Protein 2ODI (pdb70)

B-factor: mean 13.92, std 5.71, range [6.42, 74.07]

Structure (mmCIF, N/CA/C/O backbone):
data_2ODI
#
_entry.id   2ODI
#
_cell.length_a   81.553
_cell.length_b   87.870
_cell.length_c   79.391
_cell.angle_alpha   90.00
_cell.angle_beta   90.00
_cell.angle_gamma   90.00
#
_symmetry.space_group_name_H-M   'P 21 21 2'
#
loop_
_entity.id
_entity.type
_entity.pdbx_description
1 polymer "5'-D(*AP*AP*CP*CP*CP*GP*GP*AP*GP*AP*C)-3'"
2 polymer "5'-D(*CP*TP*CP*CP*GP*GP*GP*TP*TP*GP*T)-3'"
3 polymer R.BcnI
4 non-polymer 'CALCIUM ION'
5 non-polymer 'CHLORIDE ION'
6 water water
#
loop_
_atom_site.group_PDB
_atom_site.id
_atom_site.type_symbol
_atom_site.label_atom_id
_atom_site.label_alt_id
_atom_site.label_comp_id
_atom_site.label_asym_id
_atom_site.label_entity_id
_atom_site.label_seq_id
_atom_site.pdbx_PDB_ins_code
_atom_site.Cartn_x
_atom_site.Cartn_y
_atom_site.Cartn_z
_atom_site.occupancy
_atom_site.B_iso_or_equiv
_atom_site.auth_seq_id
_atom_site.auth_comp_id
_atom_site.auth_asym_id
_atom_site.auth_atom_id
_atom_site.pdbx_PDB_model_num
ATOM 899 N N . LYS E 3 2 ? 51.625 34.273 34.095 1.00 14.12 2 LYS A N 1
ATOM 900 C CA . LYS E 3 2 ? 51.204 35.452 34.856 1.00 12.54 2 LYS A CA 1
ATOM 901 C C . LYS E 3 2 ? 52.211 35.744 35.961 1.00 11.31 2 LYS A C 1
ATOM 902 O O . LYS E 3 2 ? 52.602 34.853 36.706 1.00 11.15 2 LYS A O 1
ATOM 908 N N . ILE E 3 3 ? 52.616 37.009 36.059 1.00 10.05 3 ILE A N 1
ATOM 909 C CA . ILE E 3 3 ? 53.432 37.475 37.167 1.00 9.30 3 ILE A CA 1
ATOM 910 C C . ILE E 3 3 ? 52.518 38.132 38.203 1.00 9.50 3 ILE A C 1
ATOM 911 O O . ILE E 3 3 ? 51.957 39.197 37.957 1.00 10.19 3 ILE A O 1
ATOM 916 N N . TRP E 3 4 ? 52.351 37.460 39.337 1.00 9.30 4 TRP A N 1
ATOM 917 C CA . TRP E 3 4 ? 51.439 37.895 40.392 1.00 9.29 4 TRP A CA 1
ATOM 918 C C . TRP E 3 4 ? 52.078 38.936 41.284 1.00 9.78 4 TRP A C 1
ATOM 919 O O . TRP E 3 4 ? 53.156 38.701 41.831 1.00 11.16 4 TRP A O 1
ATOM 930 N N . SER E 3 5 ? 51.436 40.094 41.424 1.00 9.51 5 SER A N 1
ATOM 931 C CA . SER E 3 5 ? 51.898 41.059 42.410 1.00 9.77 5 SER A CA 1
ATOM 932 C C . SER E 3 5 ? 51.591 40.545 43.815 1.00 9.95 5 SER A C 1
ATOM 933 O O . SER E 3 5 ? 50.697 39.710 44.008 1.00 8.90 5 SER A O 1
ATOM 936 N N . LYS E 3 6 ? 52.337 41.037 44.800 1.00 10.43 6 LYS A N 1
ATOM 937 C CA . LYS E 3 6 ? 52.066 40.678 46.184 1.00 11.34 6 LYS A CA 1
ATOM 938 C C . LYS E 3 6 ? 50.592 40.910 46.556 1.00 10.99 6 LYS A C 1
ATOM 939 O O . LYS E 3 6 ? 49.957 40.029 47.146 1.00 10.71 6 LYS A O 1
ATOM 945 N N . GLU E 3 7 ? 50.044 42.077 46.206 1.00 10.84 7 GLU A N 1
ATOM 946 C CA . GLU E 3 7 ? 48.650 42.388 46.528 1.00 11.21 7 GLU A CA 1
ATOM 947 C C . GLU E 3 7 ? 47.682 41.422 45.837 1.00 10.70 7 GLU A C 1
ATOM 948 O O . GLU E 3 7 ? 46.680 41.010 46.433 1.00 10.87 7 GLU A O 1
ATOM 954 N N . GLU E 3 8 ? 47.989 41.039 44.600 1.00 10.21 8 GLU A N 1
ATOM 955 C CA . GLU E 3 8 ? 47.162 40.063 43.885 1.00 10.40 8 GLU A CA 1
ATOM 956 C C . GLU E 3 8 ? 47.188 38.696 44.569 1.00 9.85 8 GLU A C 1
ATOM 957 O O . GLU E 3 8 ? 46.166 38.013 44.638 1.00 9.87 8 GLU A O 1
ATOM 963 N N . VAL E 3 9 ? 48.347 38.311 45.101 1.00 9.50 9 VAL A N 1
ATOM 964 C CA . VAL E 3 9 ? 48.463 37.042 45.821 1.00 9.91 9 VAL A CA 1
ATOM 965 C C . VAL E 3 9 ? 47.637 37.070 47.102 1.00 9.73 9 VAL A C 1
ATOM 966 O O . VAL E 3 9 ? 46.886 36.139 47.386 1.00 9.96 9 VAL A O 1
ATOM 970 N N . VAL E 3 10 ? 47.753 38.159 47.858 1.00 10.00 10 VAL A N 1
ATOM 971 C CA . VAL E 3 10 ? 47.009 38.307 49.112 1.00 10.39 10 VAL A CA 1
ATOM 972 C C . VAL E 3 10 ? 45.500 38.264 48.851 1.00 10.10 10 VAL A C 1
ATOM 973 O O . VAL E 3 10 ? 44.755 37.560 49.546 1.00 9.83 10 VAL A O 1
ATOM 977 N N A ASN E 3 11 ? 45.050 39.006 47.843 0.50 9.90 11 ASN A N 1
ATOM 978 N N B ASN E 3 11 ? 45.053 39.009 47.845 0.50 10.04 11 ASN A N 1
ATOM 979 C CA A ASN E 3 11 ? 43.633 38.999 47.478 0.50 10.09 11 ASN A CA 1
ATOM 980 C CA B ASN E 3 11 ? 43.639 39.001 47.480 0.50 10.36 11 ASN A CA 1
ATOM 981 C C A ASN E 3 11 ? 43.144 37.610 47.074 0.50 10.01 11 ASN A C 1
ATOM 982 C C B ASN E 3 11 ? 43.160 37.600 47.100 0.50 10.16 11 ASN A C 1
ATOM 983 O O A ASN E 3 11 ? 42.069 37.171 47.495 0.50 10.47 11 ASN A O 1
ATOM 984 O O B ASN E 3 11 ? 42.110 37.143 47.562 0.50 10.59 11 ASN A O 1
ATOM 993 N N . LYS E 3 12 ? 43.947 36.912 46.276 1.00 9.94 12 LYS A N 1
ATOM 994 C CA . LYS E 3 12 ? 43.578 35.573 45.819 1.00 9.62 12 LYS A CA 1
ATOM 995 C C . LYS E 3 12 ? 43.538 34.583 46.983 1.00 9.44 12 LYS A C 1
ATOM 996 O O . LYS E 3 12 ? 42.652 33.736 47.031 1.00 9.83 12 LYS A O 1
ATOM 1002 N N . LEU E 3 13 ? 44.484 34.689 47.913 1.00 9.28 13 LEU A N 1
ATOM 1003 C CA . LEU E 3 13 ? 44.485 33.800 49.073 1.00 9.51 13 LEU A CA 1
ATOM 1004 C C . LEU E 3 13 ? 43.204 33.956 49.885 1.00 10.22 13 LEU A C 1
ATOM 1005 O O . LEU E 3 13 ? 42.635 32.957 50.340 1.00 10.69 13 LEU A O 1
ATOM 1010 N N . HIS E 3 14 ? 42.741 35.193 50.065 1.00 10.99 14 HIS A N 1
ATOM 1011 C CA . HIS E 3 14 ? 41.478 35.399 50.768 1.00 11.44 14 HIS A CA 1
ATOM 1012 C C . HIS E 3 14 ? 40.288 34.795 50.016 1.00 11.33 14 HIS A C 1
ATOM 1013 O O . HIS E 3 14 ? 39.394 34.185 50.621 1.00 11.70 14 HIS A O 1
ATOM 1020 N N . GLU E 3 15 ? 40.280 34.941 48.696 1.00 10.94 15 GLU A N 1
ATOM 1021 C CA . GLU E 3 15 ? 39.248 34.324 47.870 1.00 11.32 15 GLU A CA 1
ATOM 1022 C C . GLU E 3 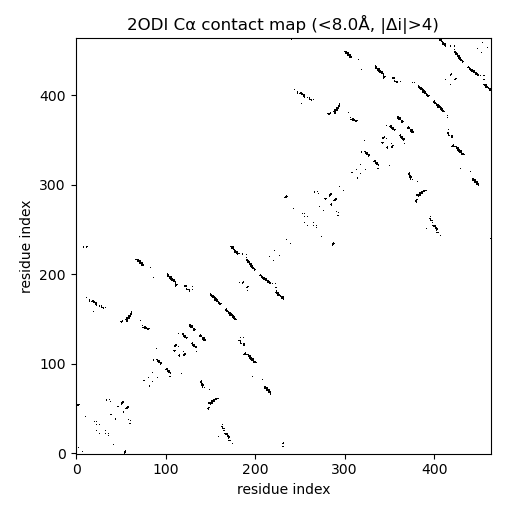15 ? 39.269 32.799 47.999 1.00 10.44 15 GLU A C 1
ATOM 1023 O O . GLU E 3 15 ? 38.215 32.161 48.105 1.00 10.85 15 GLU A O 1
ATOM 1029 N N . ILE E 3 16 ? 40.469 32.213 47.987 1.00 9.76 16 ILE A N 1
ATOM 1030 C CA . ILE E 3 16 ? 40.592 30.763 48.135 1.00 9.64 16 ILE A CA 1
ATOM 1031 C C . ILE E 3 16 ? 40.073 30.267 49.490 1.00 9.56 16 ILE A C 1
ATOM 1032 O O . ILE E 3 16 ? 39.320 29.282 49.550 1.00 9.67 16 ILE A O 1
ATOM 1037 N N . LYS E 3 17 ? 40.443 30.958 50.562 1.00 9.89 17 LYS A N 1
ATOM 1038 C CA . LYS E 3 17 ? 39.966 30.559 51.881 1.00 10.05 17 LYS A CA 1
ATOM 1039 C C . LYS E 3 17 ? 38.445 30.644 51.932 1.00 10.59 17 LYS A C 1
ATOM 1040 O O . LYS E 3 17 ? 37.775 29.770 52.513 1.00 10.29 17 LYS A O 1
ATOM 1046 N N . ASN E 3 18 ? 37.897 31.684 51.310 1.00 11.17 18 ASN A N 1
ATOM 1047 C CA . ASN E 3 18 ? 36.445 31.888 51.306 1.00 11.99 18 ASN A CA 1
ATOM 1048 C C . ASN E 3 18 ? 35.654 30.821 50.540 1.00 11.85 18 ASN A C 1
ATOM 1049 O O . ASN E 3 18 ? 34.443 30.692 50.739 1.00 13.08 18 ASN A O 1
ATOM 1054 N N . LYS E 3 19 ? 36.338 30.067 49.678 1.00 11.93 19 LYS A N 1
ATOM 1055 C CA . LYS E 3 19 ? 35.717 28.971 48.924 1.00 11.96 19 LYS A CA 1
ATOM 1056 C C . LYS E 3 19 ? 35.430 27.739 49.786 1.00 11.97 19 LYS A C 1
ATOM 1057 O O . LYS E 3 19 ? 34.678 26.847 49.372 1.00 12.44 19 LYS A O 1
ATOM 1063 N N . GLY E 3 20 ? 36.024 27.677 50.978 1.00 11.50 20 GLY A N 1
ATOM 1064 C CA . GLY E 3 20 ? 35.862 26.511 51.838 1.00 11.04 20 GLY A CA 1
ATOM 1065 C C . GLY E 3 20 ? 36.635 25.312 51.322 1.00 10.92 20 GLY A C 1
ATOM 1066 O O . GLY E 3 20 ? 37.691 25.466 50.704 1.00 10.97 20 GLY A O 1
ATOM 1067 N N . TYR E 3 21 ? 36.113 24.117 51.595 1.00 10.47 21 TYR A N 1
ATOM 1068 C CA . TYR E 3 21 ? 36.778 22.873 51.211 1.00 10.85 21 TYR A CA 1
ATOM 1069 C C . TYR E 3 21 ? 36.678 22.600 49.718 1.00 11.41 21 TYR A C 1
ATOM 1070 O O . TYR E 3 21 ? 35.584 22.514 49.150 1.00 12.53 21 TYR A O 1
ATOM 1079 N N . LEU E 3 22 ? 37.846 22.482 49.097 1.00 11.27 22 LEU A N 1
ATOM 1080 C CA . LEU E 3 22 ? 37.972 22.207 47.673 1.00 11.89 22 LEU A CA 1
ATOM 1081 C C . LEU E 3 22 ? 38.175 20.716 47.441 1.00 12.08 22 LEU A C 1
ATOM 1082 O O . LEU E 3 22 ? 38.928 20.060 48.167 1.00 11.71 22 LEU A O 1
ATOM 1087 N N A SER E 3 23 ? 37.512 20.187 46.417 0.50 12.38 23 SER A N 1
ATOM 1088 N N B SER E 3 23 ? 37.506 20.190 46.419 0.50 12.44 23 SER A N 1
ATOM 1089 C CA A SER E 3 23 ? 37.541 18.758 46.116 0.50 12.65 23 SER A CA 1
ATOM 1090 C CA B SER E 3 23 ? 37.550 18.766 46.102 0.50 12.76 23 SER A CA 1
ATOM 1091 C C A SER E 3 23 ? 38.517 18.411 44.993 0.50 12.88 23 SER A C 1
ATOM 1092 C C B SER E 3 23 ? 38.600 18.423 45.049 0.50 12.96 23 SER A C 1
ATOM 1093 O O A SER E 3 23 ? 38.966 19.288 44.250 0.50 13.10 23 SER A O 1
ATOM 1094 O O B SER E 3 23 ? 39.188 19.309 44.418 0.50 13.04 23 SER A O 1
ATOM 1099 N N . VAL E 3 24 ? 38.845 17.124 44.886 1.00 13.36 24 VAL A N 1
ATOM 1100 C CA . VAL E 3 24 ? 39.746 16.626 43.859 1.00 14.14 24 VAL A CA 1
ATOM 1101 C C . VAL E 3 24 ? 38.894 16.162 42.689 1.00 15.72 24 VAL A C 1
ATOM 1102 O O . VAL E 3 24 ? 38.097 15.244 42.846 1.00 16.02 24 VAL A O 1
ATOM 1106 N N . PRO E 3 25 ? 39.063 16.790 41.511 1.00 17.57 25 PRO A N 1
ATOM 1107 C CA . PRO E 3 25 ? 38.348 16.315 40.320 1.00 18.70 25 PRO A CA 1
ATOM 1108 C C . PRO E 3 25 ? 38.652 14.848 40.025 1.00 19.31 25 PRO A C 1
ATOM 1109 O O . PRO E 3 25 ? 39.777 14.401 40.260 1.00 19.30 25 PRO A O 1
ATOM 1113 N N . THR E 3 26 ? 37.667 14.109 39.517 1.00 20.24 26 THR A N 1
ATOM 1114 C CA . THR E 3 26 ? 37.845 12.680 39.241 1.00 21.17 26 THR A CA 1
ATOM 1115 C C . THR E 3 26 ? 39.026 12.428 38.302 1.00 21.34 26 THR A C 1
ATOM 1116 O O . THR E 3 26 ? 39.820 11.509 38.529 1.00 21.41 26 THR A O 1
ATOM 1120 N N . ASP E 3 27 ? 39.159 13.274 37.280 1.00 21.32 27 ASP A N 1
ATOM 1121 C CA . ASP E 3 27 ? 40.231 13.145 36.290 1.00 21.54 27 ASP A CA 1
ATOM 1122 C C . ASP E 3 27 ? 41.628 13.433 36.849 1.00 21.42 27 ASP A C 1
ATOM 1123 O O . ASP E 3 27 ? 42.628 13.032 36.247 1.00 21.79 27 ASP A O 1
ATOM 1144 N N . PHE E 3 29 ? 42.451 12.686 40.204 1.00 17.99 29 PHE A N 1
ATOM 1145 C CA . PHE E 3 29 ? 42.756 11.748 41.285 1.00 15.48 29 PHE A CA 1
ATOM 1146 C C . PHE E 3 29 ? 43.715 10.636 40.877 1.00 14.28 29 PHE A C 1
ATOM 1147 O O . PHE E 3 29 ? 43.494 9.951 39.877 1.00 14.42 29 PHE A O 1
ATOM 1155 N N . ARG E 3 30 ? 44.767 10.444 41.674 1.00 12.44 30 ARG A N 1
ATOM 1156 C CA . ARG E 3 30 ? 45.763 9.419 41.378 1.00 12.38 30 ARG A CA 1
ATOM 1157 C C . ARG E 3 30 ? 46.494 8.936 42.635 1.00 11.16 30 ARG A C 1
ATOM 1158 O O . ARG E 3 30 ? 47.662 8.551 42.573 1.00 11.07 30 ARG A O 1
ATOM 1166 N N . THR E 3 31 ? 45.788 8.924 43.766 1.00 10.23 31 THR A N 1
ATOM 1167 C CA . THR E 3 31 ? 46.306 8.388 45.036 1.00 10.09 31 THR A CA 1
ATOM 1168 C C . THR E 3 31 ? 47.665 9.014 45.376 1.00 9.30 31 THR A C 1
ATOM 1169 O O . THR E 3 31 ? 48.695 8.341 45.445 1.00 9.33 31 THR A O 1
ATOM 1173 N N . ASP E 3 32 ? 47.632 10.321 45.603 1.00 8.95 32 ASP A N 1
ATOM 1174 C CA . ASP E 3 32 ? 48.818 11.157 45.457 1.00 8.84 32 ASP A CA 1
ATOM 1175 C C . ASP E 3 32 ? 48.954 12.165 46.592 1.00 8.79 32 ASP A C 1
ATOM 1176 O O . ASP E 3 32 ? 48.100 13.036 46.770 1.00 9.28 32 ASP A O 1
ATOM 1181 N N . ASP E 3 33 ? 50.036 12.058 47.360 1.00 8.87 33 ASP A N 1
ATOM 1182 C CA . ASP E 3 33 ? 50.306 13.028 48.417 1.00 8.80 33 ASP A CA 1
ATOM 1183 C C . ASP E 3 33 ? 50.312 14.461 47.872 1.00 8.80 33 ASP A C 1
ATOM 1184 O O . ASP E 3 33 ? 49.929 15.411 48.571 1.00 9.00 33 ASP A O 1
ATOM 1189 N N . GLY E 3 34 ? 50.755 14.613 46.626 1.00 7.96 34 GLY A N 1
ATOM 1190 C CA . GLY E 3 34 ? 50.942 15.935 46.034 1.00 8.31 34 GLY A CA 1
ATOM 1191 C C . GLY E 3 34 ? 49.677 16.627 45.561 1.00 8.43 34 GLY A C 1
ATOM 1192 O O . GLY E 3 34 ? 49.747 17.754 45.070 1.00 9.05 34 GLY A O 1
ATOM 1193 N N . VAL E 3 35 ? 48.521 15.984 45.735 1.00 8.14 35 VAL A N 1
ATOM 1194 C CA . VAL E 3 35 ? 47.277 16.552 45.217 1.00 8.36 35 VAL A CA 1
ATOM 1195 C C . VAL E 3 35 ? 46.975 17.926 45.839 1.00 8.47 35 VAL A C 1
ATOM 1196 O O . VAL E 3 35 ? 46.409 18.796 45.173 1.00 8.42 35 VAL A O 1
ATOM 1200 N N . VAL E 3 36 ? 47.370 18.132 47.094 1.00 8.41 36 VAL A N 1
ATOM 1201 C CA . VAL E 3 36 ? 47.167 19.427 47.747 1.00 8.52 36 VAL A CA 1
ATOM 1202 C C . VAL E 3 36 ? 47.810 20.559 46.920 1.00 8.55 36 VAL A C 1
ATOM 1203 O O . VAL E 3 36 ? 47.228 21.643 46.764 1.00 9.39 36 VAL A O 1
ATOM 1207 N N . GLY E 3 37 ? 48.989 20.274 46.368 1.00 9.20 37 GLY A N 1
ATOM 1208 C CA . GLY E 3 37 ? 49.714 21.237 45.542 1.00 9.20 37 GLY A CA 1
ATOM 1209 C C . GLY E 3 37 ? 49.091 21.437 44.180 1.00 9.26 37 GLY A C 1
ATOM 1210 O O . GLY E 3 37 ? 49.088 22.541 43.660 1.00 9.64 37 GLY A O 1
ATOM 1211 N N . GLN E 3 38 ? 48.556 20.365 43.599 1.00 10.03 38 GLN A N 1
ATOM 1212 C CA . GLN E 3 38 ? 47.865 20.464 42.312 1.00 10.45 38 GLN A CA 1
ATOM 1213 C C . GLN E 3 38 ? 46.597 21.312 42.427 1.00 10.67 38 GLN A C 1
ATOM 1214 O O . GLN E 3 38 ? 46.291 22.114 41.539 1.00 11.33 38 GLN A O 1
ATOM 1220 N N . ILE E 3 39 ? 45.854 21.125 43.514 1.00 10.02 39 ILE A N 1
ATOM 1221 C CA . ILE E 3 39 ? 44.639 21.914 43.762 1.00 10.52 39 ILE A CA 1
ATOM 1222 C C . ILE E 3 39 ? 44.973 23.391 43.964 1.00 10.60 39 ILE A C 1
ATOM 1223 O O . ILE E 3 39 ? 44.293 24.276 43.429 1.00 11.71 39 ILE A O 1
ATOM 1228 N N . LEU E 3 40 ? 46.023 23.658 44.728 1.00 10.02 40 LEU A N 1
ATOM 1229 C CA . LEU E 3 40 ? 46.434 25.032 44.961 1.00 10.00 40 LEU A CA 1
ATOM 1230 C C . LEU E 3 40 ? 46.883 25.702 43.656 1.00 9.91 40 LEU A C 1
ATOM 1231 O O . LEU E 3 40 ? 46.509 26.848 43.390 1.00 10.09 40 LEU A O 1
ATOM 1236 N N . GLU E 3 41 ? 47.661 24.988 42.839 1.00 10.14 41 GLU A N 1
ATOM 1237 C CA . GLU E 3 41 ? 48.080 25.511 41.530 1.00 10.72 41 GLU A CA 1
ATOM 1238 C C . GLU E 3 41 ? 46.891 25.902 40.666 1.00 10.80 41 GLU A C 1
ATOM 1239 O O . GLU E 3 41 ? 46.904 26.959 40.024 1.00 11.31 41 GLU A O 1
ATOM 1245 N N . ARG E 3 42 ? 45.859 25.062 40.655 1.00 10.62 42 ARG A N 1
ATOM 1246 C CA . ARG E 3 42 ? 44.659 25.345 39.879 1.00 10.84 42 ARG A CA 1
ATOM 1247 C C . ARG E 3 42 ? 44.061 26.676 40.310 1.00 10.28 42 ARG A C 1
ATOM 1248 O O . ARG E 3 42 ? 43.619 27.474 39.477 1.00 10.17 42 ARG A O 1
ATOM 1256 N N . GLN E 3 43 ? 44.059 26.930 41.618 1.00 10.03 43 GLN A N 1
ATOM 1257 C CA . GLN E 3 43 ? 43.492 28.166 42.131 1.00 9.69 43 GLN A CA 1
ATOM 1258 C C . GLN E 3 43 ? 44.268 29.406 41.676 1.00 9.57 43 GLN A C 1
ATOM 1259 O O . GLN E 3 43 ? 43.698 30.501 41.568 1.00 9.37 43 GLN A O 1
ATOM 1265 N N . PHE E 3 44 ? 45.566 29.231 41.424 1.00 9.52 44 PHE A N 1
ATOM 1266 C CA . PHE E 3 44 ? 46.414 30.318 40.941 1.00 9.54 44 PHE A CA 1
ATOM 1267 C C . PHE E 3 44 ? 46.618 30.289 39.435 1.00 10.32 44 PHE A C 1
ATOM 1268 O O . PHE E 3 44 ? 47.405 31.072 38.895 1.00 11.38 44 PHE A O 1
ATOM 1276 N N . GLY E 3 45 ? 45.908 29.393 38.750 1.00 10.59 45 GLY A N 1
ATOM 1277 C CA . GLY E 3 45 ? 45.974 29.325 37.288 1.00 12.00 45 GLY A CA 1
ATOM 1278 C C . GLY E 3 45 ? 47.350 28.930 36.779 1.00 12.97 45 GLY A C 1
ATOM 1279 O O . GLY E 3 45 ? 47.735 29.306 35.665 1.00 13.10 45 GLY A O 1
ATOM 1280 N N . VAL E 3 46 ? 48.091 28.181 37.594 1.00 14.15 46 VAL A N 1
ATOM 1281 C CA . VAL E 3 46 ? 49.430 27.721 37.231 1.00 16.26 46 VAL A CA 1
ATOM 1282 C C . VAL E 3 46 ? 49.288 26.484 36.342 1.00 18.11 46 VAL A C 1
ATOM 1283 O O . VAL E 3 46 ? 48.913 25.408 36.818 1.00 18.41 46 VAL A O 1
ATOM 1287 N N . GLN E 3 47 ? 49.582 26.660 35.055 1.00 20.42 47 GLN A N 1
ATOM 1288 C CA . GLN E 3 47 ? 49.250 25.662 34.023 1.00 21.96 47 GLN A CA 1
ATOM 1289 C C . GLN E 3 47 ? 50.367 24.665 33.714 1.00 22.82 47 GLN A C 1
ATOM 1290 O O . GLN E 3 47 ? 50.105 23.566 33.205 1.00 23.55 47 GLN A O 1
ATOM 1296 N N . GLU E 3 48 ? 51.603 25.064 33.997 1.00 23.14 48 GLU A N 1
ATOM 1297 C CA . GLU E 3 48 ? 52.769 24.201 33.824 1.00 23.17 48 GLU A CA 1
ATOM 1298 C C . GLU E 3 48 ? 53.923 24.766 34.633 1.00 22.73 48 GLU A C 1
ATOM 1299 O O . GLU E 3 48 ? 53.897 25.940 35.025 1.00 22.49 48 GLU A O 1
ATOM 1305 N N . ASN E 3 49 ? 54.928 23.929 34.886 1.00 22.12 49 ASN A N 1
ATOM 1306 C CA . ASN E 3 49 ? 56.157 24.399 35.496 1.00 21.60 49 ASN A CA 1
ATOM 1307 C C . ASN E 3 49 ? 56.909 25.320 34.544 1.00 21.56 49 ASN A C 1
ATOM 1308 O O . ASN E 3 49 ? 56.944 25.081 33.330 1.00 21.43 49 ASN A O 1
ATOM 1313 N N . ASN E 3 50 ? 57.501 26.370 35.103 1.00 21.44 50 ASN A N 1
ATOM 1314 C CA . ASN E 3 50 ? 58.412 27.228 34.359 1.00 21.36 50 ASN A CA 1
ATOM 1315 C C . ASN E 3 50 ? 59.826 26.965 34.847 1.00 21.61 50 ASN A C 1
ATOM 1316 O O . ASN E 3 50 ? 60.083 26.995 36.052 1.00 21.66 50 ASN A O 1
ATOM 1321 N N . ILE E 3 51 ? 60.736 26.694 33.913 1.00 21.64 51 ILE A N 1
ATOM 1322 C CA . ILE E 3 51 ? 62.117 26.345 34.262 1.00 22.06 51 ILE A CA 1
ATOM 1323 C C . ILE E 3 51 ? 62.888 27.512 34.888 1.00 21.53 51 ILE A C 1
ATOM 1324 O O . ILE E 3 51 ? 63.801 27.307 35.694 1.00 22.00 51 ILE A O 1
ATOM 1329 N N . THR E 3 52 ? 62.497 28.732 34.537 1.00 20.75 52 THR A N 1
ATOM 1330 C CA . THR E 3 52 ? 63.230 29.920 34.976 1.00 19.91 52 THR A CA 1
ATOM 1331 C C . THR E 3 52 ? 62.763 30.447 36.344 1.00 19.11 52 THR A C 1
ATOM 1332 O O . THR E 3 52 ? 63.588 30.792 37.195 1.00 19.73 52 THR A O 1
ATOM 1336 N N . LEU E 3 53 ? 61.452 30.479 36.565 1.00 17.78 53 LEU A N 1
ATOM 1337 C CA . LEU E 3 53 ? 60.909 31.249 37.679 1.00 16.34 53 LEU A CA 1
ATOM 1338 C C . LEU E 3 53 ? 60.044 30.434 38.627 1.00 15.61 53 LEU A C 1
ATOM 1339 O O . LEU E 3 53 ? 59.472 29.417 38.227 1.00 16.01 53 LEU A O 1
ATOM 1344 N N . GLY E 3 54 ? 59.929 30.909 39.870 1.00 14.11 54 GLY A N 1
ATOM 1345 C CA . GLY E 3 54 ? 58.891 30.420 40.797 1.00 12.92 54 GLY A CA 1
ATOM 1346 C C . GLY E 3 54 ? 57.515 30.489 40.140 1.00 12.12 54 GLY A C 1
ATOM 1347 O O . GLY E 3 54 ? 57.303 31.310 39.229 1.00 11.83 54 GLY A O 1
ATOM 1348 N N . ASP E 3 55 ? 56.578 29.653 40.597 1.00 11.58 55 ASP A N 1
ATOM 1349 C CA . ASP E 3 55 ? 55.271 29.473 39.937 1.00 12.14 55 ASP A CA 1
ATOM 1350 C C . ASP E 3 55 ? 54.519 30.766 39.687 1.00 11.10 55 ASP A C 1
ATOM 1351 O O . ASP E 3 55 ? 53.761 30.863 38.720 1.00 11.01 55 ASP A O 1
ATOM 1356 N N . LEU E 3 56 ? 54.691 31.735 40.581 1.00 10.26 56 LEU A N 1
ATOM 1357 C CA . LEU E 3 56 ? 53.911 32.977 40.523 1.00 10.20 56 LEU A CA 1
ATOM 1358 C C . LEU E 3 56 ? 54.695 34.141 39.930 1.00 10.38 56 LEU A C 1
ATOM 1359 O O . LEU E 3 56 ? 54.161 35.244 39.805 1.00 11.16 56 LEU A O 1
ATOM 1364 N N . GLY E 3 57 ? 55.948 33.895 39.550 1.00 10.11 57 GLY A N 1
ATOM 1365 C CA . GLY E 3 57 ? 56.786 34.935 38.940 1.00 10.53 57 GLY A CA 1
ATOM 1366 C C . GLY E 3 57 ? 57.905 35.324 39.877 1.00 10.68 57 GLY A C 1
ATOM 1367 O O . GLY E 3 57 ? 59.013 34.795 39.785 1.00 12.00 57 GLY A O 1
ATOM 1368 N N . GLU E 3 58 ? 57.610 36.251 40.782 1.00 11.03 58 GLU A N 1
ATOM 1369 C CA . GLU E 3 58 ? 58.555 36.665 41.815 1.00 11.76 58 GLU A CA 1
ATOM 1370 C C . GLU E 3 58 ? 58.614 35.629 42.943 1.00 11.50 58 GLU A C 1
ATOM 1371 O O . GLU E 3 58 ? 59.637 35.471 43.608 1.00 11.94 58 GLU A O 1
ATOM 1377 N N . PHE E 3 59 ? 57.513 34.913 43.135 1.00 11.05 59 PHE A N 1
ATOM 1378 C CA . PHE E 3 59 ? 57.392 33.971 44.241 1.00 10.78 59 PHE A CA 1
ATOM 1379 C C . PHE E 3 59 ? 57.179 32.561 43.745 1.00 11.04 59 PHE A C 1
ATOM 1380 O O . PHE E 3 59 ? 56.534 32.337 42.726 1.00 11.31 59 PHE A O 1
ATOM 1388 N N . GLU E 3 60 ? 57.713 31.615 44.501 1.00 10.87 60 GLU A N 1
ATOM 1389 C CA . GLU E 3 60 ? 57.435 30.195 44.307 1.00 10.67 60 GLU A CA 1
ATOM 1390 C C . GLU E 3 60 ? 56.274 29.791 45.227 1.00 10.70 60 GLU A C 1
ATOM 1391 O O . GLU E 3 60 ? 56.255 30.154 46.406 1.00 12.61 60 GLU A O 1
ATOM 1397 N N . LEU E 3 61 ? 55.312 29.037 44.695 1.00 9.70 61 LEU A N 1
ATOM 1398 C CA . LEU E 3 61 ? 54.121 28.629 45.436 1.00 9.55 61 LEU A CA 1
ATOM 1399 C C . LEU E 3 61 ? 54.271 27.219 45.976 1.00 9.41 61 LEU A C 1
ATOM 1400 O O . LEU E 3 61 ? 54.637 26.327 45.231 1.00 9.59 61 LEU A O 1
ATOM 1405 N N . LYS E 3 62 ? 53.984 27.036 47.265 1.00 9.35 62 LYS A N 1
ATOM 1406 C CA . LYS E 3 62 ? 53.998 25.718 47.929 1.00 9.76 62 LYS A CA 1
ATOM 1407 C C . LYS E 3 62 ? 52.751 25.556 48.765 1.00 9.83 62 LYS A C 1
ATOM 1408 O O . LYS E 3 62 ? 52.383 26.466 49.507 1.00 9.86 62 LYS A O 1
ATOM 1414 N N . GLY E 3 63 ? 52.135 24.384 48.673 1.00 9.80 63 GLY A N 1
ATOM 1415 C CA . GLY E 3 63 ? 50.997 24.020 49.511 1.00 10.32 63 GLY A CA 1
ATOM 1416 C C . GLY E 3 63 ? 51.382 22.874 50.423 1.00 10.73 63 GLY A C 1
ATOM 1417 O O . GLY E 3 63 ? 52.269 22.082 50.094 1.00 11.12 63 GLY A O 1
ATOM 1434 N N . ARG E 3 65 ? 49.429 20.224 53.638 1.00 9.97 65 ARG A N 1
ATOM 1435 C CA . ARG E 3 65 ? 48.410 19.894 54.640 1.00 10.37 65 ARG A CA 1
ATOM 1436 C C . ARG E 3 65 ? 48.931 20.315 56.010 1.00 11.04 65 ARG A C 1
ATOM 1437 O O . ARG E 3 65 ? 50.102 20.085 56.338 1.00 10.79 65 ARG A O 1
ATOM 1445 N N A ASN E 3 66 ? 48.063 20.930 56.812 0.50 11.82 66 ASN A N 1
ATOM 1446 N N B ASN E 3 66 ? 48.069 20.938 56.809 0.50 11.97 66 ASN A N 1
ATOM 1447 C CA A ASN E 3 66 ? 48.423 21.338 58.169 0.50 13.23 66 ASN A CA 1
ATOM 1448 C CA B ASN E 3 66 ? 48.452 21.351 58.154 0.50 13.47 66 ASN A CA 1
ATOM 1449 C C A ASN E 3 66 ? 48.293 20.180 59.161 0.50 13.92 66 ASN A C 1
ATOM 1450 C C B ASN E 3 66 ? 48.563 20.137 59.078 0.50 14.24 66 ASN A C 1
ATOM 1451 O O A ASN E 3 66 ? 47.355 20.129 59.967 0.50 14.74 66 ASN A O 1
ATOM 1452 O O B ASN E 3 66 ? 47.564 19.681 59.653 0.50 14.97 66 ASN A O 1
ATOM 1461 N N A ARG E 3 67 ? 49.240 19.250 59.102 0.50 14.59 67 ARG A N 1
ATOM 1462 N N B ARG E 3 67 ? 49.778 19.605 59.207 0.50 15.12 67 ARG A N 1
ATOM 1463 C CA A ARG E 3 67 ? 49.245 18.128 60.040 0.50 14.90 67 ARG A CA 1
ATOM 1464 C CA B ARG E 3 67 ? 49.981 18.407 60.021 0.50 15.71 67 ARG A CA 1
ATOM 1465 C C A ARG E 3 67 ? 49.837 18.545 61.386 0.50 15.43 67 ARG A C 1
ATOM 1466 C C B ARG E 3 67 ? 50.774 18.696 61.295 0.50 16.15 67 ARG A C 1
ATOM 1467 O O A ARG E 3 67 ? 50.694 19.431 61.457 0.50 15.45 67 ARG A O 1
ATOM 1468 O O B ARG E 3 67 ? 50.191 18.903 62.357 0.50 16.44 67 ARG A O 1
ATOM 1483 N N A LYS E 3 68 ? 49.372 17.915 62.459 0.50 16.16 68 LYS A N 1
ATOM 1484 N N B LYS E 3 68 ? 52.099 18.712 61.183 0.50 16.37 68 LYS A N 1
ATOM 1485 C CA A LYS E 3 68 ? 49.898 18.218 63.784 0.50 16.95 68 LYS A CA 1
ATOM 1486 C CA B LYS E 3 68 ? 52.969 18.959 62.331 0.50 16.67 68 LYS A CA 1
ATOM 1487 C C A LYS E 3 68 ? 51.407 17.998 63.786 0.50 17.12 68 LYS A C 1
ATOM 1488 C C B LYS E 3 68 ? 54.068 19.956 61.982 0.50 16.64 68 LYS A C 1
ATOM 1489 O O A LYS E 3 68 ? 52.168 18.878 64.186 0.50 17.25 68 LYS A O 1
ATOM 1490 O O B LYS E 3 68 ? 54.324 20.220 60.807 0.50 16.52 68 LYS A O 1
ATOM 1501 N N A ALA E 3 69 ? 51.829 16.825 63.322 0.50 17.38 69 ALA A N 1
ATOM 1502 N N B ALA E 3 69 ? 54.719 20.506 63.004 0.50 16.55 69 ALA A N 1
ATOM 1503 C CA A ALA E 3 69 ? 53.243 16.547 63.092 0.50 17.59 69 ALA A CA 1
ATOM 1504 C CA B ALA E 3 69 ? 55.823 21.440 62.791 0.50 16.88 69 ALA A CA 1
ATOM 1505 C C A ALA E 3 69 ? 53.521 16.631 61.596 0.50 17.64 69 ALA A C 1
ATOM 1506 C C B ALA E 3 69 ? 57.044 20.695 62.262 0.50 16.90 69 ALA A C 1
ATOM 1507 O O A ALA E 3 69 ? 53.096 15.775 60.821 0.50 17.83 69 ALA A O 1
ATOM 1508 O O B ALA E 3 69 ? 57.973 21.298 61.723 0.50 17.02 69 ALA A O 1
ATOM 1511 N N A LYS E 3 70 ? 54.235 17.673 61.197 0.50 17.64 70 LYS A N 1
ATOM 1512 N N B LYS E 3 70 ? 57.022 19.376 62.420 0.50 17.03 70 LYS A N 1
ATOM 1513 C CA A LYS E 3 70 ? 54.399 17.999 59.785 0.50 17.61 70 LYS A CA 1
ATOM 1514 C CA B LYS E 3 70 ? 58.092 18.505 61.948 0.50 17.10 70 LYS A CA 1
ATOM 1515 C C A LYS E 3 70 ? 55.669 17.442 59.158 0.50 17.17 70 LYS A C 1
ATOM 1516 C C B LYS E 3 70 ? 57.948 18.226 60.458 0.50 16.30 70 LYS A C 1
ATOM 1517 O O A LYS E 3 70 ? 56.756 17.573 59.715 0.50 17.26 70 LYS A O 1
ATOM 1518 O O B LYS E 3 70 ? 58.905 17.823 59.799 0.50 16.65 70 LYS A O 1
ATOM 1529 N N A SER E 3 71 ? 55.521 16.829 57.987 0.50 16.46 71 SER A N 1
ATOM 1530 N N B SER E 3 71 ? 56.744 18.436 59.934 0.50 15.32 71 SER A N 1
ATOM 1531 C CA A SER E 3 71 ? 56.670 16.408 57.202 0.50 15.85 71 SER A CA 1
ATOM 1532 C CA B SER E 3 71 ? 56.475 18.187 58.519 0.50 14.78 71 SER A CA 1
ATOM 1533 C C A SER E 3 71 ? 57.438 17.633 56.709 0.50 14.87 71 SER A C 1
ATOM 1534 C C B SER E 3 71 ? 57.544 18.828 57.646 0.50 14.35 71 SER A C 1
ATOM 1535 O O A SER E 3 71 ? 56.926 18.754 56.727 0.50 15.16 71 SER A O 1
ATOM 1536 O O B SER E 3 71 ? 57.966 19.957 57.885 0.50 14.52 71 SER A O 1
ATOM 1541 N N A ASN E 3 72 ? 58.670 17.420 56.268 0.50 13.74 72 ASN A N 1
ATOM 1542 N N B ASN E 3 72 ? 57.982 18.108 56.625 0.50 13.82 72 ASN A N 1
ATOM 1543 C CA A ASN E 3 72 ? 59.468 18.519 55.747 0.50 12.38 72 ASN A CA 1
ATOM 1544 C CA B ASN E 3 72 ? 59.068 18.615 55.804 0.50 13.30 72 ASN A CA 1
ATOM 1545 C C A ASN E 3 72 ? 58.848 19.138 54.497 0.50 11.84 72 ASN A C 1
ATOM 1546 C C B ASN E 3 72 ? 58.627 19.203 54.468 0.50 12.61 72 ASN A C 1
ATOM 1547 O O A ASN E 3 72 ? 58.065 18.505 53.792 0.50 11.70 72 ASN A O 1
ATOM 1548 O O B ASN E 3 72 ? 57.857 18.600 53.720 0.50 12.57 72 ASN A O 1
ATOM 1557 N N A LEU E 3 73 ? 59.208 20.388 54.242 0.50 10.47 73 LEU A N 1
ATOM 1558 N N B LEU E 3 73 ? 59.115 20.407 54.205 0.50 11.14 73 LEU A N 1
ATOM 1559 C CA A LEU E 3 73 ? 58.852 21.066 53.009 0.50 10.21 73 LEU A CA 1
ATOM 1560 C CA B LEU E 3 73 ? 58.828 21.109 52.972 0.50 10.60 73 LEU A CA 1
ATOM 1561 C C A LEU E 3 73 ? 59.892 20.738 51.940 0.50 9.40 73 LEU A C 1
ATOM 1562 C C B LEU E 3 73 ? 59.883 20.762 51.931 0.50 9.69 73 LEU A C 1
ATOM 1563 O O A LEU E 3 73 ? 61.090 20.929 52.157 0.50 9.18 73 LEU A O 1
ATOM 1564 O O B LEU E 3 73 ? 61.079 20.954 52.159 0.50 9.44 73 LEU A O 1
ATOM 1573 N N . THR E 3 74 ? 59.433 20.251 50.792 1.00 9.04 74 THR A N 1
ATOM 1574 C CA . THR E 3 74 ? 60.310 20.040 49.642 1.00 8.87 74 THR A CA 1
ATOM 1575 C C . THR E 3 74 ? 60.491 21.354 48.894 1.00 9.12 74 THR A C 1
ATOM 1576 O O . THR E 3 74 ? 59.514 21.996 48.491 1.00 9.80 74 THR A O 1
ATOM 1580 N N . LEU E 3 75 ? 61.746 21.756 48.741 1.00 9.04 75 LEU A N 1
ATOM 1581 C CA . LEU E 3 75 ? 62.076 23.024 48.099 1.00 9.77 75 LEU A CA 1
ATOM 1582 C C . LEU E 3 75 ? 62.207 22.883 46.577 1.00 10.42 75 LEU A C 1
ATOM 1583 O O . LEU E 3 75 ? 61.621 23.658 45.813 1.00 10.15 75 LEU A O 1
ATOM 1588 N N . PHE E 3 76 ? 62.984 21.893 46.148 1.00 9.62 76 PHE A N 1
ATOM 1589 C CA . PHE E 3 76 ? 63.181 21.570 44.736 1.00 10.30 76 PHE A CA 1
ATOM 1590 C C . PHE E 3 76 ? 63.989 20.290 44.642 1.00 9.82 76 PHE A C 1
ATOM 1591 O O . PHE E 3 76 ? 64.394 19.736 45.661 1.00 9.48 76 PHE A O 1
ATOM 1599 N N . HIS E 3 77 ? 64.228 19.843 43.412 1.00 9.58 77 HIS A N 1
ATOM 1600 C CA . HIS E 3 77 ? 64.948 18.605 43.130 1.00 10.34 77 HIS A CA 1
ATOM 1601 C C . HIS E 3 77 ? 66.136 18.934 42.252 1.00 10.02 77 HIS A C 1
ATOM 1602 O O . HIS E 3 77 ? 66.067 19.831 41.416 1.00 10.61 77 HIS A O 1
ATOM 1609 N N . LYS E 3 78 ? 67.216 18.176 42.396 1.00 9.44 78 LYS A N 1
ATOM 1610 C CA . LYS E 3 78 ? 68.367 18.383 41.529 1.00 9.46 78 LYS A CA 1
ATOM 1611 C C . LYS E 3 78 ? 69.256 17.150 41.531 1.00 9.45 78 LYS A C 1
ATOM 1612 O O . LYS E 3 78 ? 69.570 16.612 42.586 1.00 9.44 78 LYS A O 1
ATOM 1618 N N . LYS E 3 79 ? 69.639 16.700 40.340 1.00 9.40 79 LYS A N 1
ATOM 1619 C CA . LYS E 3 79 ? 70.609 15.613 40.203 1.00 9.26 79 LYS A CA 1
ATOM 1620 C C . LYS E 3 79 ? 72.021 16.108 40.530 1.00 9.07 79 LYS A C 1
ATOM 1621 O O . LYS E 3 79 ? 72.302 17.291 40.393 1.00 9.34 79 LYS A O 1
ATOM 1627 N N . PRO E 3 80 ? 72.904 15.210 40.994 1.00 8.96 80 PRO A N 1
ATOM 1628 C CA . PRO E 3 80 ? 74.292 15.626 41.188 1.00 8.52 80 PRO A CA 1
ATOM 1629 C C . PRO E 3 80 ? 74.960 15.998 39.865 1.00 8.66 80 PRO A C 1
ATOM 1630 O O . PRO E 3 80 ? 74.634 15.436 38.816 1.00 9.01 80 PRO A O 1
ATOM 1634 N N . VAL E 3 81 ? 75.886 16.951 39.940 1.00 8.58 81 VAL A N 1
ATOM 1635 C CA . VAL E 3 81 ? 76.651 17.407 38.780 1.00 9.05 81 VAL A CA 1
ATOM 1636 C C . VAL E 3 81 ? 77.863 16.524 38.516 1.00 9.09 81 VAL A C 1
ATOM 1637 O O . VAL E 3 81 ? 78.335 16.460 37.386 1.00 9.27 81 VAL A O 1
ATOM 1641 N N . ALA E 3 82 ? 78.359 15.858 39.556 1.00 8.43 82 ALA A N 1
ATOM 1642 C CA . ALA E 3 82 ? 79.581 15.059 39.437 1.00 8.20 82 ALA A CA 1
ATOM 1643 C C . ALA E 3 82 ? 79.561 13.904 40.417 1.00 8.46 82 ALA A C 1
ATOM 1644 O O . ALA E 3 82 ? 78.839 13.938 41.416 1.00 8.88 82 ALA A O 1
ATOM 1646 N N . GLY E 3 83 ? 80.374 12.897 40.137 1.00 8.24 83 GLY A N 1
ATOM 1647 C CA . GLY E 3 83 ? 80.484 11.746 41.011 1.00 8.67 83 GLY A CA 1
ATOM 1648 C C . GLY E 3 83 ? 79.455 10.695 40.654 1.00 9.33 83 GLY A C 1
ATOM 1649 O O . GLY E 3 83 ? 79.004 10.607 39.509 1.00 9.78 83 GLY A O 1
ATOM 1650 N N . GLN E 3 84 ? 79.064 9.914 41.652 1.00 9.53 84 GLN A N 1
ATOM 1651 C CA . GLN E 3 84 ? 78.071 8.851 41.454 1.00 9.66 84 GLN A CA 1
ATOM 1652 C C . GLN E 3 84 ? 76.724 9.417 41.037 1.00 9.75 84 GLN A C 1
ATOM 1653 O O . GLN E 3 84 ? 76.288 10.450 41.546 1.00 10.56 84 GLN A O 1
ATOM 1659 N N . THR E 3 85 ? 76.061 8.740 40.105 1.00 9.97 85 THR A N 1
ATOM 1660 C CA . THR E 3 85 ? 74.699 9.119 39.745 1.00 9.64 85 THR A CA 1
ATOM 1661 C C . THR E 3 85 ? 73.729 8.607 40.810 1.00 9.48 85 THR A C 1
ATOM 1662 O O . THR E 3 85 ? 74.070 7.735 41.614 1.00 9.27 85 THR A O 1
ATOM 1666 N N . VAL E 3 86 ? 72.517 9.137 40.804 1.00 9.47 86 VAL A N 1
ATOM 1667 C CA . VAL E 3 86 ? 71.506 8.677 41.744 1.00 9.92 86 VAL A CA 1
ATOM 1668 C C . VAL E 3 86 ? 71.208 7.188 41.546 1.00 9.96 86 VAL A C 1
ATOM 1669 O O . VAL E 3 86 ? 71.045 6.461 42.524 1.00 10.30 86 VAL A O 1
ATOM 1673 N N . ILE E 3 87 ? 71.140 6.731 40.293 1.00 9.88 87 ILE A N 1
ATOM 1674 C CA . ILE E 3 87 ? 70.929 5.302 40.031 1.00 10.79 87 ILE A CA 1
ATOM 1675 C C . ILE E 3 87 ? 72.082 4.451 40.585 1.00 10.37 87 ILE A C 1
ATOM 1676 O O . ILE E 3 87 ? 71.842 3.391 41.157 1.00 10.38 87 ILE A O 1
ATOM 1681 N N . GLN E 3 88 ? 73.320 4.928 40.459 1.00 9.90 88 GLN A N 1
ATOM 1682 C CA . GLN E 3 88 ? 74.461 4.216 41.058 1.00 9.93 88 GLN A CA 1
ATOM 1683 C C . GLN E 3 88 ? 74.378 4.151 42.592 1.00 9.38 88 GLN A C 1
ATOM 1684 O O . GLN E 3 88 ? 74.719 3.122 43.202 1.00 10.38 88 GLN A O 1
ATOM 1690 N N . ILE E 3 89 ? 73.938 5.247 43.211 1.00 8.86 89 ILE A N 1
ATOM 1691 C CA . ILE E 3 89 ? 73.670 5.268 44.656 1.00 9.12 89 ILE A CA 1
ATOM 1692 C C . ILE E 3 89 ? 72.572 4.270 45.048 1.00 9.28 89 ILE A C 1
ATOM 1693 O O . ILE E 3 89 ? 72.712 3.534 46.030 1.00 9.63 89 ILE A O 1
ATOM 1698 N N . PHE E 3 90 ? 71.478 4.266 44.290 1.00 9.11 90 PHE A N 1
ATOM 1699 C CA . PHE E 3 90 ? 70.386 3.312 44.486 1.00 8.98 90 PHE A CA 1
ATOM 1700 C C . PHE E 3 90 ? 70.872 1.869 44.364 1.00 9.30 90 PHE A C 1
ATOM 1701 O O . PHE E 3 90 ? 70.507 1.005 45.174 1.00 9.41 90 PHE A O 1
ATOM 1709 N N . ASN E 3 91 ? 71.696 1.602 43.357 1.00 9.46 91 ASN A N 1
ATOM 1710 C CA . ASN E 3 91 ? 72.182 0.240 43.173 1.00 10.38 91 ASN A CA 1
ATOM 1711 C C . ASN E 3 91 ? 72.897 -0.240 44.434 1.00 10.88 91 ASN A C 1
ATOM 1712 O O . ASN E 3 91 ? 72.681 -1.367 44.888 1.00 12.07 91 ASN A O 1
ATOM 1717 N N . ARG E 3 92 ? 73.723 0.624 45.014 1.00 10.62 92 ARG A N 1
ATOM 1718 C CA . ARG E 3 92 ? 74.554 0.244 46.156 1.00 10.66 92 ARG A CA 1
ATOM 1719 C C . ARG E 3 92 ? 73.790 0.236 47.481 1.00 10.81 92 ARG A C 1
ATOM 1720 O O . ARG E 3 92 ? 73.954 -0.672 48.283 1.00 11.37 92 ARG A O 1
ATOM 1728 N N . PHE E 3 93 ? 72.946 1.239 47.705 1.00 10.29 93 PHE A N 1
ATOM 1729 C CA . PHE E 3 93 ? 72.362 1.451 49.028 1.00 9.66 93 PHE A CA 1
ATOM 1730 C C . PHE E 3 93 ? 70.895 1.084 49.172 1.00 9.34 93 PHE A C 1
ATOM 1731 O O . PHE E 3 93 ? 70.391 1.032 50.292 1.00 8.94 93 PHE A O 1
ATOM 1739 N N . GLY E 3 94 ? 70.212 0.844 48.052 1.00 7.95 94 GLY A N 1
ATOM 1740 C CA . GLY E 3 94 ? 68.793 0.464 48.094 1.00 8.30 94 GLY A CA 1
ATOM 1741 C C . GLY E 3 94 ? 68.603 -0.907 48.722 1.00 7.98 94 GLY A C 1
ATOM 1742 O O . GLY E 3 94 ? 69.546 -1.706 48.811 1.00 9.32 94 GLY A O 1
ATOM 1743 N N . TYR E 3 95 ? 67.374 -1.177 49.135 1.00 8.08 95 TYR A N 1
ATOM 1744 C CA . TYR E 3 95 ? 67.057 -2.381 49.905 1.00 7.86 95 TYR A CA 1
ATOM 1745 C C . TYR E 3 95 ? 65.708 -2.923 49.437 1.00 8.37 95 TYR A C 1
ATOM 1746 O O . TYR E 3 95 ? 64.830 -2.174 49.007 1.00 8.26 95 TYR A O 1
ATOM 1755 N N . VAL E 3 96 ? 65.552 -4.235 49.522 1.00 8.88 96 VAL A N 1
ATOM 1756 C CA . VAL E 3 96 ? 64.349 -4.910 49.046 1.00 9.67 96 VAL A CA 1
ATOM 1757 C C . VAL E 3 96 ? 63.332 -5.026 50.174 1.00 10.00 96 VAL A C 1
ATOM 1758 O O . VAL E 3 96 ? 63.648 -5.526 51.256 1.00 10.41 96 VAL A O 1
ATOM 1762 N N . LYS E 3 97 ? 62.108 -4.568 49.905 1.00 9.98 97 LYS A N 1
ATOM 1763 C CA . LYS E 3 97 ? 61.073 -4.402 50.925 1.00 10.68 97 LYS A CA 1
ATOM 1764 C C . LYS E 3 97 ? 59.710 -4.302 50.242 1.00 9.94 97 LYS A C 1
ATOM 1765 O O . LYS E 3 97 ? 59.614 -3.707 49.177 1.00 9.56 97 LYS A O 1
ATOM 1771 N N . PRO E 3 98 ? 58.647 -4.862 50.850 1.00 9.22 98 PRO A N 1
ATOM 1772 C CA . PRO E 3 98 ? 57.318 -4.650 50.266 1.00 9.25 98 PRO A CA 1
ATOM 1773 C C . PRO E 3 98 ? 56.916 -3.178 50.233 1.00 9.35 98 PRO A C 1
ATOM 1774 O O . PRO E 3 98 ? 57.293 -2.390 51.108 1.00 8.91 98 PRO A O 1
ATOM 1778 N N . SER E 3 99 ? 56.137 -2.815 49.221 1.00 9.19 99 SER A N 1
ATOM 1779 C CA . SER E 3 99 ? 55.459 -1.523 49.188 1.00 9.45 99 SER A CA 1
ATOM 1780 C C . SER E 3 99 ? 54.729 -1.262 50.507 1.00 9.82 99 SER A C 1
ATOM 1781 O O . SER E 3 99 ? 54.089 -2.154 51.064 1.00 9.86 99 SER A O 1
ATOM 1784 N N . SER E 3 100 ? 54.819 -0.030 50.992 1.00 10.29 100 SER A N 1
ATOM 1785 C CA . SER E 3 100 ? 54.129 0.361 52.217 1.00 11.29 100 SER A CA 1
ATOM 1786 C C . SER E 3 100 ? 52.635 0.489 52.009 1.00 11.94 100 SER A C 1
ATOM 1787 O O . SER E 3 100 ? 51.861 0.268 52.941 1.00 14.29 100 SER A O 1
ATOM 1790 N N . ARG E 3 101 ? 52.236 0.816 50.781 1.00 11.65 101 ARG A N 1
ATOM 1791 C CA . ARG E 3 101 ? 50.818 0.981 50.438 1.00 11.77 101 ARG A CA 1
ATOM 1792 C C . ARG E 3 101 ? 50.157 -0.320 50.032 1.00 12.59 101 ARG A C 1
ATOM 1793 O O . ARG E 3 101 ? 48.981 -0.533 50.308 1.00 13.07 101 ARG A O 1
ATOM 1801 N N . ASN E 3 102 ? 50.905 -1.178 49.347 1.00 12.93 102 ASN A N 1
ATOM 1802 C CA . ASN E 3 102 ? 50.370 -2.441 48.859 1.00 13.80 102 ASN A CA 1
ATOM 1803 C C . ASN E 3 102 ? 51.334 -3.582 49.165 1.00 13.27 102 ASN A C 1
ATOM 1804 O O . ASN E 3 102 ? 52.247 -3.870 48.389 1.00 12.81 102 ASN A O 1
ATOM 1809 N N . PRO E 3 103 ? 51.150 -4.211 50.339 1.00 13.34 103 PRO A N 1
ATOM 1810 C CA . PRO E 3 103 ? 52.078 -5.192 50.898 1.00 13.33 103 PRO A CA 1
ATOM 1811 C C . PRO E 3 103 ? 52.393 -6.378 49.991 1.00 13.01 103 PRO A C 1
ATOM 1812 O O . PRO E 3 103 ? 53.410 -7.044 50.193 1.00 13.20 103 PRO A O 1
ATOM 1816 N N . GLU E 3 104 ? 51.538 -6.634 49.004 1.00 12.70 104 GLU A N 1
ATOM 1817 C CA . GLU E 3 104 ? 51.753 -7.748 48.078 1.00 13.01 104 GLU A CA 1
ATOM 1818 C C . GLU E 3 104 ? 52.725 -7.432 46.939 1.00 12.48 104 GLU A C 1
ATOM 1819 O O . GLU E 3 104 ? 53.093 -8.321 46.163 1.00 13.09 104 GLU A O 1
ATOM 1825 N N . VAL E 3 105 ? 53.142 -6.173 46.840 1.00 11.47 105 VAL A N 1
ATOM 1826 C CA . VAL E 3 105 ? 54.045 -5.746 45.789 1.00 10.84 105 VAL A CA 1
ATOM 1827 C C . VAL E 3 105 ? 55.451 -5.610 46.358 1.00 10.49 105 VAL A C 1
ATOM 1828 O O . VAL E 3 105 ? 55.696 -4.813 47.263 1.00 10.47 105 VAL A O 1
ATOM 1840 N N . LYS E 3 107 ? 59.249 -4.427 46.286 1.00 8.48 107 LYS A N 1
ATOM 1841 C CA . LYS E 3 107 ? 59.989 -3.293 45.757 1.00 8.46 107 LYS A CA 1
ATOM 1842 C C . LYS E 3 107 ? 61.464 -3.343 46.128 1.00 7.86 107 LYS A C 1
ATOM 1843 O O . LYS E 3 107 ? 61.849 -4.022 47.089 1.00 8.64 107 LYS A O 1
ATOM 1849 N N . LYS E 3 108 ? 62.293 -2.635 45.352 1.00 7.62 108 LYS A N 1
ATOM 1850 C CA . LYS E 3 108 ? 63.575 -2.171 45.863 1.00 7.54 108 LYS A CA 1
ATOM 1851 C C . LYS E 3 108 ? 63.403 -0.686 46.098 1.00 7.68 108 LYS A C 1
ATOM 1852 O O . LYS E 3 108 ? 62.853 0.018 45.249 1.00 8.14 108 LYS A O 1
ATOM 1858 N N . LYS E 3 109 ? 63.853 -0.214 47.259 1.00 7.65 109 LYS A N 1
ATOM 1859 C CA . LYS E 3 109 ? 63.647 1.164 47.680 1.00 7.62 109 LYS A CA 1
ATOM 1860 C C . LYS E 3 109 ? 64.921 1.812 48.179 1.00 7.87 109 LYS A C 1
ATOM 1861 O O . LYS E 3 109 ? 65.808 1.147 48.719 1.00 8.39 109 LYS A O 1
ATOM 1867 N N . LEU E 3 110 ? 64.984 3.127 48.022 1.00 7.93 110 LEU A N 1
ATOM 1868 C CA . LEU E 3 110 ? 65.912 3.949 48.780 1.00 7.74 110 LEU A CA 1
ATOM 1869 C C . LEU E 3 110 ? 65.181 5.232 49.130 1.00 7.89 110 LEU A C 1
ATOM 1870 O O . LEU E 3 110 ? 65.083 6.151 48.308 1.00 8.22 110 LEU A O 1
ATOM 1875 N N . PHE E 3 111 ? 64.615 5.239 50.331 1.00 7.41 111 PHE A N 1
ATOM 1876 C CA . PHE E 3 111 ? 63.953 6.407 50.901 1.00 7.86 111 PHE A CA 1
ATOM 1877 C C . PHE E 3 111 ? 64.755 6.753 52.134 1.00 8.31 111 PHE A C 1
ATOM 1878 O O . PHE E 3 111 ? 64.659 6.079 53.164 1.00 8.74 111 PHE A O 1
ATOM 1886 N N . THR E 3 112 ? 65.578 7.786 52.002 1.00 8.53 112 THR A N 1
ATOM 1887 C CA . THR E 3 112 ? 66.515 8.137 53.059 1.00 8.95 112 THR A CA 1
ATOM 1888 C C . THR E 3 112 ? 66.684 9.653 53.125 1.00 8.63 112 THR A C 1
ATOM 1889 O O . THR E 3 112 ? 66.661 10.332 52.095 1.00 9.53 112 THR A O 1
ATOM 1893 N N . THR E 3 113 ? 66.832 10.170 54.346 1.00 8.58 113 THR A N 1
ATOM 1894 C CA . THR E 3 113 ? 67.102 11.585 54.565 1.00 8.52 113 THR A CA 1
ATOM 1895 C C . THR E 3 113 ? 68.566 11.732 54.957 1.00 8.35 113 THR A C 1
ATOM 1896 O O . THR E 3 113 ? 69.036 11.099 55.905 1.00 8.81 113 THR A O 1
ATOM 1900 N N . ILE E 3 114 ? 69.281 12.565 54.209 1.00 8.67 114 ILE A N 1
ATOM 1901 C CA . ILE E 3 114 ? 70.716 12.721 54.383 1.00 9.07 114 ILE A CA 1
ATOM 1902 C C . ILE E 3 114 ? 70.988 14.145 54.836 1.00 9.76 114 ILE A C 1
ATOM 1903 O O . ILE E 3 114 ? 70.461 15.094 54.264 1.00 9.74 114 ILE A O 1
ATOM 1908 N N . LYS E 3 115 ? 71.815 14.303 55.864 1.00 10.52 115 LYS A N 1
ATOM 1909 C CA . LYS E 3 115 ? 72.122 15.655 56.306 1.00 11.57 115 LYS A CA 1
ATOM 1910 C C . LYS E 3 115 ? 73.530 15.820 56.825 1.00 11.35 115 LYS A C 1
ATOM 1911 O O . LYS E 3 115 ? 74.223 14.841 57.126 1.00 11.80 115 LYS A O 1
ATOM 1917 N N . GLY E 3 116 ? 73.948 17.073 56.907 1.00 10.87 116 GLY A N 1
ATOM 1918 C CA . GLY E 3 116 ? 75.223 17.402 57.514 1.00 11.03 116 GLY A CA 1
ATOM 1919 C C . GLY E 3 116 ? 75.195 17.205 59.015 1.00 11.40 116 GLY A C 1
ATOM 1920 O O . GLY E 3 116 ? 74.138 17.259 59.638 1.00 11.18 116 GLY A O 1
ATOM 1921 N N . GLY E 3 117 ? 76.373 16.974 59.587 1.00 11.39 117 GLY A N 1
ATOM 1922 C CA . GLY E 3 117 ? 76.553 16.939 61.040 1.00 11.95 117 GLY A CA 1
ATOM 1923 C C . GLY E 3 117 ? 76.414 15.574 61.679 1.00 12.66 117 GLY A C 1
ATOM 1924 O O . GLY E 3 117 ? 76.725 15.396 62.862 1.00 13.31 117 GLY A O 1
ATOM 1925 N N . ARG E 3 118 ? 75.981 14.606 60.884 1.00 12.54 118 ARG A N 1
ATOM 1926 C CA . ARG E 3 118 ? 75.608 13.301 61.374 1.00 13.16 118 ARG A CA 1
ATOM 1927 C C . ARG E 3 118 ? 75.661 12.305 60.222 1.00 12.55 118 ARG A C 1
ATOM 1928 O O . ARG E 3 118 ? 75.370 12.671 59.087 1.00 12.25 118 ARG A O 1
ATOM 1936 N N . LEU E 3 119 ? 76.026 11.058 60.515 1.00 11.47 119 LEU A N 1
ATOM 1937 C CA . LEU E 3 119 ? 75.791 9.952 59.589 1.00 11.15 119 LEU A CA 1
ATOM 1938 C C . LEU E 3 119 ? 74.406 9.363 59.835 1.00 10.49 119 LEU A C 1
ATOM 1939 O O . LEU E 3 119 ? 74.024 9.125 60.981 1.00 10.96 119 LEU A O 1
ATOM 1944 N N . ASN E 3 120 ? 73.641 9.120 58.773 1.00 9.21 120 ASN A N 1
ATOM 1945 C CA . ASN E 3 120 ? 72.382 8.404 58.958 1.00 9.38 120 ASN A CA 1
ATOM 1946 C C . ASN E 3 120 ? 72.629 6.899 59.086 1.00 9.49 120 ASN A C 1
ATOM 1947 O O . ASN E 3 120 ? 73.781 6.453 59.059 1.00 9.57 120 ASN A O 1
ATOM 1952 N N . ASN E 3 121 ? 71.558 6.123 59.244 1.00 9.49 121 ASN A N 1
ATOM 1953 C CA . ASN E 3 121 ? 71.710 4.693 59.521 1.00 10.17 121 ASN A CA 1
ATOM 1954 C C . ASN E 3 121 ? 72.305 3.907 58.348 1.00 10.27 121 ASN A C 1
ATOM 1955 O O . ASN E 3 121 ? 72.788 2.783 58.524 1.00 11.59 121 ASN A O 1
ATOM 1960 N N . LEU E 3 122 ? 72.272 4.501 57.158 1.00 10.15 122 LEU A N 1
ATOM 1961 C CA . LEU E 3 122 ? 72.884 3.902 55.972 1.00 10.72 122 LEU A CA 1
ATOM 1962 C C . LEU E 3 122 ? 74.318 4.375 55.777 1.00 10.71 122 LEU A C 1
ATOM 1963 O O . LEU E 3 122 ? 74.972 3.985 54.807 1.00 11.84 122 LEU A O 1
ATOM 1968 N N . GLY E 3 123 ? 74.800 5.219 56.690 1.00 9.95 123 GLY A N 1
ATOM 1969 C CA . GLY E 3 123 ? 76.168 5.720 56.651 1.00 9.89 123 GLY A CA 1
ATOM 1970 C C . GLY E 3 123 ? 76.358 6.949 55.789 1.00 10.20 123 GLY A C 1
ATOM 1971 O O . GLY E 3 123 ? 77.494 7.320 55.491 1.00 10.52 123 GLY A O 1
ATOM 1972 N N . LEU E 3 124 ? 75.256 7.591 55.404 1.00 10.34 124 LEU A N 1
ATOM 1973 C CA . LEU E 3 124 ? 75.310 8.730 54.479 1.00 9.63 124 LEU A CA 1
ATOM 1974 C C . LEU E 3 124 ? 75.276 10.086 55.193 1.00 9.84 124 LEU A C 1
ATOM 1975 O O . LEU E 3 124 ? 74.577 10.247 56.194 1.00 9.87 124 LEU A O 1
ATOM 1980 N N . THR E 3 125 ? 76.013 11.061 54.665 1.00 10.13 125 THR A N 1
ATOM 1981 C CA . THR E 3 125 ? 76.051 12.409 55.236 1.00 10.34 125 THR A CA 1
ATOM 1982 C C . THR E 3 125 ? 76.356 13.433 54.145 1.00 10.69 125 THR A C 1
ATOM 1983 O O . THR E 3 125 ? 76.773 13.065 53.041 1.00 11.13 125 THR A O 1
ATOM 1987 N N . LEU E 3 126 ? 76.142 14.711 54.458 1.00 11.15 126 LEU A N 1
ATOM 1988 C CA . LEU E 3 126 ? 76.462 15.798 53.538 1.00 11.87 126 LEU A CA 1
ATOM 1989 C C . LEU E 3 126 ? 77.516 16.690 54.138 1.00 12.78 126 LEU A C 1
ATOM 1990 O O . LEU E 3 126 ? 77.603 16.847 55.360 1.00 12.63 126 LEU A O 1
ATOM 1995 N N . ASN E 3 127 ? 78.320 17.287 53.272 1.00 13.95 127 ASN A N 1
ATOM 1996 C CA . ASN E 3 127 ? 79.003 18.503 53.664 1.00 15.05 127 ASN A CA 1
ATOM 1997 C C . ASN E 3 127 ? 78.919 19.527 52.538 1.00 16.12 127 ASN A C 1
ATOM 1998 O O . ASN E 3 127 ? 78.401 19.221 51.456 1.00 17.21 127 ASN A O 1
ATOM 2003 N N . ALA E 3 128 ? 79.343 20.750 52.809 1.00 16.71 128 ALA A N 1
ATOM 2004 C CA . ALA E 3 128 ? 79.258 21.802 51.813 1.00 18.07 128 ALA A CA 1
ATOM 2005 C C . ALA E 3 128 ? 80.446 22.717 51.959 1.00 19.52 128 ALA A C 1
ATOM 2006 O O . ALA E 3 128 ? 80.827 23.069 53.072 1.00 19.11 128 ALA A O 1
ATOM 2008 N N . LYS E 3 129 ? 81.030 23.087 50.826 1.00 21.73 129 LYS A N 1
ATOM 2009 C CA . LYS E 3 129 ? 82.080 24.099 50.798 1.00 23.87 129 LYS A CA 1
ATOM 2010 C C . LYS E 3 129 ? 81.470 25.421 50.338 1.00 24.67 129 LYS A C 1
ATOM 2011 O O . LYS E 3 129 ? 81.788 26.484 50.879 1.00 25.63 129 LYS A O 1
ATOM 2017 N N . HIS E 3 130 ? 80.599 25.339 49.337 1.00 25.79 130 HIS A N 1
ATOM 2018 C CA . HIS E 3 130 ? 79.837 26.485 48.848 1.00 26.23 130 HIS A CA 1
ATOM 2019 C C . HIS E 3 130 ? 78.442 25.990 48.511 1.00 26.28 130 HIS A C 1
ATOM 2020 O O . HIS E 3 130 ? 78.196 24.779 48.516 1.00 26.74 130 HIS A O 1
ATOM 2027 N N . ALA E 3 131 ? 77.525 26.910 48.220 1.00 25.79 131 ALA A N 1
ATOM 2028 C CA . ALA E 3 131 ? 76.186 26.539 47.770 1.00 25.08 131 ALA A CA 1
ATOM 2029 C C . ALA E 3 131 ? 76.270 25.760 46.455 1.00 24.13 131 ALA A C 1
ATOM 2030 O O . ALA E 3 131 ? 75.364 25.001 46.108 1.00 24.71 131 ALA A O 1
ATOM 2032 N N . SER E 3 132 ? 77.372 25.957 45.734 1.00 23.13 132 SER A N 1
ATOM 2033 C CA . SER E 3 132 ? 77.624 25.261 44.472 1.00 21.54 132 SER A CA 1
ATOM 2034 C C . SER E 3 132 ? 78.470 23.990 44.621 1.00 20.29 132 SER A C 1
ATOM 2035 O O . SER E 3 132 ? 78.766 23.319 43.630 1.00 19.93 132 SER A O 1
ATOM 2038 N N . GLU E 3 133 ? 78.847 23.648 45.852 1.00 18.97 133 GLU A N 1
ATOM 2039 C CA . GLU E 3 133 ? 79.588 22.418 46.101 1.00 17.78 133 GLU A CA 1
ATOM 2040 C C . GLU E 3 133 ? 79.075 21.718 47.360 1.00 16.63 133 GLU A C 1
ATOM 2041 O O . GLU E 3 133 ? 79.638 21.881 48.451 1.00 16.84 133 GLU A O 1
ATOM 2047 N N . ILE E 3 134 ? 77.989 20.964 47.204 1.00 14.84 134 ILE A N 1
ATOM 2048 C CA . ILE E 3 134 ? 77.442 20.159 48.291 1.00 13.47 134 ILE A CA 1
ATOM 2049 C C . ILE E 3 134 ? 77.769 18.702 47.988 1.00 12.75 134 ILE A C 1
ATOM 2050 O O . ILE E 3 134 ? 77.416 18.182 46.931 1.00 12.38 134 ILE A O 1
ATOM 2055 N N . ASN E 3 135 ? 78.476 18.057 48.908 1.00 12.19 135 ASN A N 1
ATOM 2056 C CA . ASN E 3 135 ? 78.987 16.716 48.668 1.00 12.74 135 ASN A CA 1
ATOM 2057 C C . ASN E 3 135 ? 78.274 15.680 49.502 1.00 12.38 135 ASN A C 1
ATOM 2058 O O . ASN E 3 135 ? 77.977 15.920 50.673 1.00 13.79 135 ASN A O 1
ATOM 2063 N N . LEU E 3 136 ? 78.012 14.534 48.882 1.00 11.85 136 LEU A N 1
ATOM 2064 C CA . LEU E 3 136 ? 77.499 13.349 49.556 1.00 11.43 136 LEU A CA 1
ATOM 2065 C C . LEU E 3 136 ? 78.642 12.393 49.869 1.00 11.24 136 LEU A C 1
ATOM 2066 O O . LEU E 3 136 ? 79.442 12.063 48.988 1.00 11.17 136 LEU A O 1
ATOM 2071 N N . TYR E 3 137 ? 78.700 11.950 51.122 1.00 11.39 137 TYR A N 1
ATOM 2072 C CA . TYR E 3 137 ? 79.672 10.962 51.557 1.00 11.79 137 TYR A CA 1
ATOM 2073 C C . TYR E 3 137 ? 78.987 9.747 52.137 1.00 11.81 137 TYR A C 1
ATOM 2074 O O . TYR E 3 137 ? 77.939 9.868 52.754 1.00 11.24 137 TYR A O 1
ATOM 2083 N N . TYR E 3 138 ? 79.594 8.584 51.942 1.00 12.15 138 TYR A N 1
ATOM 2084 C CA . TYR E 3 138 ? 79.317 7.417 52.759 1.00 12.62 138 TYR A CA 1
ATOM 2085 C C . TYR E 3 138 ? 80.517 7.293 53.687 1.00 13.00 138 TYR A C 1
ATOM 2086 O O . TYR E 3 138 ? 81.638 7.067 53.223 1.00 13.20 138 TYR A O 1
ATOM 2095 N N . GLN E 3 139 ? 80.277 7.451 54.988 1.00 13.52 139 GLN A N 1
ATOM 2096 C CA . GLN E 3 139 ? 81.352 7.495 55.985 1.00 14.37 139 GLN A CA 1
ATOM 2097 C C . GLN E 3 139 ? 82.384 8.525 55.515 1.00 13.74 139 GLN A C 1
ATOM 2098 O O . GLN E 3 139 ? 82.029 9.691 55.359 1.00 14.11 139 GLN A O 1
ATOM 2104 N N . ASP E 3 140 ? 83.632 8.123 55.259 1.00 13.56 140 ASP A N 1
ATOM 2105 C CA . ASP E 3 140 ? 84.633 9.066 54.750 1.00 13.82 140 ASP A CA 1
ATOM 2106 C C . ASP E 3 140 ? 84.852 8.964 53.238 1.00 13.65 140 ASP A C 1
ATOM 2107 O O . ASP E 3 140 ? 85.781 9.574 52.701 1.00 13.74 140 ASP A O 1
ATOM 2112 N N . GLU E 3 141 ? 84.008 8.181 52.567 1.00 13.02 141 GLU A N 1
ATOM 2113 C CA . GLU E 3 141 ? 84.120 7.978 51.116 1.00 13.17 141 GLU A CA 1
ATOM 2114 C C . GLU E 3 141 ? 83.272 8.985 50.347 1.00 12.35 141 GLU A C 1
ATOM 2115 O O . GLU E 3 141 ? 82.054 8.990 50.480 1.00 11.73 141 GLU A O 1
ATOM 2121 N N . TYR E 3 142 ? 83.925 9.828 49.554 1.00 11.71 142 TYR A N 1
ATOM 2122 C CA . TYR E 3 142 ? 83.246 10.765 48.665 1.00 11.27 142 TYR A CA 1
ATOM 2123 C C . TYR E 3 142 ? 82.413 10.011 47.629 1.00 10.90 142 TYR A C 1
ATOM 2124 O O . TYR E 3 142 ? 82.909 9.073 46.986 1.00 11.53 142 TYR A O 1
ATOM 2133 N N . LEU E 3 143 ? 81.161 10.438 47.447 1.00 9.98 143 LEU A N 1
ATOM 2134 C CA . LEU E 3 143 ? 80.302 9.866 46.409 1.00 9.85 143 LEU A CA 1
ATOM 2135 C C . LEU E 3 143 ? 79.986 10.841 45.274 1.00 9.35 143 LEU A C 1
ATOM 2136 O O . LEU E 3 143 ? 80.320 10.580 44.119 1.00 9.25 143 LEU A O 1
ATOM 2141 N N . SER E 3 144 ? 79.335 11.954 45.602 1.00 9.18 144 SER A N 1
ATOM 2142 C CA . SER E 3 144 ? 78.737 12.826 44.584 1.00 8.89 144 SER A CA 1
ATOM 2143 C C . SER E 3 144 ? 78.741 14.274 45.023 1.00 9.04 144 SER A C 1
ATOM 2144 O O . SER E 3 144 ? 78.875 14.562 46.215 1.00 9.75 144 SER A O 1
ATOM 2147 N N . THR E 3 145 ? 78.587 15.174 44.053 1.00 9.02 145 THR A N 1
ATOM 2148 C CA . THR E 3 145 ? 78.538 16.611 44.296 1.00 9.82 145 THR A CA 1
ATOM 2149 C C . THR E 3 145 ? 77.323 17.222 43.617 1.00 9.78 145 THR A C 1
ATOM 2150 O O . THR E 3 145 ? 77.027 16.901 42.467 1.00 9.28 145 THR A O 1
ATOM 2154 N N . TRP E 3 146 ? 76.645 18.107 44.341 1.00 10.44 146 TRP A N 1
ATOM 2155 C CA . TRP E 3 146 ? 75.560 18.915 43.803 1.00 10.84 146 TRP A CA 1
ATOM 2156 C C . TRP E 3 146 ? 75.985 20.360 43.659 1.00 11.36 146 TRP A C 1
ATOM 2157 O O . TRP E 3 146 ? 76.698 20.889 44.515 1.00 11.19 146 TRP A O 1
ATOM 2168 N N . ASP E 3 147 ? 75.513 20.976 42.579 1.00 12.28 147 ASP A N 1
ATOM 2169 C CA . ASP E 3 147 ? 75.636 22.398 42.322 1.00 13.72 147 ASP A CA 1
ATOM 2170 C C . ASP E 3 147 ? 74.202 22.948 42.272 1.00 14.21 147 ASP A C 1
ATOM 2171 O O . ASP E 3 147 ? 73.526 22.895 41.237 1.00 14.50 147 ASP A O 1
ATOM 2176 N N . LEU E 3 148 ? 73.738 23.455 43.409 1.00 14.94 148 LEU A N 1
ATOM 2177 C CA . LEU E 3 148 ? 72.337 23.851 43.531 1.00 15.80 148 LEU A CA 1
ATOM 2178 C C . LEU E 3 148 ? 72.110 25.303 43.162 1.00 16.59 148 LEU A C 1
ATOM 2179 O O . LEU E 3 148 ? 72.909 26.172 43.502 1.00 17.39 148 LEU A O 1
ATOM 2184 N N . ASN E 3 149 ? 71.017 25.545 42.445 1.00 17.40 149 ASN A N 1
ATOM 2185 C CA . ASN E 3 149 ? 70.603 26.900 42.127 1.00 18.04 149 ASN A CA 1
ATOM 2186 C C . ASN E 3 149 ? 69.349 27.211 42.934 1.00 17.62 149 ASN A C 1
ATOM 2187 O O . ASN E 3 149 ? 68.338 26.522 42.809 1.00 17.67 149 ASN A O 1
ATOM 2192 N N . LEU E 3 150 ? 69.442 28.244 43.767 1.00 17.57 150 LEU A N 1
ATOM 2193 C CA . LEU E 3 150 ? 68.386 28.606 44.716 1.00 17.30 150 LEU A CA 1
ATOM 2194 C C . LEU E 3 150 ? 67.474 29.722 44.216 1.00 16.29 150 LEU A C 1
ATOM 2195 O O . LEU E 3 150 ? 66.579 30.167 44.946 1.00 16.16 150 LEU A O 1
ATOM 2200 N N . SER E 3 151 ? 67.697 30.151 42.982 1.00 15.50 151 SER A N 1
ATOM 2201 C CA . SER E 3 151 ? 66.997 31.311 42.440 1.00 14.84 151 SER A CA 1
ATOM 2202 C C . SER E 3 151 ? 65.481 31.267 42.614 1.00 13.98 151 SER A C 1
ATOM 2203 O O . SER E 3 151 ? 64.876 32.262 43.017 1.00 13.39 151 SER A O 1
ATOM 2206 N N A LYS E 3 152 ? 64.885 30.112 42.318 0.50 13.28 152 LYS A N 1
ATOM 2207 N N B LYS E 3 152 ? 64.847 30.143 42.304 0.50 13.47 152 LYS A N 1
ATOM 2208 C CA A LYS E 3 152 ? 63.429 29.976 42.307 0.50 12.88 152 LYS A CA 1
ATOM 2209 C CA B LYS E 3 152 ? 63.388 30.157 42.315 0.50 13.23 152 LYS A CA 1
ATOM 2210 C C A LYS E 3 152 ? 62.799 30.085 43.693 0.50 12.36 152 LYS A C 1
ATOM 2211 C C B LYS E 3 152 ? 62.802 30.199 43.729 0.50 12.58 152 LYS A C 1
ATOM 2212 O O A LYS E 3 152 ? 61.642 30.481 43.806 0.50 12.23 152 LYS A O 1
ATOM 2213 O O B LYS E 3 152 ? 61.671 30.647 43.898 0.50 12.48 152 LYS A O 1
ATOM 2224 N N . ILE E 3 153 ? 63.564 29.754 44.734 1.00 11.97 153 ILE A N 1
ATOM 2225 C CA . ILE E 3 153 ? 63.072 29.785 46.118 1.00 11.61 153 ILE A CA 1
ATOM 2226 C C . ILE E 3 153 ? 63.492 31.027 46.911 1.00 11.30 153 ILE A C 1
ATOM 2227 O O . ILE E 3 153 ? 63.294 31.091 48.127 1.00 11.57 153 ILE A O 1
ATOM 2232 N N . GLU E 3 154 ? 64.032 32.036 46.226 1.00 10.87 154 GLU A N 1
ATOM 2233 C CA . GLU E 3 154 ? 64.420 33.272 46.913 1.00 10.74 154 GLU A CA 1
ATOM 2234 C C . GLU E 3 154 ? 63.248 33.912 47.678 1.00 10.40 154 GLU A C 1
ATOM 2235 O O . GLU E 3 154 ? 63.431 34.503 48.753 1.00 10.44 154 GLU A O 1
ATOM 2241 N N . LYS E 3 155 ? 62.047 33.792 47.121 1.00 9.81 155 LYS A N 1
ATOM 2242 C CA . LYS E 3 155 ? 60.839 34.194 47.826 1.00 9.70 155 LYS A CA 1
ATOM 2243 C C . LYS E 3 155 ? 59.797 33.103 47.659 1.00 9.49 155 LYS A C 1
ATOM 2244 O O . LYS E 3 155 ? 59.610 32.581 46.556 1.00 9.84 155 LYS A O 1
ATOM 2250 N N A LEU E 3 156 ? 59.154 32.734 48.768 0.50 9.44 156 LEU A N 1
ATOM 2251 N N B LEU E 3 156 ? 59.082 32.817 48.742 0.50 9.85 156 LEU A N 1
ATOM 2252 C CA A LEU E 3 156 ? 58.107 31.706 48.781 0.50 9.40 156 LEU A CA 1
ATOM 2253 C CA B LEU E 3 156 ? 58.179 31.679 48.810 0.50 10.09 156 LEU A CA 1
ATOM 2254 C C A LEU E 3 156 ? 56.770 32.240 49.242 0.50 9.41 156 LEU A C 1
ATOM 2255 C C B LEU E 3 156 ? 56.824 32.043 49.412 0.50 9.80 156 LEU A C 1
ATOM 2256 O O A LEU E 3 156 ? 56.698 33.151 50.073 0.50 9.61 156 LEU A O 1
ATOM 2257 O O B LEU E 3 156 ? 56.769 32.639 50.486 0.50 9.77 156 LEU A O 1
ATOM 2266 N N A VAL E 3 157 ? 55.715 31.646 48.696 0.50 9.21 157 VAL A N 1
ATOM 2267 N N B VAL E 3 157 ? 55.746 31.681 48.713 0.50 9.44 157 VAL A N 1
ATOM 2268 C CA . VAL E 3 157 ? 54.385 31.762 49.256 1.00 9.68 157 VAL A CA 1
ATOM 2269 C C . VAL E 3 157 ? 54.003 30.354 49.683 1.00 9.44 157 VAL A C 1
ATOM 2270 O O . VAL E 3 157 ? 53.896 29.469 48.841 1.00 9.75 157 VAL A O 1
ATOM 2274 N N . LEU E 3 158 ? 53.867 30.146 50.986 1.00 9.03 158 LEU A N 1
ATOM 2275 C CA . LEU E 3 158 ? 53.591 28.844 51.591 1.00 8.93 158 LEU A CA 1
ATOM 2276 C C . LEU E 3 158 ? 52.172 28.856 52.177 1.00 8.56 158 LEU A C 1
ATOM 2277 O O . LEU E 3 158 ? 51.851 29.694 53.031 1.00 8.12 158 LEU A O 1
ATOM 2282 N N . VAL E 3 159 ? 51.334 27.922 51.735 1.00 8.66 159 VAL A N 1
ATOM 2283 C CA . VAL E 3 159 ? 49.911 27.935 52.075 1.00 8.81 159 VAL A CA 1
ATOM 2284 C C . VAL E 3 159 ? 49.541 26.603 52.729 1.00 9.21 159 VAL A C 1
ATOM 2285 O O . VAL E 3 159 ? 49.882 25.543 52.202 1.00 9.32 159 VAL A O 1
ATOM 2289 N N . PHE E 3 160 ? 48.850 26.671 53.867 1.00 8.22 160 PHE A N 1
ATOM 2290 C CA . PHE E 3 160 ? 48.482 25.484 54.637 1.00 9.03 160 PHE A CA 1
ATOM 2291 C C . PHE E 3 160 ? 47.004 25.178 54.490 1.00 9.14 160 PHE A C 1
ATOM 2292 O O . PHE E 3 160 ? 46.172 26.093 54.505 1.00 10.26 160 PHE A O 1
ATOM 2300 N N . ALA E 3 161 ? 46.693 23.889 54.348 1.00 9.05 161 ALA A N 1
ATOM 2301 C CA . ALA E 3 161 ? 45.321 23.409 54.182 1.00 9.04 161 ALA A CA 1
ATOM 2302 C C . ALA E 3 161 ? 44.877 22.512 55.316 1.00 9.45 161 ALA A C 1
ATOM 2303 O O . ALA E 3 161 ? 45.611 21.610 55.736 1.00 9.96 161 ALA A O 1
ATOM 2305 N N . GLU E 3 162 ? 43.655 22.742 55.787 1.00 9.44 162 GLU A N 1
ATOM 2306 C CA . GLU E 3 162 ? 42.971 21.742 56.601 1.00 10.17 162 GLU A CA 1
ATOM 2307 C C . GLU E 3 162 ? 42.300 20.742 55.678 1.00 10.21 162 GLU A C 1
ATOM 2308 O O . GLU E 3 162 ? 41.964 21.080 54.536 1.00 10.06 162 GLU A O 1
ATOM 2314 N N . THR E 3 163 ? 42.114 19.510 56.152 1.00 10.10 163 THR A N 1
ATOM 2315 C CA . THR E 3 163 ? 41.543 18.461 55.315 1.00 10.67 163 THR A CA 1
ATOM 2316 C C . THR E 3 163 ? 40.336 17.816 55.950 1.00 10.85 163 THR A C 1
ATOM 2317 O O . THR E 3 163 ? 40.190 17.783 57.180 1.00 10.94 163 THR A O 1
ATOM 2321 N N . ILE E 3 164 ? 39.463 17.310 55.090 1.00 10.50 164 ILE A N 1
ATOM 2322 C CA . ILE E 3 164 ? 38.435 16.365 55.512 1.00 11.77 164 ILE A CA 1
ATOM 2323 C C . ILE E 3 164 ? 38.502 15.195 54.547 1.00 11.77 164 ILE A C 1
ATOM 2324 O O . ILE E 3 164 ? 38.945 15.357 53.408 1.00 11.93 164 ILE A O 1
ATOM 2329 N N . GLY E 3 165 ? 38.094 14.021 55.014 1.00 11.95 165 GLY A N 1
ATOM 2330 C CA . GLY E 3 165 ? 38.151 12.810 54.200 1.00 12.68 165 GLY A CA 1
ATOM 2331 C C . GLY E 3 165 ? 39.466 12.070 54.345 1.00 13.12 165 GLY A C 1
ATOM 2332 O O . GLY E 3 165 ? 40.462 12.617 54.816 1.00 13.20 165 GLY A O 1
ATOM 2333 N N . ARG E 3 166 ? 39.465 10.806 53.939 1.00 13.61 166 ARG A N 1
ATOM 2334 C CA . ARG E 3 166 ? 40.654 9.971 54.061 1.00 13.84 166 ARG A CA 1
ATOM 2335 C C . ARG E 3 166 ? 41.797 10.481 53.178 1.00 13.30 166 ARG A C 1
ATOM 2336 O O . ARG E 3 166 ? 41.589 10.825 52.005 1.00 12.30 166 ARG A O 1
ATOM 2344 N N . ALA E 3 167 ? 42.991 10.531 53.756 1.00 13.33 167 ALA A N 1
ATOM 2345 C CA . ALA E 3 167 ? 44.192 10.943 53.035 1.00 13.41 167 ALA A CA 1
ATOM 2346 C C . ALA E 3 167 ? 44.383 10.135 51.758 1.00 12.64 167 ALA A C 1
ATOM 2347 O O . ALA E 3 167 ? 44.301 8.906 51.772 1.00 13.54 167 ALA A O 1
ATOM 2349 N N . ASN E 3 168 ? 44.635 10.841 50.661 1.00 11.79 168 ASN A N 1
ATOM 2350 C CA . ASN E 3 168 ? 44.890 10.214 49.357 1.00 11.16 168 ASN A CA 1
ATOM 2351 C C . ASN E 3 168 ? 43.722 9.422 48.787 1.00 10.92 168 ASN A C 1
ATOM 2352 O O . ASN E 3 168 ? 43.914 8.537 47.954 1.00 11.41 168 ASN A O 1
ATOM 2357 N N . SER E 3 169 ? 42.514 9.758 49.226 1.00 10.85 169 SER A N 1
ATOM 2358 C CA . SER E 3 169 ? 41.296 9.148 48.689 1.00 10.07 169 SER A CA 1
ATOM 2359 C C . SER E 3 169 ? 40.629 10.131 47.732 1.00 10.45 169 SER A C 1
ATOM 2360 O O . SER E 3 169 ? 40.906 11.333 47.784 1.00 9.92 169 SER A O 1
ATOM 2363 N N . PRO E 3 170 ? 39.739 9.630 46.854 1.00 10.59 170 PRO A N 1
ATOM 2364 C CA . PRO E 3 170 ? 39.042 10.547 45.949 1.00 11.01 170 PRO A CA 1
ATOM 2365 C C . PRO E 3 170 ? 38.190 11.593 46.682 1.00 10.72 170 PRO A C 1
ATOM 2366 O O . PRO E 3 170 ? 37.876 12.632 46.100 1.00 11.68 170 PRO A O 1
ATOM 2370 N N . GLU E 3 171 ? 37.841 11.317 47.941 1.00 11.41 171 GLU A N 1
ATOM 2371 C CA . GLU E 3 171 ? 36.972 12.181 48.753 1.00 11.60 171 GLU A CA 1
ATOM 2372 C C . GLU E 3 171 ? 37.722 13.221 49.585 1.00 11.30 171 GLU A C 1
ATOM 2373 O O . GLU E 3 171 ? 37.098 14.031 50.282 1.00 11.69 171 GLU A O 1
ATOM 2379 N N . GLU E 3 172 ? 39.052 13.211 49.522 1.00 10.29 172 GLU A N 1
ATOM 2380 C CA . GLU E 3 172 ? 39.816 14.176 50.304 1.00 10.00 172 GLU A CA 1
ATOM 2381 C C . GLU E 3 172 ? 39.504 15.605 49.853 1.00 10.29 172 GLU A C 1
ATOM 2382 O O . GLU E 3 172 ? 39.461 15.883 48.658 1.00 11.08 172 GLU A O 1
ATOM 2388 N N . GLN E 3 173 ? 39.285 16.503 50.813 1.00 10.18 173 GLN A N 1
ATOM 2389 C CA . GLN E 3 173 ? 39.011 17.917 50.506 1.00 10.61 173 GLN A CA 1
ATOM 2390 C C . GLN E 3 173 ? 39.931 18.832 51.295 1.00 10.22 173 GLN A C 1
ATOM 2391 O O . GLN E 3 173 ? 40.428 18.446 52.362 1.00 10.27 173 GLN A O 1
ATOM 2397 N N . PHE E 3 174 ? 40.160 20.035 50.761 1.00 9.62 174 PHE A N 1
ATOM 2398 C CA . PHE E 3 174 ? 41.218 20.922 51.247 1.00 9.51 174 PHE A CA 1
ATOM 2399 C C . PHE E 3 174 ? 40.689 22.327 51.430 1.00 9.43 174 PHE A C 1
ATOM 2400 O O . PHE E 3 174 ? 40.128 22.900 50.495 1.00 9.78 174 PHE A O 1
ATOM 2408 N N . HIS E 3 175 ? 40.860 22.869 52.634 1.00 9.08 175 HIS A N 1
ATOM 2409 C CA . HIS E 3 175 ? 40.494 24.250 52.930 1.00 9.21 175 HIS A CA 1
ATOM 2410 C C . HIS E 3 175 ? 41.762 25.009 53.264 1.00 9.13 175 HIS A C 1
ATOM 2411 O O . HIS E 3 175 ? 42.391 24.755 54.295 1.00 8.83 175 HIS A O 1
ATOM 2418 N N . PHE E 3 176 ? 42.162 25.919 52.377 1.00 8.74 176 PHE A N 1
ATOM 2419 C CA . PHE E 3 176 ? 43.403 26.663 52.582 1.00 8.74 176 PHE A CA 1
ATOM 2420 C C . PHE E 3 176 ? 43.147 27.839 53.523 1.00 9.08 176 PHE A C 1
ATOM 2421 O O . PHE E 3 176 ? 42.399 28.760 53.181 1.00 9.23 176 PHE A O 1
ATOM 2429 N N . THR E 3 177 ? 43.754 27.800 54.710 1.00 8.92 177 THR A N 1
ATOM 2430 C CA . THR E 3 177 ? 43.361 28.720 55.788 1.00 9.77 177 THR A CA 1
ATOM 2431 C C . THR E 3 177 ? 44.447 29.666 56.287 1.00 9.96 177 THR A C 1
ATOM 2432 O O . THR E 3 177 ? 44.133 30.675 56.924 1.00 10.38 177 THR A O 1
ATOM 2436 N N . LYS E 3 178 ? 45.711 29.340 56.018 1.00 9.94 178 LYS A N 1
ATOM 2437 C CA . LYS E 3 178 ? 46.846 30.142 56.494 1.00 10.71 178 LYS A CA 1
ATOM 2438 C C . LYS E 3 178 ? 47.905 30.200 55.409 1.00 9.85 178 LYS A C 1
ATOM 2439 O O . LYS E 3 178 ? 48.086 29.239 54.663 1.00 9.26 178 LYS A O 1
ATOM 2445 N N . ALA E 3 179 ? 48.615 31.320 55.317 1.00 9.27 179 ALA A N 1
ATOM 2446 C CA . ALA E 3 179 ? 49.659 31.455 54.317 1.00 9.42 179 ALA A CA 1
ATOM 2447 C C . ALA E 3 179 ? 50.703 32.440 54.784 1.00 9.12 179 ALA A C 1
ATOM 2448 O O . ALA E 3 179 ? 50.408 33.380 55.543 1.00 9.45 179 ALA A O 1
ATOM 2450 N N . TYR E 3 180 ? 51.925 32.222 54.307 1.00 9.96 180 TYR A N 1
ATOM 2451 C CA . TYR E 3 180 ? 53.073 33.023 54.693 1.00 10.32 180 TYR A CA 1
ATOM 2452 C C . TYR E 3 180 ? 53.901 33.388 53.481 1.00 10.58 180 TYR A C 1
ATOM 2453 O O . TYR E 3 180 ? 53.981 32.620 52.521 1.00 10.25 180 TYR A O 1
ATOM 2478 N N . LEU E 3 182 ? 57.774 34.150 52.584 1.00 10.74 182 LEU A N 1
ATOM 2479 C CA . LEU E 3 182 ? 59.123 33.953 53.117 1.00 10.77 182 LEU A CA 1
ATOM 2480 C C . LEU E 3 182 ? 60.140 34.568 52.166 1.00 10.83 182 LEU A C 1
ATOM 2481 O O . LEU E 3 182 ? 60.189 34.211 50.987 1.00 11.13 182 LEU A O 1
ATOM 2486 N N . THR E 3 183 ? 60.939 35.498 52.685 1.00 10.81 183 THR A N 1
ATOM 2487 C CA . THR E 3 183 ? 61.902 36.244 51.877 1.00 10.94 183 THR A CA 1
ATOM 2488 C C . THR E 3 183 ? 63.221 36.422 52.622 1.00 11.34 183 THR A C 1
ATOM 2489 O O . THR E 3 183 ? 63.351 36.015 53.779 1.00 10.99 183 THR A O 1
ATOM 2493 N N . GLU E 3 184 ? 64.186 37.033 51.941 1.00 11.52 184 GLU A N 1
ATOM 2494 C CA . GLU E 3 184 ? 65.510 37.314 52.511 1.00 12.67 184 GLU A CA 1
ATOM 2495 C C . GLU E 3 184 ? 66.212 36.015 52.883 1.00 12.27 184 GLU A C 1
ATOM 2496 O O . GLU E 3 184 ? 66.492 35.742 54.059 1.00 12.63 184 GLU A O 1
ATOM 2502 N N . ILE E 3 185 ? 66.482 35.219 51.856 1.00 12.51 185 ILE A N 1
ATOM 2503 C CA . ILE E 3 185 ? 67.063 33.897 52.022 1.00 12.90 185 ILE A CA 1
ATOM 2504 C C . ILE E 3 185 ? 68.528 33.990 52.468 1.00 12.95 185 ILE A C 1
ATOM 2505 O O . ILE E 3 185 ? 69.265 34.882 52.040 1.00 13.88 185 ILE A O 1
ATOM 2510 N N . ASN E 3 186 ? 68.917 33.074 53.349 1.00 12.86 186 ASN A N 1
ATOM 2511 C CA . ASN E 3 186 ? 70.287 32.986 53.851 1.00 13.42 186 ASN A CA 1
ATOM 2512 C C . ASN E 3 186 ? 71.143 32.107 52.948 1.00 13.64 186 ASN A C 1
ATOM 2513 O O . ASN E 3 186 ? 70.617 31.261 52.230 1.00 13.99 186 ASN A O 1
ATOM 2518 N N . ASP E 3 187 ? 72.462 32.293 52.989 1.00 14.40 187 ASP A N 1
ATOM 2519 C CA . ASP E 3 187 ? 73.369 31.372 52.316 1.00 14.89 187 ASP A CA 1
ATOM 2520 C C . ASP E 3 187 ? 73.174 29.972 52.902 1.00 14.91 187 ASP A C 1
ATOM 2521 O O . ASP E 3 187 ? 73.004 29.815 54.112 1.00 15.25 187 ASP A O 1
ATOM 2526 N N . ILE E 3 188 ? 73.185 28.955 52.053 1.00 14.56 188 ILE A N 1
ATOM 2527 C CA . ILE E 3 188 ? 72.815 27.625 52.539 1.00 14.72 188 ILE A CA 1
ATOM 2528 C C . ILE E 3 188 ? 73.986 26.751 52.998 1.00 14.06 188 ILE A C 1
ATOM 2529 O O . ILE E 3 188 ? 73.765 25.671 53.538 1.00 14.20 188 ILE A O 1
ATOM 2534 N N . THR E 3 189 ? 75.219 27.224 52.817 1.00 13.48 189 THR A N 1
ATOM 2535 C CA . THR E 3 189 ? 76.386 26.399 53.141 1.00 12.90 189 THR A CA 1
ATOM 2536 C C . THR E 3 189 ? 76.350 25.937 54.598 1.00 12.05 189 THR A C 1
ATOM 2537 O O . THR E 3 189 ? 76.443 24.737 54.866 1.00 11.17 189 THR A O 1
ATOM 2541 N N . SER E 3 190 ? 76.193 26.878 55.529 1.00 11.65 190 SER A N 1
ATOM 2542 C CA . SER E 3 190 ? 76.105 26.530 56.952 1.00 12.15 190 SER A CA 1
ATOM 2543 C C . SER E 3 190 ? 74.856 25.717 57.283 1.00 11.75 190 SER A C 1
ATOM 2544 O O . SER E 3 190 ? 74.877 24.886 58.183 1.00 11.42 190 SER A O 1
ATOM 2547 N N . LEU E 3 191 ? 73.781 25.929 56.525 1.00 11.41 191 LEU A N 1
ATOM 2548 C CA . LEU E 3 191 ? 72.530 25.204 56.770 1.00 11.63 191 LEU A CA 1
ATOM 2549 C C . LEU E 3 191 ? 72.629 23.743 56.323 1.00 11.25 191 LEU A C 1
ATOM 2550 O O . LEU E 3 191 ? 72.041 22.860 56.954 1.00 11.18 191 LEU A O 1
ATOM 2555 N N . ILE E 3 192 ? 73.398 23.494 55.268 1.00 10.61 192 ILE A N 1
ATOM 2556 C CA . ILE E 3 192 ? 73.731 22.130 54.869 1.00 10.81 192 ILE A CA 1
ATOM 2557 C C . ILE E 3 192 ? 74.637 21.494 55.924 1.00 10.49 192 ILE A C 1
ATOM 2558 O O . ILE E 3 192 ? 74.354 20.404 56.427 1.00 10.99 192 ILE A O 1
ATOM 2563 N N . ASN E 3 193 ? 75.725 22.178 56.264 1.00 10.41 193 ASN A N 1
ATOM 2564 C CA . ASN E 3 193 ? 76.691 21.596 57.186 1.00 10.69 193 ASN A CA 1
ATOM 2565 C C . ASN E 3 193 ? 76.142 21.284 58.576 1.00 10.87 193 ASN A C 1
ATOM 2566 O O . ASN E 3 193 ? 76.526 20.285 59.182 1.00 10.49 193 ASN A O 1
ATOM 2571 N N . ASP E 3 194 ? 75.250 22.143 59.063 1.00 11.16 194 ASP A N 1
ATOM 2572 C CA . ASP E 3 194 ? 74.679 22.016 60.407 1.00 12.06 194 ASP A CA 1
ATOM 2573 C C . ASP E 3 194 ? 73.413 21.145 60.438 1.00 12.47 194 ASP A C 1
ATOM 2574 O O . ASP E 3 194 ? 72.807 20.959 61.489 1.00 13.36 194 ASP A O 1
ATOM 2579 N N . GLY E 3 195 ? 73.021 20.610 59.285 1.00 12.26 195 GLY A N 1
ATOM 2580 C CA . GLY E 3 195 ? 71.896 19.677 59.218 1.00 12.31 195 GLY A CA 1
ATOM 2581 C C . GLY E 3 195 ? 70.510 20.285 59.341 1.00 11.87 195 GLY A C 1
ATOM 2582 O O . GLY E 3 195 ? 69.564 19.590 59.723 1.00 13.10 195 GLY A O 1
ATOM 2583 N N . VAL E 3 196 ? 70.388 21.573 59.016 1.00 11.47 196 VAL A N 1
ATOM 2584 C CA . VAL E 3 196 ? 69.084 22.253 58.972 1.00 11.59 196 VAL A CA 1
ATOM 2585 C C . VAL E 3 196 ? 68.366 21.918 57.655 1.00 11.70 196 VAL A C 1
ATOM 2586 O O . VAL E 3 196 ? 67.205 21.493 57.650 1.00 11.16 196 VAL A O 1
ATOM 2590 N N . LEU E 3 197 ? 69.062 22.114 56.541 1.00 11.39 197 LEU A N 1
ATOM 2591 C CA . LEU E 3 197 ? 68.578 21.665 55.243 1.00 12.23 197 LEU A CA 1
ATOM 2592 C C . LEU E 3 197 ? 68.967 20.221 55.135 1.00 12.46 197 LEU A C 1
ATOM 2593 O O . LEU E 3 197 ? 69.988 19.808 55.687 1.00 13.91 197 LEU A O 1
ATOM 2598 N N . VAL E 3 198 ? 68.147 19.441 54.446 1.00 11.62 198 VAL A N 1
ATOM 2599 C CA . VAL E 3 198 ? 68.425 18.024 54.271 1.00 10.90 198 VAL A CA 1
ATOM 2600 C C . VAL E 3 198 ? 68.196 17.647 52.816 1.00 10.49 198 VAL A C 1
ATOM 2601 O O . VAL E 3 198 ? 67.548 18.379 52.051 1.00 9.74 198 VAL A O 1
ATOM 2613 N N . ASP E 3 200 ? 66.633 14.482 50.637 1.00 10.73 200 ASP A N 1
ATOM 2614 C CA . ASP E 3 200 ? 65.987 13.174 50.601 1.00 10.73 200 ASP A CA 1
ATOM 2615 C C . ASP E 3 200 ? 66.245 12.499 49.269 1.00 10.81 200 ASP A C 1
ATOM 2616 O O . ASP E 3 200 ? 66.140 13.122 48.211 1.00 11.57 200 ASP A O 1
ATOM 2621 N N . LEU E 3 201 ? 66.586 11.222 49.327 1.00 10.40 201 LEU A N 1
ATOM 2622 C CA . LEU E 3 201 ? 66.515 10.372 48.143 1.00 10.63 201 LEU A CA 1
ATOM 2623 C C . LEU E 3 201 ? 65.205 9.597 48.195 1.00 10.76 201 LEU A C 1
ATOM 2624 O O . LEU E 3 201 ? 64.792 9.103 49.258 1.00 11.32 201 LEU A O 1
ATOM 2629 N N . CYS E 3 202 ? 64.543 9.510 47.044 1.00 10.81 202 CYS A N 1
ATOM 2630 C CA . CYS E 3 202 ? 63.229 8.885 46.916 1.00 11.02 202 CYS A CA 1
ATOM 2631 C C . CYS E 3 202 ? 63.182 8.083 45.638 1.00 10.53 202 CYS A C 1
ATOM 2632 O O . CYS E 3 202 ? 62.563 8.496 44.642 1.00 11.09 202 CYS A O 1
ATOM 2635 N N . ILE E 3 203 ? 63.853 6.935 45.664 1.00 10.01 203 ILE A N 1
ATOM 2636 C CA . ILE E 3 203 ? 63.908 6.064 44.501 1.00 9.45 203 ILE A CA 1
ATOM 2637 C C . ILE E 3 203 ? 63.277 4.744 44.872 1.00 9.07 203 ILE A C 1
ATOM 2638 O O . ILE E 3 203 ? 63.537 4.210 45.944 1.00 9.85 203 ILE A O 1
ATOM 2643 N N . ASP E 3 204 ? 62.433 4.213 44.000 1.00 8.81 204 ASP A N 1
ATOM 2644 C CA . ASP E 3 204 ? 61.978 2.843 44.207 1.00 9.27 204 ASP A CA 1
ATOM 2645 C C . ASP E 3 204 ? 61.721 2.142 42.896 1.00 9.16 204 ASP A C 1
ATOM 2646 O O . ASP E 3 204 ? 61.857 2.737 41.822 1.00 9.63 204 ASP A O 1
ATOM 2651 N N . GLN E 3 205 ? 61.378 0.867 42.987 1.00 8.67 205 GLN A N 1
ATOM 2652 C CA . GLN E 3 205 ? 61.293 0.018 41.816 1.00 8.50 205 GLN A CA 1
ATOM 2653 C C . GLN E 3 205 ? 60.317 -1.109 42.104 1.00 9.02 205 GLN A C 1
ATOM 2654 O O . GLN E 3 205 ? 60.452 -1.814 43.111 1.00 9.25 205 GLN A O 1
ATOM 2660 N N . ASP E 3 206 ? 59.334 -1.266 41.223 1.00 9.01 206 ASP A N 1
ATOM 2661 C CA . ASP E 3 206 ? 58.338 -2.327 41.335 1.00 9.73 206 ASP A CA 1
ATOM 2662 C C . ASP E 3 206 ? 58.902 -3.618 40.750 1.00 9.64 206 ASP A C 1
ATOM 2663 O O . ASP E 3 206 ? 58.882 -3.853 39.534 1.00 9.76 206 ASP A O 1
ATOM 2668 N N . LEU E 3 207 ? 59.433 -4.446 41.636 1.00 9.57 207 LEU A N 1
ATOM 2669 C CA . LEU E 3 207 ? 60.041 -5.700 41.225 1.00 9.64 207 LEU A CA 1
ATOM 2670 C C . LEU E 3 207 ? 59.003 -6.749 40.852 1.00 10.08 207 LEU A C 1
ATOM 2671 O O . LEU E 3 207 ? 59.221 -7.532 39.936 1.00 9.92 207 LEU A O 1
ATOM 2676 N N . SER E 3 208 ? 57.868 -6.745 41.552 1.00 10.34 208 SER A N 1
ATOM 2677 C CA . SER E 3 208 ? 56.796 -7.684 41.250 1.00 10.47 208 SER A CA 1
ATOM 2678 C C . SER E 3 208 ? 56.328 -7.551 39.805 1.00 10.32 208 SER A C 1
ATOM 2679 O O . SER E 3 208 ? 56.062 -8.547 39.151 1.00 10.00 208 SER A O 1
ATOM 2682 N N . LYS E 3 209 ? 56.233 -6.318 39.317 1.00 10.36 209 LYS A N 1
ATOM 2683 C CA . LYS E 3 209 ? 55.780 -6.065 37.948 1.00 10.69 209 LYS A CA 1
ATOM 2684 C C . LYS E 3 209 ? 56.935 -5.943 36.960 1.00 10.37 209 LYS A C 1
ATOM 2685 O O . LYS E 3 209 ? 56.734 -5.564 35.806 1.00 11.04 209 LYS A O 1
ATOM 2691 N N . SER E 3 210 ? 58.137 -6.289 37.421 1.00 10.23 210 SER A N 1
ATOM 2692 C CA . SER E 3 210 ? 59.348 -6.271 36.602 1.00 10.51 210 SER A CA 1
ATOM 2693 C C . SER E 3 210 ? 59.567 -4.928 35.918 1.00 10.72 210 SER A C 1
ATOM 2694 O O . SER E 3 210 ? 59.819 -4.869 34.716 1.00 11.87 210 SER A O 1
ATOM 2697 N N . LYS E 3 211 ? 59.463 -3.855 36.696 1.00 10.31 211 LYS A N 1
ATOM 2698 C CA . LYS E 3 211 ? 59.666 -2.506 36.187 1.00 10.80 211 LYS A CA 1
ATOM 2699 C C . LYS E 3 211 ? 61.051 -1.981 36.536 1.00 10.32 211 LYS A C 1
ATOM 2700 O O . LYS E 3 211 ? 61.721 -2.501 37.437 1.00 10.87 211 LYS A O 1
ATOM 2706 N N . GLY E 3 212 ? 61.472 -0.951 35.807 1.00 10.44 212 GLY A N 1
ATOM 2707 C CA . GLY E 3 212 ? 62.721 -0.258 36.090 1.00 9.85 212 GLY A CA 1
ATOM 2708 C C . GLY E 3 212 ? 62.543 0.732 37.240 1.00 10.01 212 GLY A C 1
ATOM 2709 O O . GLY E 3 212 ? 61.415 1.020 37.663 1.00 10.57 212 GLY A O 1
ATOM 2710 N N . PRO E 3 213 ? 63.651 1.268 37.762 1.00 9.80 213 PRO A N 1
ATOM 2711 C CA . PRO E 3 213 ? 63.593 2.176 38.905 1.00 9.76 213 PRO A CA 1
ATOM 2712 C C . PRO E 3 213 ? 62.956 3.519 38.568 1.00 9.54 213 PRO A C 1
ATOM 2713 O O . PRO E 3 213 ? 63.058 4.002 37.437 1.00 10.40 213 PRO A O 1
ATOM 2717 N N . HIS E 3 214 ? 62.304 4.095 39.568 1.00 8.95 214 HIS A N 1
ATOM 2718 C CA . HIS E 3 214 ? 61.745 5.428 39.493 1.00 8.48 214 HIS A CA 1
ATOM 2719 C C . HIS E 3 214 ? 62.493 6.334 40.464 1.00 8.22 214 HIS A C 1
ATOM 2720 O O . HIS E 3 214 ? 62.245 6.300 41.670 1.00 8.19 214 HIS A O 1
ATOM 2727 N N . ASP E 3 215 ? 63.400 7.146 39.924 1.00 8.58 215 ASP A N 1
ATOM 2728 C CA . ASP E 3 215 ? 64.113 8.150 40.708 1.00 8.61 215 ASP A CA 1
ATOM 2729 C C . ASP E 3 215 ? 63.309 9.431 40.642 1.00 8.29 215 ASP A C 1
ATOM 2730 O O . ASP E 3 215 ? 63.133 9.999 39.563 1.00 9.52 215 ASP A O 1
ATOM 2735 N N . ARG E 3 216 ? 62.816 9.875 41.795 1.00 8.58 216 ARG A N 1
ATOM 2736 C CA . ARG E 3 216 ? 62.000 11.078 41.859 1.00 8.72 216 ARG A CA 1
ATOM 2737 C C . ARG E 3 216 ? 62.837 12.365 41.920 1.00 8.63 216 ARG A C 1
ATOM 2738 O O . ARG E 3 216 ? 62.287 13.460 41.978 1.00 9.09 216 ARG A O 1
ATOM 2746 N N . GLY E 3 217 ? 64.159 12.219 41.859 1.00 8.60 217 GLY A N 1
ATOM 2747 C CA . GLY E 3 217 ? 65.081 13.353 41.973 1.00 8.76 217 GLY A CA 1
ATOM 2748 C C . GLY E 3 217 ? 65.451 13.618 43.425 1.00 8.82 217 GLY A C 1
ATOM 2749 O O . GLY E 3 217 ? 64.588 13.563 44.303 1.00 9.73 217 GLY A O 1
ATOM 2750 N N . PRO E 3 218 ? 66.742 13.839 43.720 1.00 8.46 218 PRO A N 1
ATOM 2751 C CA . PRO E 3 218 ? 67.113 14.205 45.082 1.00 8.70 218 PRO A CA 1
ATOM 2752 C C . PRO E 3 218 ? 66.363 15.473 45.484 1.00 9.02 218 PRO A C 1
ATOM 2753 O O . PRO E 3 218 ? 66.351 16.433 44.711 1.00 9.55 218 PRO A O 1
ATOM 2757 N N . HIS E 3 219 ? 65.699 15.438 46.641 1.00 9.81 219 HIS A N 1
ATOM 2758 C CA . HIS E 3 219 ? 64.833 16.524 47.138 1.00 10.42 219 HIS A CA 1
ATOM 2759 C C . HIS E 3 219 ? 65.630 17.344 48.139 1.00 9.65 219 HIS A C 1
ATOM 2760 O O . HIS E 3 219 ? 66.069 16.774 49.122 1.00 9.46 219 HIS A O 1
ATOM 2767 N N . LEU E 3 220 ? 65.781 18.656 47.953 1.00 9.28 220 LEU A N 1
ATOM 2768 C CA . LEU E 3 220 ? 66.254 19.520 49.040 1.00 9.14 220 LEU A CA 1
ATOM 2769 C C . LEU E 3 220 ? 65.032 19.866 49.895 1.00 8.98 220 LEU A C 1
ATOM 2770 O O . LEU E 3 220 ? 64.021 20.341 49.379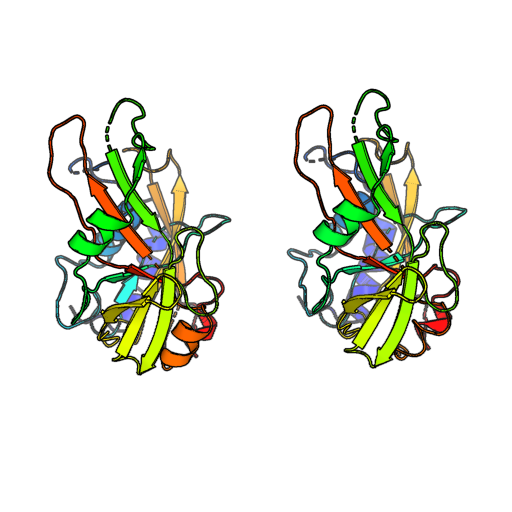 1.00 9.20 220 LEU A O 1
ATOM 2775 N N . ARG E 3 221 ? 65.121 19.626 51.202 1.00 8.43 221 ARG A N 1
ATOM 2776 C CA . ARG E 3 221 ? 63.981 19.812 52.093 1.00 8.25 221 ARG A CA 1
ATOM 2777 C C . ARG E 3 221 ? 64.378 20.499 53.372 1.00 8.09 221 ARG A C 1
ATOM 2778 O O . ARG E 3 221 ? 65.555 20.562 53.737 1.00 8.09 221 ARG A O 1
ATOM 2786 N N . ILE E 3 222 ? 63.370 21.004 54.064 1.00 8.70 222 ILE A N 1
ATOM 2787 C CA . ILE E 3 222 ? 63.590 21.650 55.345 1.00 9.85 222 ILE A CA 1
ATOM 2788 C C . ILE E 3 222 ? 62.359 21.451 56.230 1.00 10.40 222 ILE A C 1
ATOM 2789 O O . ILE E 3 222 ? 61.233 21.529 55.745 1.00 10.22 222 ILE A O 1
ATOM 2794 N N . PRO E 3 223 ? 62.572 21.150 57.524 1.00 11.49 223 PRO A N 1
ATOM 2795 C CA . PRO E 3 223 ? 61.432 21.138 58.443 1.00 11.49 223 PRO A CA 1
ATOM 2796 C C . PRO E 3 223 ? 60.793 22.519 58.554 1.00 12.08 223 PRO A C 1
ATOM 2797 O O . PRO E 3 223 ? 61.494 23.531 58.590 1.00 11.57 223 PRO A O 1
ATOM 2801 N N . ILE E 3 224 ? 59.466 22.562 58.610 1.00 12.37 224 ILE A N 1
ATOM 2802 C CA . ILE E 3 224 ? 58.747 23.829 58.748 1.00 13.56 224 ILE A CA 1
ATOM 2803 C C . ILE E 3 224 ? 59.217 24.634 59.957 1.00 12.94 224 ILE A C 1
ATOM 2804 O O . ILE E 3 224 ? 59.338 25.858 59.888 1.00 13.01 224 ILE A O 1
ATOM 2809 N N . SER E 3 225 ? 59.510 23.935 61.049 1.00 12.53 225 SER A N 1
ATOM 2810 C CA . SER E 3 225 ? 59.960 24.577 62.284 1.00 13.05 225 SER A CA 1
ATOM 2811 C C . SER E 3 225 ? 61.296 25.315 62.131 1.00 12.85 225 SER A C 1
ATOM 2812 O O . SER E 3 225 ? 61.655 26.127 62.985 1.00 12.93 225 SER A O 1
ATOM 2815 N N . LYS E 3 226 ? 62.025 25.028 61.057 1.00 11.91 226 LYS A N 1
ATOM 2816 C CA . LYS E 3 226 ? 63.346 25.622 60.833 1.00 12.08 226 LYS A CA 1
ATOM 2817 C C . LYS E 3 226 ? 63.378 26.625 59.674 1.00 11.71 226 LYS A C 1
ATOM 2818 O O . LYS E 3 226 ? 64.450 27.096 59.277 1.00 11.65 226 LYS A O 1
ATOM 2824 N N . LEU E 3 227 ? 62.207 26.980 59.145 1.00 11.40 227 LEU A N 1
ATOM 2825 C CA . LEU E 3 227 ? 62.169 27.954 58.045 1.00 11.55 227 LEU A CA 1
ATOM 2826 C C . LEU E 3 227 ? 62.762 29.315 58.413 1.00 11.82 227 LEU A C 1
ATOM 2827 O O . LEU E 3 227 ? 63.310 29.998 57.544 1.00 11.35 227 LEU A O 1
ATOM 2832 N N . ASP E 3 228 ? 62.687 29.689 59.692 1.00 12.30 228 ASP A N 1
ATOM 2833 C CA . ASP E 3 228 ? 63.287 30.943 60.160 1.00 12.75 228 ASP A CA 1
ATOM 2834 C C . ASP E 3 228 ? 64.824 30.944 60.132 1.00 12.66 228 ASP A C 1
ATOM 2835 O O . ASP E 3 228 ? 65.452 32.001 60.261 1.00 12.93 228 ASP A O 1
ATOM 2840 N N . LYS E 3 229 ? 65.420 29.763 59.959 1.00 11.85 229 LYS A N 1
ATOM 2841 C CA . LYS E 3 229 ? 66.863 29.652 59.743 1.00 11.91 229 LYS A CA 1
ATOM 2842 C C . LYS E 3 229 ? 67.215 29.832 58.264 1.00 11.45 229 LYS A C 1
ATOM 2843 O O . LYS E 3 229 ? 68.330 30.230 57.925 1.00 11.78 229 LYS A O 1
ATOM 2849 N N . LEU E 3 230 ? 66.254 29.552 57.381 1.00 11.04 230 LEU A N 1
ATOM 2850 C CA . LEU E 3 230 ? 66.487 29.697 55.946 1.00 11.06 230 LEU A CA 1
ATOM 2851 C C . LEU E 3 230 ? 66.123 31.088 55.437 1.00 11.13 230 LEU A C 1
ATOM 2852 O O . LEU E 3 230 ? 66.786 31.617 54.534 1.00 11.45 230 LEU A O 1
ATOM 2857 N N . TYR E 3 231 ? 65.075 31.669 56.016 1.00 11.06 231 TYR A N 1
ATOM 2858 C CA . TYR E 3 231 ? 64.575 32.976 55.589 1.00 10.69 231 TYR A CA 1
ATOM 2859 C C . TYR E 3 231 ? 64.588 33.966 56.738 1.00 11.50 231 TYR A C 1
ATOM 2860 O O . TYR E 3 231 ? 64.096 33.671 57.832 1.00 11.82 231 TYR A O 1
ATOM 2869 N N . ARG E 3 232 ? 65.124 35.154 56.472 1.00 11.31 232 ARG A N 1
ATOM 2870 C CA . ARG E 3 232 ? 65.241 36.182 57.505 1.00 12.21 232 ARG A CA 1
ATOM 2871 C C . ARG E 3 232 ? 63.941 36.937 57.728 1.00 12.14 232 ARG A C 1
ATOM 2872 O O . ARG E 3 232 ? 63.771 37.600 58.755 1.00 12.99 232 ARG A O 1
ATOM 2880 N N . ASN E 3 233 ? 63.021 36.844 56.769 1.00 12.15 233 ASN A N 1
ATOM 2881 C CA . ASN E 3 233 ? 61.740 37.518 56.886 1.00 12.95 233 ASN A CA 1
ATOM 2882 C C . ASN E 3 233 ? 60.607 36.583 56.550 1.00 12.62 233 ASN A C 1
ATOM 2883 O O . ASN E 3 233 ? 60.574 35.983 55.471 1.00 12.18 233 ASN A O 1
ATOM 2888 N N . ILE E 3 234 ? 59.679 36.469 57.493 1.00 12.60 234 ILE A N 1
ATOM 2889 C CA . ILE E 3 234 ? 58.499 35.635 57.345 1.00 12.74 234 ILE A CA 1
ATOM 2890 C C . ILE E 3 234 ? 57.283 36.474 57.739 1.00 13.20 234 ILE A C 1
ATOM 2891 O O . ILE E 3 234 ? 57.175 36.940 58.885 1.00 13.81 234 ILE A O 1
ATOM 2896 N N . GLU E 3 235 ? 56.392 36.672 56.771 1.00 13.29 235 GLU A N 1
ATOM 2897 C CA . GLU E 3 235 ? 55.224 37.536 56.929 1.00 14.04 235 GLU A CA 1
ATOM 2898 C C . GLU E 3 235 ? 53.948 36.731 56.724 1.00 13.91 235 GLU A C 1
ATOM 2899 O O . GLU E 3 235 ? 53.821 36.006 55.736 1.00 13.31 235 GLU A O 1
ATOM 2905 N N . ARG E 3 236 ? 53.008 36.857 57.653 1.00 14.08 236 ARG A N 1
ATOM 2906 C CA . ARG E 3 236 ? 51.710 36.207 57.529 1.00 14.68 236 ARG A CA 1
ATOM 2907 C C . ARG E 3 236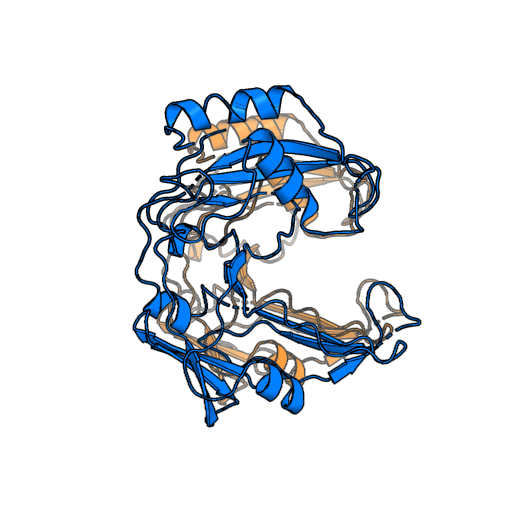 ? 50.880 36.941 56.472 1.00 14.48 236 ARG A C 1
ATOM 2908 O O . ARG E 3 236 ? 50.734 38.170 56.540 1.00 14.58 236 ARG A O 1
ATOM 2916 N N . LEU E 3 237 ? 50.350 36.193 55.503 1.00 14.57 237 LEU A N 1
ATOM 2917 C CA . LEU E 3 237 ? 49.531 36.753 54.422 1.00 15.00 237 LEU A CA 1
ATOM 2918 C C . LEU E 3 237 ? 48.050 36.463 54.602 1.00 15.60 237 LEU A C 1
ATOM 2919 O O . LEU E 3 237 ? 47.200 37.232 54.150 1.00 16.53 237 LEU A O 1
ATOM 2924 N N . LEU E 3 238 ? 47.756 35.335 55.241 1.00 15.52 238 LEU A N 1
ATOM 2925 C CA . LEU E 3 238 ? 46.398 34.842 55.393 1.00 15.40 238 LEU A CA 1
ATOM 2926 C C . LEU E 3 238 ? 46.313 34.144 56.736 1.00 15.84 238 LEU A C 1
ATOM 2927 O O . LEU E 3 238 ? 45.341 34.301 57.484 1.00 16.51 238 LEU A O 1
ATOM 2949 N N . LYS F 3 2 ? 51.367 34.339 75.221 1.00 20.41 2 LYS B N 1
ATOM 2950 C CA . LYS F 3 2 ? 50.943 35.517 75.958 1.00 17.98 2 LYS B CA 1
ATOM 2951 C C . LYS F 3 2 ? 52.007 35.762 77.020 1.00 16.00 2 LYS B C 1
ATOM 2952 O O . LYS F 3 2 ? 52.442 34.839 77.732 1.00 15.68 2 LYS B O 1
ATOM 2958 N N . ILE F 3 3 ? 52.443 37.009 77.107 1.00 13.51 3 ILE B N 1
ATOM 2959 C CA . ILE F 3 3 ? 53.364 37.410 78.145 1.00 11.78 3 ILE B CA 1
ATOM 2960 C C . ILE F 3 3 ? 52.541 38.052 79.243 1.00 11.48 3 ILE B C 1
ATOM 2961 O O . ILE F 3 3 ? 51.928 39.113 79.035 1.00 12.08 3 ILE B O 1
ATOM 2966 N N . TRP F 3 4 ? 52.523 37.399 80.404 1.00 11.22 4 TRP B N 1
ATOM 2967 C CA . TRP F 3 4 ? 51.717 37.835 81.538 1.00 11.54 4 TRP B CA 1
ATOM 2968 C C . TRP F 3 4 ? 52.453 38.845 82.395 1.00 11.99 4 TRP B C 1
ATOM 2969 O O . TRP F 3 4 ? 53.602 38.620 82.777 1.00 12.44 4 TRP B O 1
ATOM 2980 N N . SER F 3 5 ? 51.792 39.957 82.709 1.00 12.08 5 SER B N 1
ATOM 2981 C CA . SER F 3 5 ? 52.303 40.875 83.718 1.00 12.00 5 SER B CA 1
ATOM 2982 C C . SER F 3 5 ? 52.033 40.283 85.103 1.00 12.09 5 SER B C 1
ATOM 2983 O O . SER F 3 5 ? 51.167 39.416 85.261 1.00 11.55 5 SER B O 1
ATOM 2986 N N . LYS F 3 6 ? 52.774 40.750 86.106 1.00 12.34 6 LYS B N 1
ATOM 2987 C CA . LYS F 3 6 ? 52.574 40.303 87.479 1.00 12.60 6 LYS B CA 1
ATOM 2988 C C . LYS F 3 6 ? 51.133 40.536 87.924 1.00 12.30 6 LYS B C 1
ATOM 2989 O O . LYS F 3 6 ? 50.514 39.677 88.532 1.00 12.05 6 LYS B O 1
ATOM 2995 N N . GLU F 3 7 ? 50.607 41.714 87.613 1.00 12.22 7 GLU B N 1
ATOM 2996 C CA . GLU F 3 7 ? 49.246 42.076 87.969 1.00 12.46 7 GLU B CA 1
ATOM 2997 C C . GLU F 3 7 ? 48.239 41.108 87.349 1.00 11.90 7 GLU B C 1
ATOM 2998 O O . GLU F 3 7 ? 47.295 40.681 88.014 1.00 12.14 7 GLU B O 1
ATOM 3004 N N . GLU F 3 8 ? 48.439 40.758 86.081 1.00 11.34 8 GLU B N 1
ATOM 3005 C CA . GLU F 3 8 ? 47.554 39.807 85.411 1.00 11.43 8 GLU B CA 1
ATOM 3006 C C . GLU F 3 8 ? 47.613 38.438 86.070 1.00 11.03 8 GLU B C 1
ATOM 3007 O O . GLU F 3 8 ? 46.593 37.781 86.217 1.00 10.63 8 GLU B O 1
ATOM 3013 N N . VAL F 3 9 ? 48.808 38.005 86.456 1.00 10.25 9 VAL B N 1
ATOM 3014 C CA . VAL F 3 9 ? 48.965 36.724 87.138 1.00 10.15 9 VAL B CA 1
ATOM 3015 C C . VAL F 3 9 ? 48.203 36.734 88.467 1.00 10.08 9 VAL B C 1
ATOM 3016 O O . VAL F 3 9 ? 47.464 35.791 88.781 1.00 10.11 9 VAL B O 1
ATOM 3020 N N . VAL F 3 10 ? 48.388 37.791 89.249 1.00 10.60 10 VAL B N 1
ATOM 3021 C CA . VAL F 3 10 ? 47.732 37.873 90.550 1.00 10.76 10 VAL B CA 1
ATOM 3022 C C . VAL F 3 10 ? 46.206 37.841 90.393 1.00 10.50 10 VAL B C 1
ATOM 3023 O O . VAL F 3 10 ? 45.518 37.108 91.109 1.00 10.91 10 VAL B O 1
ATOM 3027 N N . ASN F 3 11 ? 45.677 38.611 89.443 1.00 10.07 11 ASN B N 1
ATOM 3028 C CA . ASN F 3 11 ? 44.240 38.613 89.176 1.00 10.04 11 ASN B CA 1
ATOM 3029 C C . ASN F 3 11 ? 43.720 37.230 88.784 1.00 9.87 11 ASN B C 1
ATOM 3030 O O . ASN F 3 11 ? 42.700 36.768 89.307 1.00 10.50 11 ASN B O 1
ATOM 3035 N N . LYS F 3 12 ? 44.440 36.559 87.893 1.00 8.91 12 LYS B N 1
ATOM 3036 C CA . LYS F 3 12 ? 44.033 35.228 87.459 1.00 8.95 12 LYS B CA 1
ATOM 3037 C C . LYS F 3 12 ? 44.094 34.220 88.605 1.00 9.19 12 LYS B C 1
ATOM 3038 O O . LYS F 3 12 ? 43.207 33.380 88.736 1.00 9.31 12 LYS B O 1
ATOM 3044 N N . LEU F 3 13 ? 45.137 34.296 89.434 1.00 9.10 13 LEU B N 1
ATOM 3045 C CA . LEU F 3 13 ? 45.226 33.412 90.599 1.00 9.75 13 LEU B CA 1
ATOM 3046 C C . LEU F 3 13 ? 44.016 33.561 91.522 1.00 9.64 13 LEU B C 1
ATOM 3047 O O . LEU F 3 13 ? 43.436 32.562 91.960 1.00 9.78 13 LEU B O 1
ATOM 3052 N N . HIS F 3 14 ? 43.613 34.797 91.810 1.00 10.42 14 HIS B N 1
ATOM 3053 C CA . HIS F 3 14 ? 42.427 35.015 92.628 1.00 11.09 14 HIS B CA 1
ATOM 3054 C C . HIS F 3 14 ? 41.178 34.422 91.983 1.00 11.04 14 HIS B C 1
ATOM 3055 O O . HIS F 3 14 ? 40.346 33.815 92.666 1.00 11.24 14 HIS B O 1
ATOM 3062 N N . GLU F 3 15 ? 41.050 34.592 90.670 1.00 10.45 15 GLU B N 1
ATOM 3063 C CA . GLU F 3 15 ? 39.925 34.039 89.920 1.00 11.26 15 GLU B CA 1
ATOM 3064 C C . GLU F 3 15 ? 39.895 32.515 90.000 1.00 10.84 15 GLU B C 1
ATOM 3065 O O . GLU F 3 15 ? 38.837 31.917 90.223 1.00 11.23 15 GLU B O 1
ATOM 3071 N N . ILE F 3 16 ? 41.053 31.883 89.821 1.00 10.61 16 ILE B N 1
ATOM 3072 C CA . ILE F 3 16 ? 41.132 30.430 89.875 1.00 10.42 16 ILE B CA 1
ATOM 3073 C C . ILE F 3 16 ? 40.779 29.920 91.270 1.00 10.64 16 ILE B C 1
ATOM 3074 O O . ILE F 3 16 ? 40.036 28.951 91.406 1.00 10.43 16 ILE B O 1
ATOM 3079 N N . LYS F 3 17 ? 41.293 30.590 92.303 1.00 10.51 17 LYS B N 1
ATOM 3080 C CA . LYS F 3 17 ? 41.018 30.168 93.671 1.00 10.86 17 LYS B CA 1
ATOM 3081 C C . LYS F 3 17 ? 39.517 30.230 93.939 1.00 10.63 17 LYS B C 1
ATOM 3082 O O . LYS F 3 17 ? 38.955 29.337 94.580 1.00 10.80 17 LYS B O 1
ATOM 3088 N N . ASN F 3 18 ? 38.866 31.248 93.384 1.00 10.80 18 ASN B N 1
ATOM 3089 C CA . ASN F 3 18 ? 37.442 31.462 93.607 1.00 11.31 18 ASN B CA 1
ATOM 3090 C C . ASN F 3 18 ? 36.532 30.519 92.818 1.00 11.47 18 ASN B C 1
ATOM 3091 O O . ASN F 3 18 ? 35.308 30.538 92.989 1.00 12.18 18 ASN B O 1
ATOM 3096 N N . LYS F 3 19 ? 37.127 29.683 91.972 1.00 11.34 19 LYS B N 1
ATOM 3097 C CA . LYS F 3 19 ? 36.382 28.645 91.247 1.00 11.75 19 LYS B CA 1
ATOM 3098 C C . LYS F 3 19 ? 36.204 27.371 92.070 1.00 11.62 19 LYS B C 1
ATOM 3099 O O . LYS F 3 19 ? 35.479 26.459 91.654 1.00 12.69 19 LYS B O 1
ATOM 3105 N N . GLY F 3 20 ? 36.885 27.287 93.211 1.00 10.28 20 GLY B N 1
ATOM 3106 C CA . GLY F 3 20 ? 36.790 26.091 94.049 1.00 10.43 20 GLY B CA 1
ATOM 3107 C C . GLY F 3 20 ? 37.466 24.880 93.435 1.00 10.13 20 GLY B C 1
ATOM 3108 O O . GLY F 3 20 ? 38.477 25.011 92.736 1.00 10.43 20 GLY B O 1
ATOM 3109 N N . TYR F 3 21 ? 36.918 23.699 93.712 1.00 10.07 21 TYR B N 1
ATOM 3110 C CA . TYR F 3 21 ? 37.541 22.446 93.280 1.00 10.08 21 TYR B CA 1
ATOM 3111 C C . TYR F 3 21 ? 37.295 22.148 91.810 1.00 10.48 21 TYR B C 1
ATOM 3112 O O . TYR F 3 21 ? 36.155 22.101 91.343 1.00 11.73 21 TYR B O 1
ATOM 3121 N N . LEU F 3 22 ? 38.394 21.969 91.086 1.00 10.27 22 LEU B N 1
ATOM 3122 C CA . LEU F 3 22 ? 38.354 21.699 89.651 1.00 10.60 22 LEU B CA 1
ATOM 3123 C C . LEU F 3 22 ? 38.561 20.221 89.389 1.00 10.78 22 LEU B C 1
ATOM 3124 O O . LEU F 3 22 ? 39.402 19.580 90.020 1.00 11.13 22 LEU B O 1
ATOM 3129 N N . SER F 3 23 ? 37.816 19.699 88.422 1.00 11.18 23 SER B N 1
ATOM 3130 C CA . SER F 3 23 ? 37.834 18.284 88.101 1.00 11.44 23 SER B CA 1
ATOM 3131 C C . SER F 3 23 ? 38.730 17.975 86.906 1.00 11.42 23 SER B C 1
ATOM 3132 O O . SER F 3 23 ? 39.116 18.872 86.161 1.00 11.61 23 SER B O 1
ATOM 3135 N N . VAL F 3 24 ? 39.062 16.700 86.735 1.00 11.22 24 VAL B N 1
ATOM 3136 C CA . VAL F 3 24 ? 39.854 16.257 85.594 1.00 11.35 24 VAL B CA 1
ATOM 3137 C C . VAL F 3 24 ? 38.895 15.784 84.507 1.00 11.68 24 VAL B C 1
ATOM 3138 O O . VAL F 3 24 ? 38.129 14.844 84.729 1.00 11.69 24 VAL B O 1
ATOM 3142 N N . PRO F 3 25 ? 38.920 16.444 83.332 1.00 12.52 25 PRO B N 1
ATOM 3143 C CA . PRO F 3 25 ? 38.084 15.954 82.234 1.00 12.42 25 PRO B CA 1
ATOM 3144 C C . PRO F 3 25 ? 38.447 14.532 81.822 1.00 13.03 25 PRO B C 1
ATOM 3145 O O . PRO F 3 25 ? 39.620 14.153 81.876 1.00 12.39 25 PRO B O 1
ATOM 3149 N N . THR F 3 26 ? 37.443 13.755 81.418 1.00 13.55 26 THR B N 1
ATOM 3150 C CA . THR F 3 26 ? 37.650 12.354 81.068 1.00 14.74 26 THR B CA 1
ATOM 3151 C C . THR F 3 26 ? 38.726 12.160 79.998 1.00 14.74 26 THR B C 1
ATOM 3152 O O . THR F 3 26 ? 39.532 11.236 80.098 1.00 15.37 26 THR B O 1
ATOM 3156 N N . ASP F 3 27 ? 38.768 13.047 79.003 1.00 14.72 27 ASP B N 1
ATOM 3157 C CA . ASP F 3 27 ? 39.751 12.913 77.921 1.00 15.47 27 ASP B CA 1
ATOM 3158 C C . ASP F 3 27 ? 41.172 13.330 78.310 1.00 15.56 27 ASP B C 1
ATOM 3159 O O . ASP F 3 27 ? 42.108 13.167 77.521 1.00 16.20 27 ASP B O 1
ATOM 3180 N N . PHE F 3 29 ? 42.278 12.406 81.604 1.00 13.82 29 PHE B N 1
ATOM 3181 C CA . PHE F 3 29 ? 42.677 11.457 82.641 1.00 12.63 29 PHE B CA 1
ATOM 3182 C C . PHE F 3 29 ? 43.604 10.354 82.142 1.00 12.19 29 PHE B C 1
ATOM 3183 O O . PHE F 3 29 ? 43.289 9.641 81.188 1.00 12.83 29 PHE B O 1
ATOM 3191 N N . ARG F 3 30 ? 44.732 10.192 82.831 1.00 11.10 30 ARG B N 1
ATOM 3192 C CA . ARG F 3 30 ? 45.704 9.173 82.440 1.00 11.10 30 ARG B CA 1
ATOM 3193 C C . ARG F 3 30 ? 46.551 8.662 83.608 1.00 10.89 30 ARG B C 1
ATOM 3194 O O . ARG F 3 30 ? 47.719 8.319 83.426 1.00 10.58 30 ARG B O 1
ATOM 3202 N N . THR F 3 31 ? 45.956 8.594 84.800 1.00 10.05 31 THR B N 1
ATOM 3203 C CA . THR F 3 31 ? 46.635 8.035 85.984 1.00 10.00 31 THR B CA 1
ATOM 3204 C C . THR F 3 31 ? 48.015 8.687 86.178 1.00 9.66 31 THR B C 1
ATOM 3205 O O . THR F 3 31 ? 49.051 8.027 86.138 1.00 9.60 31 THR B O 1
ATOM 3209 N N . ASP F 3 32 ? 47.997 9.992 86.425 1.00 8.96 32 ASP B N 1
ATOM 3210 C CA . ASP F 3 32 ? 49.162 10.837 86.210 1.00 9.05 32 ASP B CA 1
ATOM 3211 C C . ASP F 3 32 ? 49.392 11.826 87.358 1.00 9.19 32 ASP B C 1
ATOM 3212 O O . ASP F 3 32 ? 48.555 12.689 87.614 1.00 9.13 32 ASP B O 1
ATOM 3217 N N . ASP F 3 33 ? 50.533 11.701 88.044 1.00 8.69 33 ASP B N 1
ATOM 3218 C CA . ASP F 3 33 ? 50.911 12.675 89.070 1.00 8.81 33 ASP B CA 1
ATOM 3219 C C . ASP F 3 33 ? 50.855 14.106 88.546 1.00 8.65 33 ASP B C 1
ATOM 3220 O O . ASP F 3 33 ? 50.530 15.028 89.282 1.00 8.77 33 ASP B O 1
ATOM 3225 N N . GLY F 3 34 ? 51.164 14.288 87.269 1.00 7.74 34 GLY B N 1
ATOM 3226 C CA . GLY F 3 34 ? 51.282 15.620 86.706 1.00 8.42 34 GLY B CA 1
ATOM 3227 C C . GLY F 3 34 ? 49.975 16.317 86.402 1.00 8.27 34 GLY B C 1
ATOM 3228 O O . GLY F 3 34 ? 49.979 17.464 85.939 1.00 8.94 34 GLY B O 1
ATOM 3229 N N . VAL F 3 35 ? 48.847 15.645 86.634 1.00 8.46 35 VAL B N 1
ATOM 3230 C CA . VAL F 3 35 ? 47.556 16.225 86.247 1.00 8.78 35 VAL B CA 1
ATOM 3231 C C . VAL F 3 35 ? 47.303 17.570 86.940 1.00 8.93 35 VAL B C 1
ATOM 3232 O O . VAL F 3 35 ? 46.641 18.436 86.368 1.00 9.24 35 VAL B O 1
ATOM 3236 N N . VAL F 3 36 ? 47.813 17.740 88.159 1.00 8.83 36 VAL B N 1
ATOM 3237 C CA . VAL F 3 36 ? 47.651 19.011 88.870 1.00 9.47 36 VAL B CA 1
ATOM 3238 C C . VAL F 3 36 ? 48.205 20.164 88.028 1.00 9.53 36 VAL B C 1
ATOM 3239 O O . VAL F 3 36 ? 47.598 21.235 87.935 1.00 10.03 36 VAL B O 1
ATOM 3243 N N . GLY F 3 37 ? 49.339 19.919 87.373 1.00 9.40 37 GLY B 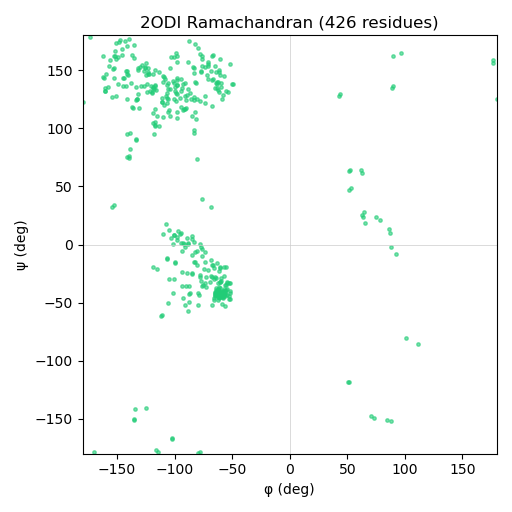N 1
ATOM 3244 C CA . GLY F 3 37 ? 49.957 20.928 86.524 1.00 8.70 37 GLY B CA 1
ATOM 3245 C C . GLY F 3 37 ? 49.290 21.098 85.187 1.00 9.02 37 GLY B C 1
ATOM 3246 O O . GLY F 3 37 ? 49.255 22.211 84.659 1.00 8.98 37 GLY B O 1
ATOM 3247 N N . GLN F 3 38 ? 48.720 20.018 84.646 1.00 9.34 38 GLN B N 1
ATOM 3248 C CA . GLN F 3 38 ? 47.969 20.119 83.394 1.00 9.51 38 GLN B CA 1
ATOM 3249 C C . GLN F 3 38 ? 46.734 20.992 83.579 1.00 9.84 38 GLN B C 1
ATOM 3250 O O . GLN F 3 38 ? 46.402 21.819 82.726 1.00 10.18 38 GLN B O 1
ATOM 3256 N N . ILE F 3 39 ? 46.049 20.805 84.702 1.00 9.84 39 ILE B N 1
ATOM 3257 C CA . ILE F 3 39 ? 44.865 21.600 85.014 1.00 10.40 39 ILE B CA 1
ATOM 3258 C C . ILE F 3 39 ? 45.231 23.064 85.241 1.00 10.27 39 ILE B C 1
ATOM 3259 O O . ILE F 3 39 ? 44.593 23.963 84.683 1.00 11.05 39 ILE B O 1
ATOM 3264 N N . LEU F 3 40 ? 46.255 23.307 86.052 1.00 10.05 40 LEU B N 1
ATOM 3265 C CA . LEU F 3 40 ? 46.653 24.672 86.340 1.00 10.59 40 LEU B CA 1
ATOM 3266 C C . LEU F 3 40 ? 47.013 25.434 85.063 1.00 10.69 40 LEU B C 1
ATOM 3267 O O . LEU F 3 40 ? 46.584 26.580 84.874 1.00 10.80 40 LEU B O 1
ATOM 3272 N N . GLU F 3 41 ? 47.796 24.817 84.184 1.00 10.63 41 GLU B N 1
ATOM 3273 C CA . GLU F 3 41 ? 48.259 25.562 83.029 1.00 11.79 41 GLU B CA 1
ATOM 3274 C C . GLU F 3 41 ? 47.088 25.859 82.078 1.00 12.01 41 GLU B C 1
ATOM 3275 O O . GLU F 3 41 ? 47.069 26.916 81.453 1.00 12.55 41 GLU B O 1
ATOM 3281 N N . ARG F 3 42 ? 46.108 24.951 82.015 1.00 12.34 42 ARG B N 1
ATOM 3282 C CA . ARG F 3 42 ? 44.878 25.138 81.224 1.00 12.62 42 ARG B CA 1
ATOM 3283 C C . ARG F 3 42 ? 44.080 26.339 81.734 1.00 12.52 42 ARG B C 1
ATOM 3284 O O . ARG F 3 42 ? 43.449 27.041 80.944 1.00 12.43 42 ARG B O 1
ATOM 3292 N N . GLN F 3 43 ? 44.120 26.595 83.041 1.00 11.78 43 GLN B N 1
ATOM 3293 C CA . GLN F 3 43 ? 43.460 27.787 83.589 1.00 12.10 43 GLN B CA 1
ATOM 3294 C C . GLN F 3 43 ? 44.184 29.081 83.218 1.00 12.59 43 GLN B C 1
ATOM 3295 O O . GLN F 3 43 ? 43.588 30.168 83.252 1.00 12.59 43 GLN B O 1
ATOM 3301 N N . PHE F 3 44 ? 45.466 28.975 82.881 1.00 13.12 44 PHE B N 1
ATOM 3302 C CA . PHE F 3 44 ? 46.230 30.137 82.438 1.00 13.61 44 PHE B CA 1
ATOM 3303 C C . PHE F 3 44 ? 46.270 30.269 80.928 1.00 14.76 44 PHE B C 1
ATOM 3304 O O . PHE F 3 44 ? 47.018 31.092 80.391 1.00 16.27 44 PHE B O 1
ATOM 3312 N N . GLY F 3 45 ? 45.472 29.454 80.242 1.00 15.28 45 GLY B N 1
ATOM 3313 C CA . GLY F 3 45 ? 45.404 29.494 78.790 1.00 16.37 45 GLY B CA 1
ATOM 3314 C C . GLY F 3 45 ? 46.691 29.084 78.108 1.00 17.04 45 GLY B C 1
ATOM 3315 O O . GLY F 3 45 ? 46.884 29.377 76.937 1.00 17.21 45 GLY B O 1
ATOM 3316 N N . VAL F 3 46 ? 47.572 28.399 78.837 1.00 17.83 46 VAL B N 1
ATOM 3317 C CA . VAL F 3 46 ? 48.873 27.996 78.296 1.00 19.36 46 VAL B CA 1
ATOM 3318 C C . VAL F 3 46 ? 48.683 26.955 77.188 1.00 20.72 46 VAL B C 1
ATOM 3319 O O . VAL F 3 46 ? 48.149 25.873 77.427 1.00 21.50 46 VAL B O 1
ATOM 3323 N N . GLN F 3 47 ? 49.122 27.293 75.979 1.00 21.76 47 GLN B N 1
ATOM 3324 C CA . GLN F 3 47 ? 48.871 26.448 74.803 1.00 22.92 47 GLN B CA 1
ATOM 3325 C C . GLN F 3 47 ? 50.060 25.567 74.427 1.00 23.28 47 GLN B C 1
ATOM 3326 O O . GLN F 3 47 ? 49.921 24.613 73.651 1.00 23.67 47 GLN B O 1
ATOM 3332 N N . GLU F 3 48 ? 51.223 25.905 74.975 1.00 23.47 48 GLU B N 1
ATOM 3333 C CA . GLU F 3 48 ? 52.454 25.159 74.755 1.00 23.53 48 GLU B CA 1
ATOM 3334 C C . GLU F 3 48 ? 53.405 25.417 75.908 1.00 23.01 48 GLU B C 1
ATOM 3335 O O . GLU F 3 48 ? 53.337 26.467 76.563 1.00 22.86 48 GLU B O 1
ATOM 3341 N N . ASN F 3 49 ? 54.296 24.462 76.155 1.00 22.03 49 ASN B N 1
ATOM 3342 C CA . ASN F 3 49 ? 55.443 24.718 77.016 1.00 21.56 49 ASN B CA 1
ATOM 3343 C C . ASN F 3 49 ? 56.639 25.033 76.135 1.00 22.10 49 ASN B C 1
ATOM 3344 O O . ASN F 3 49 ? 56.801 24.443 75.060 1.00 22.70 49 ASN B O 1
ATOM 3349 N N . ASN F 3 50 ? 57.458 25.980 76.582 1.00 22.14 50 ASN B N 1
ATOM 3350 C CA . ASN F 3 50 ? 58.661 26.383 75.863 1.00 22.24 50 ASN B CA 1
ATOM 3351 C C . ASN F 3 50 ? 59.892 25.918 76.632 1.00 22.13 50 ASN B C 1
ATOM 3352 O O . ASN F 3 50 ? 59.896 25.901 77.863 1.00 22.28 50 ASN B O 1
ATOM 3357 N N . ILE F 3 51 ? 60.933 25.531 75.905 1.00 21.72 51 ILE B N 1
ATOM 3358 C CA . ILE F 3 51 ? 62.153 25.030 76.537 1.00 21.54 51 ILE B CA 1
ATOM 3359 C C . ILE F 3 51 ? 63.077 26.160 77.008 1.00 20.89 51 ILE B C 1
ATOM 3360 O O . ILE F 3 51 ? 63.980 25.933 77.816 1.00 21.01 51 ILE B O 1
ATOM 3365 N N . THR F 3 52 ? 62.829 27.374 76.517 1.00 20.08 52 THR B N 1
ATOM 3366 C CA . THR F 3 52 ? 63.693 28.526 76.800 1.00 19.73 52 THR B CA 1
ATOM 3367 C C . THR F 3 52 ? 63.078 29.511 77.797 1.00 18.94 52 THR B C 1
ATOM 3368 O O . THR F 3 52 ? 63.728 29.922 78.762 1.00 19.67 52 THR B O 1
ATOM 3372 N N . LEU F 3 53 ? 61.835 29.905 77.543 1.00 17.53 53 LEU B N 1
ATOM 3373 C CA . LEU F 3 53 ? 61.134 30.856 78.402 1.00 16.26 53 LEU B CA 1
ATOM 3374 C C . LEU F 3 53 ? 60.123 30.134 79.274 1.00 15.78 53 LEU B C 1
ATOM 3375 O O . LEU F 3 53 ? 59.587 29.095 78.884 1.00 15.77 53 LEU B O 1
ATOM 3380 N N . GLY F 3 54 ? 59.847 30.702 80.447 1.00 15.13 54 GLY B N 1
ATOM 3381 C CA . GLY F 3 54 ? 58.781 30.197 81.312 1.00 14.89 54 GLY B CA 1
ATOM 3382 C C . GLY F 3 54 ? 57.409 30.247 80.661 1.00 14.39 54 GLY B C 1
ATOM 3383 O O . GLY F 3 54 ? 57.201 31.034 79.727 1.00 14.13 54 GLY B O 1
ATOM 3384 N N . ASP F 3 55 ? 56.465 29.449 81.173 1.00 14.15 55 ASP B N 1
ATOM 3385 C CA . ASP F 3 55 ? 55.132 29.278 80.552 1.00 14.37 55 ASP B CA 1
ATOM 3386 C C . ASP F 3 55 ? 54.421 30.599 80.326 1.00 13.73 55 ASP B C 1
ATOM 3387 O O . ASP F 3 55 ? 53.627 30.722 79.390 1.00 14.34 55 ASP B O 1
ATOM 3392 N N . LEU F 3 56 ? 54.670 31.550 81.223 1.00 12.39 56 LEU B N 1
ATOM 3393 C CA . LEU F 3 56 ? 53.940 32.816 81.248 1.00 12.26 56 LEU B CA 1
ATOM 3394 C C . LEU F 3 56 ? 54.764 33.961 80.667 1.00 12.12 56 LEU B C 1
ATOM 3395 O O . LEU F 3 56 ? 54.331 35.111 80.709 1.00 12.23 56 LEU B O 1
ATOM 3400 N N . GLY F 3 57 ? 55.939 33.650 80.124 1.00 12.08 57 GLY B N 1
ATOM 3401 C CA . GLY F 3 57 ? 56.786 34.654 79.469 1.00 12.01 57 GLY B CA 1
ATOM 3402 C C . GLY F 3 57 ? 57.926 35.118 80.351 1.00 12.44 57 GLY B C 1
ATOM 3403 O O . GLY F 3 57 ? 59.055 34.649 80.195 1.00 13.28 57 GLY B O 1
ATOM 3404 N N . GLU F 3 58 ? 57.626 36.038 81.269 1.00 12.82 58 GLU B N 1
ATOM 3405 C CA . GLU F 3 58 ? 58.594 36.496 82.270 1.00 13.41 58 GLU B CA 1
ATOM 3406 C C . GLU F 3 58 ? 58.721 35.470 83.399 1.00 12.85 58 GLU B C 1
ATOM 3407 O O . GLU F 3 58 ? 59.767 35.387 84.047 1.00 13.47 58 GLU B O 1
ATOM 3413 N N . PHE F 3 59 ? 57.660 34.692 83.622 1.00 11.69 59 PHE B N 1
ATOM 3414 C CA . PHE F 3 59 ? 57.603 33.749 84.739 1.00 11.27 59 PHE B CA 1
ATOM 3415 C C . PHE F 3 59 ? 57.349 32.339 84.262 1.00 10.73 59 PHE B C 1
ATOM 3416 O O . PHE F 3 59 ? 56.622 32.117 83.284 1.00 10.74 59 PHE B O 1
ATOM 3424 N N . GLU F 3 60 ? 57.924 31.388 84.992 1.00 10.28 60 GLU B N 1
ATOM 3425 C CA . GLU F 3 60 ? 57.601 29.974 84.840 1.00 10.41 60 GLU B CA 1
ATOM 3426 C C . GLU F 3 60 ? 56.495 29.615 85.829 1.00 10.23 60 GLU B C 1
ATOM 3427 O O . GLU F 3 60 ? 56.516 30.072 86.969 1.00 12.81 60 GLU B O 1
ATOM 3433 N N . LEU F 3 61 ? 55.524 28.819 85.384 1.00 9.88 61 LEU B N 1
ATOM 3434 C CA . LEU F 3 61 ? 54.377 28.439 86.195 1.00 9.83 61 LEU B CA 1
ATOM 3435 C C . LEU F 3 61 ? 54.506 26.983 86.636 1.00 9.74 61 LEU B C 1
ATOM 3436 O O . LEU F 3 61 ? 54.748 26.098 85.805 1.00 9.49 61 LEU B O 1
ATOM 3441 N N . LYS F 3 62 ? 54.332 26.739 87.930 1.00 10.04 62 LYS B N 1
ATOM 3442 C CA . LYS F 3 62 ? 54.405 25.388 88.488 1.00 10.54 62 LYS B CA 1
ATOM 3443 C C . LYS F 3 62 ? 53.299 25.178 89.492 1.00 10.06 62 LYS B C 1
ATOM 3444 O O . LYS F 3 62 ? 52.993 26.083 90.283 1.00 10.00 62 LYS B O 1
ATOM 3450 N N . GLY F 3 63 ? 52.698 23.993 89.453 1.00 9.92 63 GLY B N 1
ATOM 3451 C CA . GLY F 3 63 ? 51.657 23.603 90.395 1.00 10.48 63 GLY B CA 1
ATOM 3452 C C . GLY F 3 63 ? 52.122 22.438 91.241 1.00 10.82 63 GLY B C 1
ATOM 3453 O O . GLY F 3 63 ? 52.977 21.649 90.816 1.00 11.13 63 GLY B O 1
ATOM 3470 N N . ARG F 3 65 ? 50.461 19.682 94.531 1.00 10.24 65 ARG B N 1
ATOM 3471 C CA . ARG F 3 65 ? 49.517 19.311 95.589 1.00 10.20 65 ARG B CA 1
ATOM 3472 C C . ARG F 3 65 ? 50.141 19.691 96.924 1.00 10.76 65 ARG B C 1
ATOM 3473 O O . ARG F 3 65 ? 51.338 19.474 97.147 1.00 10.41 65 ARG B O 1
ATOM 3481 N N . ASN F 3 66 ? 49.328 20.268 97.804 1.00 11.89 66 ASN B N 1
ATOM 3482 C CA . ASN F 3 66 ? 49.782 20.640 99.136 1.00 13.10 66 ASN B CA 1
ATOM 3483 C C . ASN F 3 66 ? 49.792 19.434 100.067 1.00 14.22 66 ASN B C 1
ATOM 3484 O O . ASN F 3 66 ? 48.951 19.304 100.943 1.00 14.35 66 ASN B O 1
ATOM 3489 N N . ARG F 3 67 ? 50.759 18.551 99.866 1.00 15.39 67 ARG B N 1
ATOM 3490 C CA . ARG F 3 67 ? 50.876 17.351 100.687 1.00 16.62 67 ARG B CA 1
ATOM 3491 C C . ARG F 3 67 ? 51.471 17.667 102.060 1.00 17.72 67 ARG B C 1
ATOM 3492 O O . ARG F 3 67 ? 52.259 18.601 102.195 1.00 17.87 67 ARG B O 1
ATOM 3500 N N . LYS F 3 68 ? 51.084 16.894 103.077 1.00 18.46 68 LYS B N 1
ATOM 3501 C CA . LYS F 3 68 ? 51.678 17.017 104.415 1.00 19.50 68 LYS B CA 1
ATOM 3502 C C . LYS F 3 68 ? 53.194 16.932 104.305 1.00 19.62 68 LYS B C 1
ATOM 3503 O O . LYS F 3 68 ? 53.921 17.740 104.881 1.00 20.00 68 LYS B O 1
ATOM 3509 N N . ALA F 3 69 ? 53.652 15.941 103.548 1.00 19.54 69 ALA B N 1
ATOM 3510 C CA . ALA F 3 69 ? 55.057 15.782 103.230 1.00 19.89 69 ALA B CA 1
ATOM 3511 C C . ALA F 3 69 ? 55.199 15.890 101.714 1.00 19.99 69 ALA B C 1
ATOM 3512 O O . ALA F 3 69 ? 54.835 14.964 100.976 1.00 20.55 69 ALA B O 1
ATOM 3514 N N . LYS F 3 70 ? 55.707 17.031 101.253 1.00 19.73 70 LYS B N 1
ATOM 3515 C CA . LYS F 3 70 ? 55.809 17.311 99.819 1.00 19.30 70 LYS B CA 1
ATOM 3516 C C . LYS F 3 70 ? 57.099 16.788 99.230 1.00 18.73 70 LYS B C 1
ATOM 3517 O O . LYS F 3 70 ? 58.189 17.014 99.775 1.00 18.90 70 LYS B O 1
ATOM 3523 N N A SER F 3 71 ? 56.973 16.089 98.109 0.50 18.08 71 SER B N 1
ATOM 3524 N N B SER F 3 71 ? 56.956 16.096 98.104 0.50 18.08 71 SER B N 1
ATOM 3525 C CA A SER F 3 71 ? 58.118 15.701 97.307 0.50 17.42 71 SER B CA 1
ATOM 3526 C CA B SER F 3 71 ? 58.067 15.692 97.260 0.50 17.42 71 SER B CA 1
ATOM 3527 C C A SER F 3 71 ? 58.804 16.944 96.751 0.50 16.82 71 SER B C 1
ATOM 3528 C C B SER F 3 71 ? 58.759 16.930 96.683 0.50 16.80 71 SER B C 1
ATOM 3529 O O A SER F 3 71 ? 58.315 18.066 96.905 0.50 17.13 71 SER B O 1
ATOM 3530 O O B SER F 3 71 ? 58.234 18.044 96.773 0.50 17.08 71 SER B O 1
ATOM 3535 N N . ASN F 3 72 ? 59.938 16.734 96.101 1.00 16.47 72 ASN B N 1
ATOM 3536 C CA . ASN F 3 72 ? 60.680 17.827 95.497 1.00 14.88 72 ASN B CA 1
ATOM 3537 C C . ASN F 3 72 ? 59.921 18.492 94.340 1.00 13.18 72 ASN B C 1
ATOM 3538 O O . ASN F 3 72 ? 59.013 17.912 93.737 1.00 13.04 72 ASN B O 1
ATOM 3543 N N . LEU F 3 73 ? 60.289 19.735 94.083 1.00 11.41 73 LEU B N 1
ATOM 3544 C CA . LEU F 3 73 ? 59.800 20.476 92.951 1.00 10.44 73 LEU B CA 1
ATOM 3545 C C . LEU F 3 73 ? 60.735 20.233 91.772 1.00 9.25 73 LEU B C 1
ATOM 3546 O O . LEU F 3 73 ? 61.942 20.462 91.865 1.00 9.09 73 LEU B O 1
ATOM 3551 N N . THR F 3 74 ? 60.161 19.765 90.671 1.00 8.52 74 THR B N 1
ATOM 3552 C CA . THR F 3 74 ? 60.911 19.636 89.426 1.00 8.47 74 THR B CA 1
ATOM 3553 C C . THR F 3 74 ? 61.000 20.985 88.738 1.00 8.41 74 THR B C 1
ATOM 3554 O O . THR F 3 74 ? 59.993 21.641 88.496 1.00 9.35 74 THR B O 1
ATOM 3558 N N . LEU F 3 75 ? 62.229 21.387 88.452 1.00 8.10 75 LEU B N 1
ATOM 3559 C CA . LEU F 3 75 ? 62.499 22.691 87.858 1.00 9.40 75 LEU B CA 1
ATOM 3560 C C . LEU F 3 75 ? 62.521 22.642 86.330 1.00 9.54 75 LEU B C 1
ATOM 3561 O O . LEU F 3 75 ? 61.823 23.419 85.678 1.00 10.48 75 LEU B O 1
ATOM 3566 N N . PHE F 3 76 ? 63.307 21.722 85.765 1.00 9.21 76 PHE B N 1
ATOM 3567 C CA . PHE F 3 76 ? 63.346 21.468 84.320 1.00 9.73 76 PHE B CA 1
ATOM 3568 C C . PHE F 3 76 ? 64.163 20.209 84.080 1.00 9.64 76 PHE B C 1
ATOM 3569 O O . PHE F 3 76 ? 64.645 19.596 85.026 1.00 9.38 76 PHE B O 1
ATOM 3577 N N . HIS F 3 77 ? 64.330 19.847 82.819 1.00 9.79 77 HIS B N 1
ATOM 3578 C CA . HIS F 3 77 ? 65.023 18.614 82.427 1.00 9.87 77 HIS B CA 1
ATOM 3579 C C . HIS F 3 77 ? 66.105 18.964 81.441 1.00 9.63 77 HIS B C 1
ATOM 3580 O O . HIS F 3 77 ? 65.978 19.926 80.688 1.00 9.94 77 HIS B O 1
ATOM 3587 N N . LYS F 3 78 ? 67.186 18.190 81.444 1.00 8.78 78 LYS B N 1
ATOM 3588 C CA . LYS F 3 78 ? 68.261 18.438 80.489 1.00 9.65 78 LYS B CA 1
ATOM 3589 C C . LYS F 3 78 ? 69.129 17.207 80.348 1.00 8.96 78 LYS B C 1
ATOM 3590 O O . LYS F 3 78 ? 69.538 16.627 81.352 1.00 9.32 78 LYS B O 1
ATOM 3596 N N . LYS F 3 79 ? 69.405 16.821 79.104 1.00 9.07 79 LYS B N 1
ATOM 3597 C CA . LYS F 3 79 ? 70.353 15.753 78.835 1.00 9.69 79 LYS B CA 1
ATOM 3598 C C . LYS F 3 79 ? 71.797 16.237 79.006 1.00 9.34 79 LYS B C 1
ATOM 3599 O O . LYS F 3 79 ? 72.086 17.437 78.851 1.00 9.75 79 LYS B O 1
ATOM 3608 N N . PRO F 3 80 ? 72.712 15.305 79.328 1.00 9.40 80 PRO B N 1
ATOM 3609 C CA . PRO F 3 80 ? 74.128 15.660 79.401 1.00 9.18 80 PRO B CA 1
ATOM 3610 C C . PRO F 3 80 ? 74.705 16.071 78.045 1.00 9.96 80 PRO B C 1
ATOM 3611 O O . PRO F 3 80 ? 74.204 15.658 76.998 1.00 10.17 80 PRO B O 1
ATOM 3615 N N . VAL F 3 81 ? 75.749 16.888 78.099 1.00 9.60 81 VAL B N 1
ATOM 3616 C CA . VAL F 3 81 ? 76.422 17.424 76.909 1.00 10.40 81 VAL B CA 1
ATOM 3617 C C . VAL F 3 81 ? 77.710 16.662 76.555 1.00 9.72 81 VAL B C 1
ATOM 3618 O O . VAL F 3 81 ? 78.242 16.824 75.466 1.00 10.41 81 VAL B O 1
ATOM 3622 N N . ALA F 3 82 ? 78.214 15.853 77.484 1.00 8.87 82 ALA B N 1
ATOM 3623 C CA . ALA F 3 82 ? 79.462 15.110 77.272 1.00 9.06 82 ALA B CA 1
ATOM 3624 C C . ALA F 3 82 ? 79.481 13.888 78.171 1.00 8.57 82 ALA B C 1
ATOM 3625 O O . ALA F 3 82 ? 78.768 13.844 79.169 1.00 8.48 82 ALA B O 1
ATOM 3627 N N . GLY F 3 83 ? 80.298 12.905 77.809 1.00 8.83 83 GLY B N 1
ATOM 3628 C CA . GLY F 3 83 ? 80.426 11.693 78.601 1.00 9.24 83 GLY B CA 1
ATOM 3629 C C . GLY F 3 83 ? 79.343 10.694 78.264 1.00 10.40 83 GLY B C 1
ATOM 3630 O O . GLY F 3 83 ? 78.840 10.651 77.140 1.00 11.46 83 GLY B O 1
ATOM 3631 N N . GLN F 3 84 ? 78.985 9.891 79.256 1.00 9.76 84 GLN B N 1
ATOM 3632 C CA . GLN F 3 84 ? 77.977 8.847 79.077 1.00 10.87 84 GLN B CA 1
ATOM 3633 C C . GLN F 3 84 ? 76.600 9.437 78.827 1.00 10.74 84 GLN B C 1
ATOM 3634 O O . GLN F 3 84 ? 76.240 10.463 79.402 1.00 10.87 84 GLN B O 1
ATOM 3640 N N . THR F 3 85 ? 75.841 8.789 77.946 1.00 10.79 85 THR B N 1
ATOM 3641 C CA . THR F 3 85 ? 74.447 9.156 77.750 1.00 10.73 85 THR B CA 1
ATOM 3642 C C . THR F 3 85 ? 73.605 8.624 78.918 1.00 10.57 85 THR B C 1
ATOM 3643 O O . THR F 3 85 ? 74.039 7.738 79.665 1.00 10.35 85 THR B O 1
ATOM 3647 N N . VAL F 3 86 ? 72.403 9.170 79.070 1.00 10.68 86 VAL B N 1
ATOM 3648 C CA . VAL F 3 86 ? 71.472 8.699 80.098 1.00 11.43 86 VAL B CA 1
ATOM 3649 C C . VAL F 3 86 ? 71.157 7.206 79.923 1.00 11.39 86 VAL B C 1
ATOM 3650 O O . VAL F 3 86 ? 71.121 6.467 80.907 1.00 11.43 86 VAL B O 1
ATOM 3654 N N . ILE F 3 87 ? 70.984 6.751 78.680 1.00 11.85 87 ILE B N 1
ATOM 3655 C CA . ILE F 3 87 ? 70.724 5.327 78.425 1.00 12.49 87 ILE B CA 1
ATOM 3656 C C . ILE F 3 87 ? 71.917 4.463 78.835 1.00 11.84 87 ILE B C 1
ATOM 3657 O O . ILE F 3 87 ? 71.744 3.391 79.406 1.00 11.78 87 ILE B O 1
ATOM 3662 N N . GLN F 3 88 ? 73.133 4.936 78.578 1.00 10.75 88 GLN B N 1
ATOM 3663 C CA . GLN F 3 88 ? 74.326 4.228 79.050 1.00 10.49 88 GLN B CA 1
ATOM 3664 C C . GLN F 3 88 ? 74.371 4.149 80.585 1.00 10.24 88 GLN B C 1
ATOM 3665 O O . GLN F 3 88 ? 74.749 3.125 81.147 1.00 10.78 88 GLN B O 1
ATOM 3671 N N . ILE F 3 89 ? 73.961 5.222 81.261 1.00 10.00 89 ILE B N 1
ATOM 3672 C CA . ILE F 3 89 ? 73.887 5.213 82.721 1.00 10.09 89 ILE B CA 1
ATOM 3673 C C . ILE F 3 89 ? 72.826 4.214 83.206 1.00 9.88 89 ILE B C 1
ATOM 3674 O O . ILE F 3 89 ? 73.073 3.435 84.128 1.00 10.33 89 ILE B O 1
ATOM 3679 N N . PHE F 3 90 ? 71.662 4.232 82.563 1.00 9.86 90 PHE B N 1
ATOM 3680 C CA . PHE F 3 90 ? 70.605 3.271 82.856 1.00 9.48 90 PHE B CA 1
ATOM 3681 C C . PHE F 3 90 ? 71.066 1.822 82.632 1.00 9.82 90 PHE B C 1
ATOM 3682 O O . PHE F 3 90 ? 70.801 0.934 83.454 1.00 9.55 90 PHE B O 1
ATOM 3690 N N . ASN F 3 91 ? 71.750 1.575 81.520 1.00 9.72 91 ASN B N 1
ATOM 3691 C CA . ASN F 3 91 ? 72.246 0.222 81.240 1.00 10.60 91 ASN B CA 1
ATOM 3692 C C . ASN F 3 91 ? 73.095 -0.301 82.392 1.00 10.85 91 ASN B C 1
ATOM 3693 O O . ASN F 3 91 ? 72.932 -1.436 82.828 1.00 12.24 91 ASN B O 1
ATOM 3698 N N . ARG F 3 92 ? 73.969 0.555 82.914 1.00 10.56 92 ARG B N 1
ATOM 3699 C CA . ARG F 3 92 ? 74.901 0.158 83.968 1.00 10.90 92 ARG B CA 1
ATOM 3700 C C . ARG F 3 92 ? 74.281 0.106 85.369 1.00 10.84 92 ARG B C 1
ATOM 3701 O O . ARG F 3 92 ? 74.534 -0.835 86.129 1.00 11.19 92 ARG B O 1
ATOM 3709 N N . PHE F 3 93 ? 73.475 1.112 85.712 1.00 10.38 93 PHE B N 1
ATOM 3710 C CA . PHE F 3 93 ? 73.039 1.299 87.103 1.00 10.09 93 PHE B CA 1
ATOM 3711 C C . PHE F 3 93 ? 71.585 0.940 87.383 1.00 9.50 93 PHE B C 1
ATOM 3712 O O . PHE F 3 93 ? 71.174 0.858 88.546 1.00 10.13 93 PHE B O 1
ATOM 3720 N N . GLY F 3 94 ? 70.802 0.731 86.328 1.00 9.27 94 GLY B N 1
ATOM 3721 C CA . GLY F 3 94 ? 69.405 0.331 86.519 1.00 8.74 94 GLY B CA 1
ATOM 3722 C C . GLY F 3 94 ? 69.293 -1.058 87.142 1.00 8.76 94 GLY B C 1
ATOM 3723 O O . GLY F 3 94 ? 70.255 -1.841 87.156 1.00 9.97 94 GLY B O 1
ATOM 3724 N N . TYR F 3 95 ? 68.115 -1.360 87.671 1.00 8.44 95 TYR B N 1
ATOM 3725 C CA . TYR F 3 95 ? 67.903 -2.590 88.448 1.00 8.63 95 TYR B CA 1
ATOM 3726 C C . TYR F 3 95 ? 66.510 -3.138 88.122 1.00 8.66 95 TYR B C 1
ATOM 3727 O O . TYR F 3 95 ? 65.574 -2.377 87.822 1.00 8.31 95 TYR B O 1
ATOM 3736 N N . VAL F 3 96 ? 66.366 -4.454 88.191 1.00 9.33 96 VAL B N 1
ATOM 3737 C CA . VAL F 3 96 ? 65.108 -5.116 87.864 1.00 9.88 96 VAL B CA 1
ATOM 3738 C C . VAL F 3 96 ? 64.222 -5.236 89.088 1.00 10.12 96 VAL B C 1
ATOM 3739 O O . VAL F 3 96 ? 64.658 -5.706 90.135 1.00 10.92 96 VAL B O 1
ATOM 3743 N N . LYS F 3 97 ? 62.974 -4.796 88.940 1.00 10.45 97 LYS B N 1
ATOM 3744 C CA . LYS F 3 97 ? 62.050 -4.670 90.056 1.00 11.17 97 LYS B CA 1
ATOM 3745 C C . LYS F 3 97 ? 60.635 -4.591 89.486 1.00 10.51 97 LYS B C 1
ATOM 3746 O O . LYS F 3 97 ? 60.435 -3.992 88.433 1.00 10.89 97 LYS B O 1
ATOM 3752 N N . PRO F 3 98 ? 59.637 -5.188 90.165 1.00 9.87 98 PRO B N 1
ATOM 3753 C CA . PRO F 3 98 ? 58.259 -4.990 89.683 1.00 9.48 98 PRO B CA 1
ATOM 3754 C C . PRO F 3 98 ? 57.806 -3.527 89.710 1.00 9.13 98 PRO B C 1
ATOM 3755 O O . PRO F 3 98 ? 58.256 -2.741 90.559 1.00 9.00 98 PRO B O 1
ATOM 3759 N N . SER F 3 99 ? 56.918 -3.173 88.783 1.00 8.95 99 SER B N 1
ATOM 3760 C CA . SER F 3 99 ? 56.232 -1.878 88.834 1.00 9.28 99 SER B CA 1
ATOM 3761 C C . SER F 3 99 ? 55.633 -1.641 90.219 1.00 9.24 99 SER B C 1
ATOM 3762 O O . SER F 3 99 ? 55.067 -2.560 90.826 1.00 9.36 99 SER B O 1
ATOM 3765 N N . SER F 3 100 ? 55.752 -0.414 90.725 1.00 9.34 100 SER B N 1
ATOM 3766 C CA . SER F 3 100 ? 55.185 -0.075 92.029 1.00 10.77 100 SER B CA 1
ATOM 3767 C C . SER F 3 100 ? 53.663 0.071 91.974 1.00 11.57 100 SER B C 1
ATOM 3768 O O . SER F 3 100 ? 52.994 -0.070 92.993 1.00 13.69 100 SER B O 1
ATOM 3771 N N . ARG F 3 101 ? 53.124 0.308 90.782 1.00 11.78 101 ARG B N 1
ATOM 3772 C CA . ARG F 3 101 ? 51.675 0.477 90.615 1.00 11.97 101 ARG B CA 1
ATOM 3773 C C . ARG F 3 101 ? 50.974 -0.818 90.245 1.00 12.82 101 ARG B C 1
ATOM 3774 O O . ARG F 3 101 ? 49.832 -1.046 90.645 1.00 12.53 101 ARG B O 1
ATOM 3782 N N . ASN F 3 102 ? 51.644 -1.641 89.445 1.00 13.29 102 ASN B N 1
ATOM 3783 C CA . ASN F 3 102 ? 51.077 -2.891 88.958 1.00 14.34 102 ASN B CA 1
ATOM 3784 C C . ASN F 3 102 ? 52.105 -3.993 89.124 1.00 14.29 102 ASN B C 1
ATOM 3785 O O . ASN F 3 102 ? 52.930 -4.221 88.234 1.00 13.69 102 ASN B O 1
ATOM 3790 N N . PRO F 3 103 ? 52.082 -4.657 90.293 1.00 14.68 103 PRO B N 1
ATOM 3791 C CA . PRO F 3 103 ? 53.113 -5.634 90.683 1.00 14.96 103 PRO B CA 1
ATOM 3792 C C . PRO F 3 103 ? 53.309 -6.804 89.711 1.00 14.77 103 PRO B C 1
ATOM 3793 O O . PRO F 3 103 ? 54.353 -7.460 89.752 1.00 14.72 103 PRO B O 1
ATOM 3797 N N . GLU F 3 104 ? 52.323 -7.064 88.853 1.00 14.40 104 GLU B N 1
ATOM 3798 C CA . GLU F 3 104 ? 52.429 -8.144 87.872 1.00 14.17 104 GLU B CA 1
ATOM 3799 C C . GLU F 3 104 ? 53.335 -7.791 86.682 1.00 13.50 104 GLU B C 1
ATOM 3800 O O . GLU F 3 104 ? 53.676 -8.660 85.871 1.00 13.54 104 GLU B O 1
ATOM 3806 N N . VAL F 3 105 ? 53.732 -6.520 86.596 1.00 11.87 105 VAL B N 1
ATOM 3807 C CA . VAL F 3 105 ? 54.542 -6.036 85.481 1.00 11.46 105 VAL B CA 1
ATOM 3808 C C . VAL F 3 105 ? 55.993 -5.895 85.927 1.00 10.50 105 VAL B C 1
ATOM 3809 O O . VAL F 3 105 ? 56.296 -5.140 86.856 1.00 10.36 105 VAL B O 1
ATOM 3829 N N . LYS F 3 107 ? 59.792 -4.658 85.557 1.00 9.25 107 LYS B N 1
ATOM 3830 C CA . LYS F 3 107 ? 60.448 -3.477 84.985 1.00 8.73 107 LYS B CA 1
ATOM 3831 C C . LYS F 3 107 ? 61.945 -3.512 85.222 1.00 7.99 107 LYS B C 1
ATOM 3832 O O . LYS F 3 107 ? 62.420 -4.202 86.130 1.00 9.24 107 LYS B O 1
ATOM 3838 N N . LYS F 3 108 ? 62.698 -2.814 84.376 1.00 7.51 108 LYS B N 1
ATOM 3839 C CA . LYS F 3 108 ? 64.022 -2.359 84.778 1.00 7.23 108 LYS B CA 1
ATOM 3840 C C . LYS F 3 108 ? 63.865 -0.869 85.065 1.00 7.29 108 LYS B C 1
ATOM 3841 O O . LYS F 3 108 ? 63.230 -0.149 84.280 1.00 8.02 108 LYS B O 1
ATOM 3847 N N . LYS F 3 109 ? 64.413 -0.415 86.190 1.00 7.38 109 LYS B N 1
ATOM 3848 C CA . LYS F 3 109 ? 64.226 0.966 86.638 1.00 7.73 109 LYS B CA 1
ATOM 3849 C C . LYS F 3 109 ? 65.529 1.622 87.028 1.00 7.73 109 LYS B C 1
ATOM 3850 O O . LYS F 3 109 ? 66.453 0.957 87.511 1.00 8.11 109 LYS B O 1
ATOM 3856 N N . LEU F 3 110 ? 65.584 2.939 86.857 1.00 7.88 110 LEU B N 1
ATOM 3857 C CA . LEU F 3 110 ? 66.587 3.750 87.534 1.00 7.52 110 LEU B CA 1
ATOM 3858 C C . LEU F 3 110 ? 65.881 5.009 87.990 1.00 7.84 110 LEU B C 1
ATOM 3859 O O . LEU F 3 110 ? 65.680 5.929 87.196 1.00 7.78 110 LEU B O 1
ATOM 3864 N N . PHE F 3 111 ? 65.443 4.992 89.246 1.00 7.65 111 PHE B N 1
ATOM 3865 C CA . PHE F 3 111 ? 64.860 6.166 89.902 1.00 7.38 111 PHE B CA 1
ATOM 3866 C C . PHE F 3 111 ? 65.775 6.511 91.064 1.00 7.70 111 PHE B C 1
ATOM 3867 O O . PHE F 3 111 ? 65.779 5.832 92.096 1.00 7.84 111 PHE B O 1
ATOM 3875 N N . THR F 3 112 ? 66.600 7.532 90.866 1.00 8.65 112 THR B N 1
ATOM 3876 C CA . THR F 3 112 ? 67.654 7.835 91.830 1.00 8.95 112 THR B CA 1
ATOM 3877 C C . THR F 3 112 ? 67.848 9.341 91.928 1.00 9.16 112 THR B C 1
ATOM 3878 O O . THR F 3 112 ? 67.718 10.054 90.920 1.00 9.59 112 THR B O 1
ATOM 3882 N N . THR F 3 113 ? 68.133 9.815 93.135 1.00 8.48 113 THR B N 1
ATOM 3883 C CA . THR F 3 113 ? 68.400 11.229 93.383 1.00 8.51 113 THR B CA 1
ATOM 3884 C C . THR F 3 113 ? 69.897 11.384 93.639 1.00 8.43 113 THR B C 1
ATOM 3885 O O . THR F 3 113 ? 70.473 10.703 94.490 1.00 8.49 113 THR B O 1
ATOM 3889 N N . ILE F 3 114 ? 70.517 12.275 92.878 1.00 8.73 114 ILE B N 1
ATOM 3890 C CA . ILE F 3 114 ? 71.960 12.440 92.902 1.00 8.34 114 ILE B CA 1
ATOM 3891 C C . ILE F 3 114 ? 72.270 13.860 93.341 1.00 9.34 114 ILE B C 1
ATOM 3892 O O . ILE F 3 114 ? 71.650 14.811 92.873 1.00 9.72 114 ILE B O 1
ATOM 3897 N N . LYS F 3 115 ? 73.227 14.008 94.248 1.00 9.65 115 LYS B N 1
ATOM 3898 C CA . LYS F 3 115 ? 73.563 15.350 94.690 1.00 10.45 115 LYS B CA 1
ATOM 3899 C C . LYS F 3 115 ? 75.040 15.515 95.008 1.00 10.38 115 LYS B C 1
ATOM 3900 O O . LYS F 3 115 ? 75.790 14.536 95.075 1.00 10.61 115 LYS B O 1
ATOM 3906 N N . GLY F 3 116 ? 75.447 16.768 95.186 1.00 10.05 116 GLY B N 1
ATOM 3907 C CA . GLY F 3 116 ? 76.802 17.085 95.612 1.00 10.29 116 GLY B CA 1
ATOM 3908 C C . GLY F 3 116 ? 76.993 16.839 97.094 1.00 10.95 116 GLY B C 1
ATOM 3909 O O . GLY F 3 116 ? 76.055 16.972 97.892 1.00 11.02 116 GLY B O 1
ATOM 3910 N N . GLY F 3 117 ? 78.214 16.464 97.459 1.00 10.75 117 GLY B N 1
ATOM 3911 C CA . GLY F 3 117 ? 78.599 16.362 98.861 1.00 11.57 117 GLY B CA 1
ATOM 3912 C C . GLY F 3 117 ? 78.309 15.017 99.491 1.00 12.01 117 GLY B C 1
ATOM 3913 O O . GLY F 3 117 ? 78.628 14.791 100.657 1.00 12.53 117 GLY B O 1
ATOM 3914 N N . ARG F 3 118 ? 77.716 14.115 98.717 1.00 11.59 118 ARG B N 1
ATOM 3915 C CA . ARG F 3 118 ? 77.327 12.806 99.224 1.00 11.65 118 ARG B CA 1
ATOM 3916 C C . ARG F 3 118 ? 77.327 11.835 98.057 1.00 11.46 118 ARG B C 1
ATOM 3917 O O . ARG F 3 118 ? 76.964 12.205 96.949 1.00 11.70 118 ARG B O 1
ATOM 3925 N N . LEU F 3 119 ? 77.739 10.598 98.302 1.00 11.21 119 LEU B N 1
ATOM 3926 C CA . LEU F 3 119 ? 77.515 9.537 97.322 1.00 10.99 119 LEU B CA 1
ATOM 3927 C C . LEU F 3 119 ? 76.226 8.858 97.722 1.00 10.29 119 LEU B C 1
ATOM 3928 O O . LEU F 3 119 ? 76.033 8.528 98.899 1.00 10.58 119 LEU B O 1
ATOM 3933 N N . ASN F 3 120 ? 75.334 8.654 96.757 1.00 9.01 120 ASN B N 1
ATOM 3934 C CA . ASN F 3 120 ? 74.097 7.951 97.083 1.00 8.48 120 ASN B CA 1
ATOM 3935 C C . ASN F 3 120 ? 74.366 6.444 97.172 1.00 8.62 120 ASN B C 1
ATOM 3936 O O . ASN F 3 120 ? 75.520 6.018 97.030 1.00 9.26 120 ASN B O 1
ATOM 3941 N N . ASN F 3 121 ? 73.329 5.652 97.425 1.00 8.89 121 ASN B N 1
ATOM 3942 C CA . ASN F 3 121 ? 73.528 4.214 97.625 1.00 8.97 121 ASN B CA 1
ATOM 3943 C C . ASN F 3 121 ? 74.022 3.496 96.373 1.00 9.43 121 ASN B C 1
ATOM 3944 O O . ASN F 3 121 ? 74.575 2.396 96.477 1.00 10.36 121 ASN B O 1
ATOM 3949 N N . LEU F 3 122 ? 73.816 4.108 95.205 1.00 9.53 122 LEU B N 1
ATOM 3950 C CA . LEU F 3 122 ? 74.332 3.563 93.940 1.00 9.49 122 LEU B CA 1
ATOM 3951 C C . LEU F 3 122 ? 75.747 4.042 93.621 1.00 9.66 122 LEU B C 1
ATOM 3952 O O . LEU F 3 122 ? 76.306 3.675 92.583 1.00 10.23 122 LEU B O 1
ATOM 3957 N N . GLY F 3 123 ? 76.316 4.859 94.508 1.00 9.15 123 GLY B N 1
ATOM 3958 C CA . GLY F 3 123 ? 77.675 5.377 94.348 1.00 9.24 123 GLY B CA 1
ATOM 3959 C C . GLY F 3 123 ? 77.759 6.652 93.524 1.00 9.04 123 GLY B C 1
ATOM 3960 O O . GLY F 3 123 ? 78.852 7.100 93.169 1.00 9.78 123 GLY B O 1
ATOM 3961 N N . LEU F 3 124 ? 76.606 7.250 93.236 1.00 8.86 124 LEU B N 1
ATOM 3962 C CA . LEU F 3 124 ? 76.543 8.390 92.334 1.00 9.00 124 LEU B CA 1
ATOM 3963 C C . LEU F 3 124 ? 76.584 9.711 93.074 1.00 9.16 124 LEU B C 1
ATOM 3964 O O . LEU F 3 124 ? 75.998 9.852 94.149 1.00 8.93 124 LEU B O 1
ATOM 3969 N N . THR F 3 125 ? 77.274 10.680 92.483 1.00 8.66 125 THR B N 1
ATOM 3970 C CA . THR F 3 125 ? 77.417 12.014 93.073 1.00 9.62 125 THR B CA 1
ATOM 3971 C C . THR F 3 125 ? 77.628 13.087 92.003 1.00 9.62 125 THR B C 1
ATOM 3972 O O . THR F 3 125 ? 78.001 12.784 90.865 1.00 10.26 125 THR B O 1
ATOM 3976 N N . LEU F 3 126 ? 77.399 14.341 92.386 1.00 9.59 126 LEU B N 1
ATOM 3977 C CA . LEU F 3 126 ? 77.665 15.482 91.511 1.00 10.69 126 LEU B CA 1
ATOM 3978 C C . LEU F 3 126 ? 78.800 16.345 92.041 1.00 10.85 126 LEU B C 1
ATOM 3979 O O . LEU F 3 126 ? 78.993 16.477 93.251 1.00 11.28 126 LEU B O 1
ATOM 3984 N N . ASN F 3 127 ? 79.537 16.953 91.116 1.00 11.70 127 ASN B N 1
ATOM 3985 C CA . ASN F 3 127 ? 80.459 18.030 91.450 1.00 12.80 127 ASN B CA 1
ATOM 3986 C C . ASN F 3 127 ? 80.414 19.084 90.354 1.00 12.90 127 ASN B C 1
ATOM 3987 O O . ASN F 3 127 ? 80.612 18.765 89.182 1.00 12.59 127 ASN B O 1
ATOM 3992 N N . ALA F 3 128 ? 80.154 20.333 90.740 1.00 12.57 128 ALA B N 1
ATOM 3993 C CA . ALA F 3 128 ? 80.038 21.437 89.790 1.00 13.08 128 ALA B CA 1
ATOM 3994 C C . ALA F 3 128 ? 81.324 22.263 89.766 1.00 13.79 128 ALA B C 1
ATOM 3995 O O . ALA F 3 128 ? 81.784 22.736 90.805 1.00 13.76 128 ALA B O 1
ATOM 3997 N N . LYS F 3 129 ? 81.903 22.428 88.579 1.00 14.76 129 LYS B N 1
ATOM 3998 C CA . LYS F 3 129 ? 83.059 23.310 88.404 1.00 16.15 129 LYS B CA 1
ATOM 3999 C C . LYS F 3 129 ? 82.582 24.692 87.992 1.00 16.57 129 LYS B C 1
ATOM 4000 O O . LYS F 3 129 ? 83.044 25.706 88.523 1.00 17.36 129 LYS B O 1
ATOM 4006 N N . HIS F 3 130 ? 81.662 24.717 87.029 1.00 16.89 130 HIS B N 1
ATOM 4007 C CA . HIS F 3 130 ? 81.015 25.935 86.557 1.00 17.22 130 HIS B CA 1
ATOM 4008 C C . HIS F 3 130 ? 79.625 25.553 86.073 1.00 16.95 130 HIS B C 1
ATOM 4009 O O . HIS F 3 130 ? 79.306 24.360 85.974 1.00 16.65 130 HIS B O 1
ATOM 4016 N N . ALA F 3 131 ? 78.819 26.561 85.732 1.00 16.76 131 ALA B N 1
ATOM 4017 C CA . ALA F 3 131 ? 77.458 26.346 85.219 1.00 16.40 131 ALA B CA 1
ATOM 4018 C C . ALA F 3 131 ? 77.398 25.368 84.044 1.00 16.40 131 ALA B C 1
ATOM 4019 O O . ALA F 3 131 ? 76.478 24.552 83.947 1.00 16.52 131 ALA B O 1
ATOM 4021 N N . SER F 3 132 ? 78.370 25.460 83.147 1.00 16.20 132 SER B N 1
ATOM 4022 C CA . SER F 3 132 ? 78.387 24.613 81.964 1.00 16.07 132 SER B CA 1
ATOM 4023 C C . SER F 3 132 ? 79.125 23.298 82.186 1.00 15.95 132 SER B C 1
ATOM 4024 O O . SER F 3 132 ? 79.313 22.522 81.247 1.00 16.34 132 SER B O 1
ATOM 4027 N N . GLU F 3 133 ? 79.546 23.053 83.425 1.00 15.35 133 GLU B N 1
ATOM 4028 C CA . GLU F 3 133 ? 80.334 21.872 83.753 1.00 14.90 133 GLU B CA 1
ATOM 4029 C C . GLU F 3 133 ? 79.916 21.294 85.102 1.00 14.23 133 GLU B C 1
ATOM 4030 O O . GLU F 3 133 ? 80.612 21.456 86.110 1.00 14.49 133 GLU B O 1
ATOM 4036 N N . ILE F 3 134 ? 78.764 20.630 85.103 1.00 13.10 134 ILE B N 1
ATOM 4037 C CA . ILE F 3 134 ? 78.256 19.920 86.268 1.00 12.77 134 ILE B CA 1
ATOM 4038 C C . ILE F 3 134 ? 78.491 18.442 86.008 1.00 11.89 134 ILE B C 1
ATOM 4039 O O . ILE F 3 134 ? 77.885 17.862 85.113 1.00 10.86 134 ILE B O 1
ATOM 4044 N N . ASN F 3 135 ? 79.409 17.851 86.764 1.00 11.23 135 ASN B N 1
ATOM 4045 C CA . ASN F 3 135 ? 79.862 16.496 86.468 1.00 11.44 135 ASN B CA 1
ATOM 4046 C C . ASN F 3 135 ? 79.213 15.442 87.349 1.00 11.29 135 ASN B C 1
ATOM 4047 O O . ASN F 3 135 ? 79.045 15.645 88.560 1.00 11.39 135 ASN B O 1
ATOM 4052 N N . LEU F 3 136 ? 78.860 14.321 86.718 1.00 10.48 136 LEU B N 1
ATOM 4053 C CA . LEU F 3 136 ? 78.345 13.146 87.402 1.00 10.28 136 LEU B CA 1
ATOM 4054 C C . LEU F 3 136 ? 79.475 12.134 87.554 1.00 10.18 136 LEU B C 1
ATOM 4055 O O . LEU F 3 136 ? 80.185 11.848 86.585 1.00 9.82 136 LEU B O 1
ATOM 4060 N N . TYR F 3 137 ? 79.621 11.604 88.769 1.00 9.80 137 TYR B N 1
ATOM 4061 C CA . TYR F 3 137 ? 80.637 10.603 89.106 1.00 10.28 137 TYR B CA 1
ATOM 4062 C C . TYR F 3 137 ? 80.010 9.364 89.710 1.00 10.30 137 TYR B C 1
ATOM 4063 O O . TYR F 3 137 ? 79.003 9.455 90.412 1.00 9.65 137 TYR B O 1
ATOM 4072 N N . TYR F 3 138 ? 80.606 8.209 89.423 1.00 10.30 138 TYR B N 1
ATOM 4073 C CA . TYR F 3 138 ? 80.391 7.018 90.227 1.00 10.70 138 TYR B CA 1
ATOM 4074 C C . TYR F 3 138 ? 81.657 6.857 91.030 1.00 11.54 138 TYR B C 1
ATOM 4075 O O . TYR F 3 138 ? 82.710 6.610 90.450 1.00 11.22 138 TYR B O 1
ATOM 4084 N N . GLN F 3 139 ? 81.566 6.998 92.350 1.00 11.97 139 GLN B N 1
ATOM 4085 C CA . GLN F 3 139 ? 82.767 7.038 93.195 1.00 13.05 139 GLN B CA 1
ATOM 4086 C C . GLN F 3 139 ? 83.752 8.064 92.617 1.00 13.36 139 GLN B C 1
ATOM 4087 O O . GLN F 3 139 ? 83.405 9.236 92.512 1.00 13.31 139 GLN B O 1
ATOM 4093 N N . ASP F 3 140 ? 84.950 7.644 92.218 1.00 13.53 140 ASP B N 1
ATOM 4094 C CA . ASP F 3 140 ? 85.914 8.600 91.659 1.00 13.68 140 ASP B CA 1
ATOM 4095 C C . ASP F 3 140 ? 85.974 8.561 90.129 1.00 13.53 140 ASP B C 1
ATOM 4096 O O . ASP F 3 140 ? 86.823 9.215 89.511 1.00 14.33 140 ASP B O 1
ATOM 4101 N N . GLU F 3 141 ? 85.051 7.809 89.529 1.00 12.47 141 GLU B N 1
ATOM 4102 C CA . GLU F 3 141 ? 85.004 7.646 88.079 1.00 12.79 141 GLU B CA 1
ATOM 4103 C C . GLU F 3 141 ? 84.076 8.674 87.419 1.00 11.76 141 GLU B C 1
ATOM 4104 O O . GLU F 3 141 ? 82.865 8.680 87.670 1.00 11.30 141 GLU B O 1
ATOM 4110 N N . TYR F 3 142 ? 84.655 9.542 86.590 1.00 11.60 142 TYR B N 1
ATOM 4111 C CA . TYR F 3 142 ? 83.890 10.494 85.792 1.00 10.92 142 TYR B CA 1
ATOM 4112 C C . TYR F 3 142 ? 82.956 9.771 84.833 1.00 10.67 142 TYR B C 1
ATOM 4113 O O . TYR F 3 142 ? 83.374 8.855 84.125 1.00 11.06 142 TYR B O 1
ATOM 4122 N N . LEU F 3 143 ? 81.689 10.195 84.813 1.00 10.17 143 LEU B N 1
ATOM 4123 C CA . LEU F 3 143 ? 80.701 9.640 83.889 1.00 9.96 143 LEU B CA 1
ATOM 4124 C C . LEU F 3 143 ? 80.255 10.617 82.803 1.00 9.89 143 LEU B C 1
ATOM 4125 O O . LEU F 3 143 ? 80.425 10.339 81.614 1.00 9.76 143 LEU B O 1
ATOM 4130 N N . SER F 3 144 ? 79.676 11.746 83.210 1.00 9.37 144 SER B N 1
ATOM 4131 C CA . SER F 3 144 ? 78.991 12.654 82.277 1.00 9.38 144 SER B CA 1
ATOM 4132 C C . SER F 3 144 ? 79.025 14.096 82.761 1.00 9.22 144 SER B C 1
ATOM 4133 O O . SER F 3 144 ? 79.240 14.347 83.946 1.00 9.90 144 SER B O 1
ATOM 4136 N N . THR F 3 145 ? 78.776 15.036 81.845 1.00 9.37 145 THR B N 1
ATOM 4137 C CA . THR F 3 145 ? 78.744 16.460 82.166 1.00 10.13 145 THR B CA 1
ATOM 4138 C C . THR F 3 145 ? 77.448 17.072 81.696 1.00 10.14 145 THR B C 1
ATOM 4139 O O . THR F 3 145 ? 77.004 16.803 80.579 1.00 10.45 145 THR B O 1
ATOM 4143 N N . TRP F 3 146 ? 76.864 17.905 82.556 1.00 10.62 146 TRP B N 1
ATOM 4144 C CA . TRP F 3 146 ? 75.705 18.727 82.222 1.00 11.19 146 TRP B CA 1
ATOM 4145 C C . TRP F 3 146 ? 76.085 20.195 82.130 1.00 11.89 146 TRP B C 1
ATOM 4146 O O . TRP F 3 146 ? 76.945 20.679 82.875 1.00 11.92 146 TRP B O 1
ATOM 4157 N N . ASP F 3 147 ? 75.445 20.889 81.199 1.00 13.14 147 ASP B N 1
ATOM 4158 C CA . ASP F 3 147 ? 75.493 22.317 81.108 1.00 15.11 147 ASP B CA 1
ATOM 4159 C C . ASP F 3 147 ? 74.115 22.790 81.508 1.00 15.84 147 ASP B C 1
ATOM 4160 O O . ASP F 3 147 ? 73.145 22.550 80.786 1.00 17.29 147 ASP B O 1
ATOM 4165 N N . LEU F 3 148 ? 74.018 23.407 82.682 1.00 16.70 148 LEU B N 1
ATOM 4166 C CA . LEU F 3 148 ? 72.734 23.810 83.233 1.00 18.11 148 LEU B CA 1
ATOM 4167 C C . LEU F 3 148 ? 72.578 25.321 83.242 1.00 18.56 148 LEU B C 1
ATOM 4168 O O . LEU F 3 148 ? 73.425 26.060 83.757 1.00 19.92 148 LEU B O 1
ATOM 4173 N N . ASN F 3 149 ? 71.481 25.753 82.642 1.00 19.06 149 ASN B N 1
ATOM 4174 C CA . ASN F 3 149 ? 71.139 27.150 82.512 1.00 19.35 149 ASN B CA 1
ATOM 4175 C C . ASN F 3 149 ? 69.845 27.390 83.279 1.00 18.60 149 ASN B C 1
ATOM 4176 O O . ASN F 3 149 ? 68.809 26.809 82.937 1.00 18.85 149 ASN B O 1
ATOM 4181 N N . LEU F 3 150 ? 69.922 28.220 84.319 1.00 17.88 150 LEU B N 1
ATOM 4182 C CA . LEU F 3 150 ? 68.768 28.519 85.179 1.00 17.39 150 LEU B CA 1
ATOM 4183 C C . LEU F 3 150 ? 67.863 29.647 84.650 1.00 16.66 150 LEU B C 1
ATOM 4184 O O . LEU F 3 150 ? 66.920 30.063 85.330 1.00 15.82 150 LEU B O 1
ATOM 4189 N N . SER F 3 151 ? 68.132 30.118 83.433 1.00 15.57 151 SER B N 1
ATOM 4190 C CA . SER F 3 151 ? 67.397 31.258 82.865 1.00 14.81 151 SER B CA 1
ATOM 4191 C C . SER F 3 151 ? 65.872 31.121 82.891 1.00 14.22 151 SER B C 1
ATOM 4192 O O . SER F 3 151 ? 65.158 32.070 83.239 1.00 13.36 151 SER B O 1
ATOM 4195 N N . LYS F 3 152 ? 65.377 29.945 82.522 1.00 13.78 152 LYS B N 1
ATOM 4196 C CA . LYS F 3 152 ? 63.947 29.726 82.394 1.00 13.23 152 LYS B CA 1
ATOM 4197 C C . LYS F 3 152 ? 63.219 29.869 83.737 1.00 12.62 152 LYS B C 1
ATOM 4198 O O . LYS F 3 152 ? 62.038 30.256 83.782 1.00 12.69 152 LYS B O 1
ATOM 4204 N N . ILE F 3 153 ? 63.929 29.580 84.826 1.00 12.49 153 ILE B N 1
ATOM 4205 C CA . ILE F 3 153 ? 63.339 29.615 86.164 1.00 12.31 153 ILE B CA 1
ATOM 4206 C C . ILE F 3 153 ? 63.804 30.803 87.008 1.00 12.24 153 ILE B C 1
ATOM 4207 O O . ILE F 3 153 ? 63.627 30.819 88.228 1.00 12.51 153 ILE B O 1
ATOM 4212 N N . GLU F 3 154 ? 64.365 31.818 86.358 1.00 12.08 154 GLU B N 1
ATOM 4213 C CA . GLU F 3 154 ? 64.812 33.010 87.076 1.00 11.99 154 GLU B CA 1
ATOM 4214 C C . GLU F 3 154 ? 63.686 33.642 87.904 1.00 11.21 154 GLU B C 1
ATOM 4215 O O . GLU F 3 154 ? 63.930 34.156 89.003 1.00 11.94 154 GLU B O 1
ATOM 4221 N N . LYS F 3 155 ? 62.454 33.571 87.385 1.00 10.73 155 LYS B N 1
ATOM 4222 C CA . LYS F 3 155 ? 61.267 34.002 88.122 1.00 10.75 155 LYS B CA 1
ATOM 4223 C C . LYS F 3 155 ? 60.222 32.904 88.021 1.00 10.54 155 LYS B C 1
ATOM 4224 O O . LYS F 3 155 ? 59.922 32.424 86.922 1.00 10.73 155 LYS B O 1
ATOM 4230 N N A LEU F 3 156 ? 59.650 32.532 89.161 0.50 10.39 156 LEU B N 1
ATOM 4231 N N B LEU F 3 156 ? 59.716 32.476 89.176 0.50 10.75 156 LEU B N 1
ATOM 4232 C CA A LEU F 3 156 ? 58.811 31.352 89.256 0.50 10.64 156 LEU B CA 1
ATOM 4233 C CA B LEU F 3 156 ? 58.768 31.375 89.253 0.50 11.32 156 LEU B CA 1
ATOM 4234 C C A LEU F 3 156 ? 57.531 31.643 90.028 0.50 10.58 156 LEU B C 1
ATOM 4235 C C B LEU F 3 156 ? 57.501 31.792 89.953 0.50 10.96 156 LEU B C 1
ATOM 4236 O O A LEU F 3 156 ? 57.590 32.169 91.139 0.50 11.32 156 LEU B O 1
ATOM 4237 O O B LEU F 3 156 ? 57.536 32.538 90.932 0.50 11.83 156 LEU B O 1
ATOM 4246 N N . VAL F 3 157 ? 56.387 31.288 89.436 1.00 10.28 157 VAL B N 1
ATOM 4247 C CA . VAL F 3 157 ? 55.093 31.365 90.106 1.00 10.28 157 VAL B CA 1
ATOM 4248 C C . VAL F 3 157 ? 54.730 29.934 90.503 1.00 10.08 157 VAL B C 1
ATOM 4249 O O . VAL F 3 157 ? 54.506 29.076 89.643 1.00 10.20 157 VAL B O 1
ATOM 4253 N N . LEU F 3 158 ? 54.711 29.682 91.808 1.00 9.84 158 LEU B N 1
ATOM 4254 C CA . LEU F 3 158 ? 54.460 28.353 92.351 1.00 9.92 158 LEU B CA 1
ATOM 4255 C C . LEU F 3 158 ? 53.112 28.349 93.053 1.00 9.43 158 LEU B C 1
ATOM 4256 O O . LEU F 3 158 ? 52.886 29.121 93.984 1.00 9.46 158 LEU B O 1
ATOM 4261 N N . VAL F 3 159 ? 52.230 27.457 92.619 1.00 9.37 159 VAL B N 1
ATOM 4262 C CA . VAL F 3 159 ? 50.839 27.424 93.089 1.00 9.35 159 VAL B CA 1
ATOM 4263 C C . VAL F 3 159 ? 50.534 26.087 93.766 1.00 9.63 159 VAL B C 1
ATOM 4264 O O . VAL F 3 159 ? 50.842 25.038 93.201 1.00 10.24 159 VAL B O 1
ATOM 4268 N N . PHE F 3 160 ? 49.934 26.133 94.958 1.00 8.96 160 PHE B N 1
ATOM 4269 C CA . PHE F 3 160 ? 49.623 24.933 95.738 1.00 9.52 160 PHE B CA 1
ATOM 4270 C C . PHE F 3 160 ? 48.144 24.629 95.709 1.00 9.45 160 PHE B C 1
ATOM 4271 O O . PHE F 3 160 ? 47.313 25.541 95.818 1.00 9.79 160 PHE B O 1
ATOM 4279 N N . ALA F 3 161 ? 47.824 23.344 95.547 1.00 9.18 161 ALA B N 1
ATOM 4280 C CA . ALA F 3 161 ? 46.441 22.883 95.488 1.00 9.55 161 ALA B CA 1
ATOM 4281 C C . ALA F 3 161 ? 46.083 21.948 96.631 1.00 9.40 161 ALA B C 1
ATOM 4282 O O . ALA F 3 161 ? 46.847 21.050 96.990 1.00 10.30 161 ALA B O 1
ATOM 4284 N N . GLU F 3 162 ? 44.900 22.160 97.198 1.00 9.52 162 GLU B N 1
ATOM 4285 C CA . GLU F 3 162 ? 44.280 21.155 98.042 1.00 10.29 162 GLU B CA 1
ATOM 4286 C C . GLU F 3 162 ? 43.562 20.159 97.144 1.00 10.23 162 GLU B C 1
ATOM 4287 O O . GLU F 3 162 ? 43.136 20.512 96.040 1.00 10.21 162 GLU B O 1
ATOM 4293 N N . THR F 3 163 ? 43.434 18.917 97.605 1.00 9.96 163 THR B N 1
ATOM 4294 C CA . THR F 3 163 ? 42.785 17.883 96.809 1.00 10.37 163 THR B CA 1
ATOM 4295 C C . THR F 3 163 ? 41.599 17.248 97.531 1.00 9.99 163 THR B C 1
ATOM 4296 O O . THR F 3 163 ? 41.541 17.218 98.763 1.00 10.52 163 THR B O 1
ATOM 4300 N N . ILE F 3 164 ? 40.647 16.765 96.737 1.00 10.00 164 ILE B N 1
ATOM 4301 C CA . ILE F 3 164 ? 39.599 15.872 97.216 1.00 9.87 164 ILE B CA 1
ATOM 4302 C C . ILE F 3 164 ? 39.676 14.637 96.340 1.00 10.40 164 ILE B C 1
ATOM 4303 O O . ILE F 3 164 ? 39.906 14.739 95.136 1.00 10.12 164 ILE B O 1
ATOM 4308 N N . GLY F 3 165 ? 39.538 13.466 96.945 1.00 10.61 165 GLY B N 1
ATOM 4309 C CA . GLY F 3 165 ? 39.534 12.227 96.184 1.00 11.26 165 GLY B CA 1
ATOM 4310 C C . GLY F 3 165 ? 40.888 11.553 96.142 1.00 11.54 165 GLY B C 1
ATOM 4311 O O . GLY F 3 165 ? 41.910 12.153 96.477 1.00 12.06 165 GLY B O 1
ATOM 4312 N N . ARG F 3 166 ? 40.885 10.287 95.736 1.00 12.42 166 ARG B N 1
ATOM 4313 C CA . ARG F 3 166 ? 42.101 9.478 95.697 1.00 12.56 166 ARG B CA 1
ATOM 4314 C C . ARG F 3 166 ? 43.116 10.019 94.698 1.00 12.23 166 ARG B C 1
ATOM 4315 O O . ARG F 3 166 ? 42.756 10.425 93.590 1.00 12.64 166 ARG B O 1
ATOM 4323 N N . ALA F 3 167 ? 44.384 10.008 95.099 1.00 12.23 167 ALA B N 1
ATOM 4324 C CA . ALA F 3 167 ? 45.457 10.439 94.213 1.00 11.51 167 ALA B CA 1
ATOM 4325 C C . ALA F 3 167 ? 45.450 9.656 92.898 1.00 11.12 167 ALA B C 1
ATOM 4326 O O . ALA F 3 167 ? 45.337 8.433 92.888 1.00 11.82 167 ALA B O 1
ATOM 4328 N N . ASN F 3 168 ? 45.553 10.389 91.792 1.00 10.36 168 ASN B N 1
ATOM 4329 C CA . ASN F 3 168 ? 45.622 9.807 90.442 1.00 10.23 168 ASN B CA 1
ATOM 4330 C C . ASN F 3 168 ? 44.375 9.022 90.055 1.00 10.19 168 ASN B C 1
ATOM 4331 O O . ASN F 3 168 ? 44.433 8.134 89.209 1.00 11.14 168 ASN B O 1
ATOM 4336 N N . SER F 3 169 ? 43.249 9.364 90.675 1.00 10.32 169 SER B N 1
ATOM 4337 C CA . SER F 3 169 ? 41.967 8.764 90.315 1.00 10.40 169 SER B CA 1
ATOM 4338 C C . SER F 3 169 ? 41.199 9.686 89.372 1.00 10.43 169 SER B C 1
ATOM 4339 O O . SER F 3 169 ? 41.457 10.896 89.343 1.00 9.82 169 SER B O 1
ATOM 4342 N N . PRO F 3 170 ? 40.266 9.122 88.577 1.00 10.48 170 PRO B N 1
ATOM 4343 C CA . PRO F 3 170 ? 39.457 9.968 87.693 1.00 10.46 170 PRO B CA 1
ATOM 4344 C C . PRO F 3 170 ? 38.694 11.060 88.425 1.00 10.54 170 PRO B C 1
ATOM 4345 O O . PRO F 3 170 ? 38.398 12.087 87.831 1.00 11.01 170 PRO B O 1
ATOM 4349 N N . GLU F 3 171 ? 38.378 10.821 89.696 1.00 10.37 171 GLU B N 1
ATOM 4350 C CA . GLU F 3 171 ? 37.568 11.746 90.490 1.00 10.75 171 GLU B CA 1
ATOM 4351 C C . GLU F 3 171 ? 38.390 12.771 91.288 1.00 10.12 171 GLU B C 1
ATOM 4352 O O . GLU F 3 171 ? 37.829 13.594 92.000 1.00 10.71 171 GLU B O 1
ATOM 4358 N N . GLU F 3 172 ? 39.717 12.733 91.172 1.00 9.85 172 GLU B N 1
ATOM 4359 C CA . GLU F 3 172 ? 40.536 13.684 91.913 1.00 9.53 172 GLU B CA 1
ATOM 4360 C C . GLU F 3 172 ? 40.191 15.127 91.543 1.00 9.16 172 GLU B C 1
ATOM 4361 O O . GLU F 3 172 ? 40.033 15.454 90.356 1.00 9.75 172 GLU B O 1
ATOM 4367 N N . GLN F 3 173 ? 40.080 15.984 92.557 1.00 9.51 173 GLN B N 1
ATOM 4368 C CA . GLN F 3 173 ? 39.760 17.405 92.361 1.00 9.13 173 GLN B CA 1
ATOM 4369 C C . GLN F 3 173 ? 40.791 18.309 93.013 1.00 9.12 173 GLN B C 1
ATOM 4370 O O . GLN F 3 173 ? 41.404 17.932 94.014 1.00 9.24 173 GLN B O 1
ATOM 4376 N N . PHE F 3 174 ? 40.954 19.511 92.462 1.00 8.74 174 PHE B N 1
ATOM 4377 C CA . PHE F 3 174 ? 42.031 20.418 92.870 1.00 8.57 174 PHE B CA 1
ATOM 4378 C C . PHE F 3 174 ? 41.511 21.815 93.135 1.00 8.84 174 PHE B C 1
ATOM 4379 O O . PHE F 3 174 ? 40.825 22.389 92.297 1.00 8.40 174 PHE B O 1
ATOM 4387 N N . HIS F 3 175 ? 41.860 22.367 94.290 1.00 8.52 175 HIS B N 1
ATOM 4388 C CA . HIS F 3 175 ? 41.526 23.756 94.628 1.00 8.75 175 HIS B CA 1
ATOM 4389 C C . HIS F 3 175 ? 42.826 24.516 94.844 1.00 8.74 175 HIS B C 1
ATOM 4390 O O . HIS F 3 175 ? 43.560 24.232 95.787 1.00 9.10 175 HIS B O 1
ATOM 4397 N N . PHE F 3 176 ? 43.128 25.467 93.964 1.00 8.65 176 PHE B N 1
ATOM 4398 C CA . PHE F 3 176 ? 44.389 26.200 94.054 1.00 9.19 176 PHE B CA 1
ATOM 4399 C C . PHE F 3 176 ? 44.227 27.355 95.022 1.00 9.95 176 PHE B C 1
ATOM 4400 O O . PHE F 3 176 ? 43.508 28.308 94.740 1.00 10.70 176 PHE B O 1
ATOM 4408 N N . THR F 3 177 ? 44.889 27.244 96.168 1.00 10.02 177 THR B N 1
ATOM 4409 C CA . THR F 3 177 ? 44.593 28.113 97.321 1.00 10.68 177 THR B CA 1
ATOM 4410 C C . THR F 3 177 ? 45.722 29.049 97.739 1.00 11.08 177 THR B C 1
ATOM 4411 O O . THR F 3 177 ? 45.476 30.022 98.447 1.00 11.43 177 THR B O 1
ATOM 4415 N N . LYS F 3 178 ? 46.953 28.730 97.350 1.00 11.69 178 LYS B N 1
ATOM 4416 C CA . LYS F 3 178 ? 48.130 29.503 97.769 1.00 12.58 178 LYS B CA 1
ATOM 4417 C C . LYS F 3 178 ? 49.085 29.611 96.604 1.00 11.49 178 LYS B C 1
ATOM 4418 O O . LYS F 3 178 ? 49.212 28.681 95.818 1.00 10.68 178 LYS B O 1
ATOM 4424 N N . ALA F 3 179 ? 49.776 30.739 96.510 1.00 10.61 179 ALA B N 1
ATOM 4425 C CA . ALA F 3 179 ? 50.763 30.926 95.457 1.00 10.36 179 ALA B CA 1
ATOM 4426 C C . ALA F 3 179 ? 51.857 31.880 95.858 1.00 10.73 179 ALA B C 1
ATOM 4427 O O . ALA F 3 179 ? 51.638 32.788 96.665 1.00 10.57 179 ALA B O 1
ATOM 4429 N N . TYR F 3 180 ? 53.029 31.667 95.273 1.00 11.08 180 TYR B N 1
ATOM 4430 C CA . TYR F 3 180 ? 54.220 32.423 95.615 1.00 11.51 180 TYR B CA 1
ATOM 4431 C C . TYR F 3 180 ? 54.954 32.850 94.362 1.00 11.84 180 TYR B C 1
ATOM 4432 O O . TYR F 3 180 ? 54.986 32.115 93.370 1.00 10.81 180 TYR B O 1
ATOM 4457 N N . LEU F 3 182 ? 58.696 33.667 93.192 1.00 11.86 182 LEU B N 1
ATOM 4458 C CA . LEU F 3 182 ? 60.074 33.440 93.611 1.00 11.69 182 LEU B CA 1
ATOM 4459 C C . LEU F 3 182 ? 61.006 34.078 92.602 1.00 12.15 182 LEU B C 1
ATOM 4460 O O . LEU F 3 182 ? 60.905 33.812 91.408 1.00 12.05 182 LEU B O 1
ATOM 4465 N N . THR F 3 183 ? 61.900 34.942 93.081 1.00 12.34 183 THR B N 1
ATOM 4466 C CA . THR F 3 183 ? 62.775 35.719 92.212 1.00 13.08 183 THR B CA 1
ATOM 4467 C C . THR F 3 183 ? 64.152 35.865 92.855 1.00 13.33 183 THR B C 1
ATOM 4468 O O . THR F 3 183 ? 64.369 35.423 93.989 1.00 13.18 183 THR B O 1
ATOM 4472 N N . GLU F 3 184 ? 65.080 36.469 92.115 1.00 13.61 184 GLU B N 1
ATOM 4473 C CA . GLU F 3 184 ? 66.451 36.718 92.594 1.00 14.18 184 GLU B CA 1
ATOM 4474 C C . GLU F 3 184 ? 67.148 35.389 92.870 1.00 14.00 184 GLU B C 1
ATOM 4475 O O . GLU F 3 184 ? 67.534 35.065 94.000 1.00 13.49 184 GLU B O 1
ATOM 4481 N N . ILE F 3 185 ? 67.283 34.609 91.805 1.00 14.17 185 ILE B N 1
ATOM 4482 C CA . ILE F 3 185 ? 67.835 33.263 91.893 1.00 14.08 185 ILE B CA 1
ATOM 4483 C C . ILE F 3 185 ? 69.347 33.255 92.167 1.00 14.11 185 ILE B C 1
ATOM 4484 O O . ILE F 3 185 ? 70.073 34.135 91.709 1.00 14.72 185 ILE B O 1
ATOM 4489 N N . ASN F 3 186 ? 69.795 32.258 92.926 1.00 14.19 186 ASN B N 1
ATOM 4490 C CA . ASN F 3 186 ? 71.217 32.104 93.231 1.00 14.45 186 ASN B CA 1
ATOM 4491 C C . ASN F 3 186 ? 71.956 31.295 92.166 1.00 14.56 186 ASN B C 1
ATOM 4492 O O . ASN F 3 186 ? 71.339 30.790 91.228 1.00 13.95 186 ASN B O 1
ATOM 4497 N N . ASP F 3 187 ? 73.275 31.190 92.304 1.00 14.92 187 ASP B N 1
ATOM 4498 C CA . ASP F 3 187 ? 74.112 30.565 91.277 1.00 15.20 187 ASP B CA 1
ATOM 4499 C C . ASP F 3 187 ? 74.124 29.046 91.369 1.00 15.46 187 ASP B C 1
ATOM 4500 O O . ASP F 3 187 ? 74.224 28.480 92.462 1.00 15.83 187 ASP B O 1
ATOM 4505 N N . ILE F 3 188 ? 74.067 28.397 90.211 1.00 14.94 188 ILE B N 1
ATOM 4506 C CA . ILE F 3 188 ? 73.959 26.945 90.125 1.00 15.48 188 ILE B CA 1
ATOM 4507 C C . ILE F 3 188 ? 75.138 26.191 90.749 1.00 15.05 188 ILE B C 1
ATOM 4508 O O . ILE F 3 188 ? 74.937 25.173 91.405 1.00 15.22 188 ILE B O 1
ATOM 4513 N N . THR F 3 189 ? 76.358 26.687 90.552 1.00 14.51 189 THR B N 1
ATOM 4514 C CA . THR F 3 189 ? 77.540 25.957 90.996 1.00 13.99 189 THR B CA 1
ATOM 4515 C C . THR F 3 189 ? 77.499 25.716 92.508 1.00 13.58 189 THR B C 1
ATOM 4516 O O . THR F 3 189 ? 77.669 24.584 92.971 1.00 13.22 189 THR B O 1
ATOM 4520 N N . SER F 3 190 ? 77.270 26.780 93.270 1.00 13.48 190 SER B N 1
ATOM 4521 C CA . SER F 3 190 ? 77.154 26.685 94.724 1.00 13.40 190 SER B CA 1
ATOM 4522 C C . SER F 3 190 ? 75.978 25.820 95.171 1.00 13.17 190 SER B C 1
ATOM 4523 O O . SER F 3 190 ? 76.097 25.058 96.130 1.00 13.01 190 SER B O 1
ATOM 4526 N N A LEU F 3 191 ? 74.859 25.949 94.462 0.50 12.68 191 LEU B N 1
ATOM 4527 N N B LEU F 3 191 ? 74.850 25.927 94.480 0.50 13.13 191 LEU B N 1
ATOM 4528 C CA A LEU F 3 191 ? 73.644 25.198 94.769 0.50 12.08 191 LEU B CA 1
ATOM 4529 C CA B LEU F 3 191 ? 73.672 25.158 94.876 0.50 12.97 191 LEU B CA 1
ATOM 4530 C C A LEU F 3 191 ? 73.870 23.686 94.659 0.50 12.00 191 LEU B C 1
ATOM 4531 C C B LEU F 3 191 ? 73.817 23.653 94.630 0.50 12.51 191 LEU B C 1
ATOM 4532 O O A LEU F 3 191 ? 73.391 22.914 95.499 0.50 11.59 191 LEU B O 1
ATOM 4533 O O B LEU F 3 191 ? 73.232 22.845 95.355 0.50 12.27 191 LEU B O 1
ATOM 4542 N N . ILE F 3 192 ? 74.629 23.282 93.641 1.00 11.83 192 ILE B N 1
ATOM 4543 C CA . ILE F 3 192 ? 74.960 21.873 93.409 1.00 11.62 192 ILE B CA 1
ATOM 4544 C C . ILE F 3 192 ? 75.947 21.386 94.473 1.00 11.09 192 ILE B C 1
ATOM 4545 O O . ILE F 3 192 ? 75.724 20.364 95.139 1.00 10.98 192 ILE B O 1
ATOM 4550 N N . ASN F 3 193 ? 77.039 22.122 94.642 1.00 10.92 193 ASN B N 1
ATOM 4551 C CA . ASN F 3 193 ? 78.082 21.672 95.555 1.00 11.61 193 ASN B CA 1
ATOM 4552 C C . ASN F 3 193 ? 77.671 21.689 97.021 1.00 12.55 193 ASN B C 1
ATOM 4553 O O . ASN F 3 193 ? 78.178 20.888 97.818 1.00 13.38 193 ASN B O 1
ATOM 4558 N N . ASP F 3 194 ? 76.735 22.581 97.359 1.00 12.89 194 ASP B N 1
ATOM 4559 C CA . ASP F 3 194 ? 76.222 22.727 98.720 1.00 13.73 194 ASP B CA 1
ATOM 4560 C C . ASP F 3 194 ? 75.155 21.659 99.032 1.00 13.94 194 ASP B C 1
ATOM 4561 O O . ASP F 3 194 ? 74.673 21.568 100.164 1.00 14.72 194 ASP B O 1
ATOM 4566 N N . GLY F 3 195 ? 74.782 20.866 98.028 1.00 13.79 195 GLY B N 1
ATOM 4567 C CA . GLY F 3 195 ? 73.790 19.799 98.207 1.00 13.83 195 GLY B CA 1
ATOM 4568 C C . GLY F 3 195 ? 72.335 20.256 98.241 1.00 13.68 195 GLY B C 1
ATOM 4569 O O . GLY F 3 195 ? 71.469 19.542 98.757 1.00 14.52 195 GLY B O 1
ATOM 4570 N N . VAL F 3 196 ? 72.063 21.436 97.686 1.00 13.05 196 VAL B N 1
ATOM 4571 C CA . VAL F 3 196 ? 70.725 22.030 97.722 1.00 12.49 196 VAL B CA 1
ATOM 4572 C C . VAL F 3 196 ? 69.878 21.576 96.525 1.00 11.84 196 VAL B C 1
ATOM 4573 O O . VAL F 3 196 ? 68.772 21.019 96.688 1.00 11.08 196 VAL B O 1
ATOM 4577 N N . LEU F 3 197 ? 70.396 21.830 95.330 1.00 11.30 197 LEU B N 1
ATOM 4578 C CA . LEU F 3 197 ? 69.773 21.342 94.104 1.00 11.88 197 LEU B CA 1
ATOM 4579 C C . LEU F 3 197 ? 70.202 19.917 93.878 1.00 11.81 197 LEU B C 1
ATOM 4580 O O . LEU F 3 197 ? 71.369 19.569 94.075 1.00 13.12 197 LEU B O 1
ATOM 4585 N N . VAL F 3 198 ? 69.262 19.096 93.435 1.00 10.85 198 VAL B N 1
ATOM 4586 C CA . VAL F 3 198 ? 69.551 17.693 93.174 1.00 10.84 198 VAL B CA 1
ATOM 4587 C C . VAL F 3 198 ? 69.183 17.323 91.745 1.00 10.83 198 VAL B C 1
ATOM 4588 O O . VAL F 3 198 ? 68.448 18.039 91.064 1.00 9.95 198 VAL B O 1
ATOM 4600 N N . ASP F 3 200 ? 67.482 14.180 89.600 1.00 10.95 200 ASP B N 1
ATOM 4601 C CA . ASP F 3 200 ? 66.833 12.878 89.573 1.00 11.09 200 ASP B CA 1
ATOM 4602 C C . ASP F 3 200 ? 66.964 12.258 88.194 1.00 11.25 200 ASP B C 1
ATOM 4603 O O . ASP F 3 200 ? 66.759 12.922 87.170 1.00 11.45 200 ASP B O 1
ATOM 4608 N N . LEU F 3 201 ? 67.322 10.979 88.171 1.00 10.39 201 LEU B N 1
ATOM 4609 C CA . LEU F 3 201 ? 67.181 10.177 86.967 1.00 10.65 201 LEU B CA 1
ATOM 4610 C C . LEU F 3 201 ? 65.905 9.366 87.125 1.00 11.03 201 LEU B C 1
ATOM 4611 O O . LEU F 3 201 ? 65.628 8.840 88.204 1.00 11.49 201 LEU B O 1
ATOM 4616 N N . CYS F 3 202 ? 65.108 9.312 86.061 1.00 10.53 202 CYS B N 1
ATOM 4617 C CA . CYS F 3 202 ? 63.793 8.687 86.086 1.00 11.31 202 CYS B CA 1
ATOM 4618 C C . CYS F 3 202 ? 63.584 7.916 84.802 1.00 10.58 202 CYS B C 1
ATOM 4619 O O . CYS F 3 202 ? 62.860 8.355 83.893 1.00 11.79 202 CYS B O 1
ATOM 4622 N N . ILE F 3 203 ? 64.231 6.760 84.724 1.00 9.99 203 ILE B N 1
ATOM 4623 C CA . ILE F 3 203 ? 64.165 5.934 83.524 1.00 9.52 203 ILE B CA 1
ATOM 4624 C C . ILE F 3 203 ? 63.592 4.601 83.937 1.00 9.64 203 ILE B C 1
ATOM 4625 O O . ILE F 3 203 ? 63.958 4.057 84.974 1.00 10.44 203 ILE B O 1
ATOM 4630 N N . ASP F 3 204 ? 62.677 4.081 83.143 1.00 8.79 204 ASP B N 1
ATOM 4631 C CA . ASP F 3 204 ? 62.248 2.713 83.378 1.00 8.98 204 ASP B CA 1
ATOM 4632 C C . ASP F 3 204 ? 61.863 2.008 82.091 1.00 9.20 204 ASP B C 1
ATOM 4633 O O . ASP F 3 204 ? 61.845 2.623 81.018 1.00 9.63 204 ASP B O 1
ATOM 4638 N N . GLN F 3 205 ? 61.575 0.717 82.196 1.00 8.96 205 GLN B N 1
ATOM 4639 C CA . GLN F 3 205 ? 61.386 -0.115 81.021 1.00 8.74 205 GLN B CA 1
ATOM 4640 C C . GLN F 3 205 ? 60.430 -1.243 81.346 1.00 8.70 205 GLN B C 1
ATOM 4641 O O . GLN F 3 205 ? 60.643 -1.976 82.319 1.00 8.61 205 GLN B O 1
ATOM 4647 N N . ASP F 3 206 ? 59.395 -1.392 80.526 1.00 8.81 206 ASP B N 1
ATOM 4648 C CA . ASP F 3 206 ? 58.428 -2.472 80.695 1.00 9.67 206 ASP B CA 1
ATOM 4649 C C . ASP F 3 206 ? 58.946 -3.756 80.052 1.00 9.81 206 ASP B C 1
ATOM 4650 O O . ASP F 3 206 ? 58.841 -3.954 78.835 1.00 9.71 206 ASP B O 1
ATOM 4655 N N . LEU F 3 207 ? 59.511 -4.628 80.890 1.00 9.04 207 LEU B N 1
ATOM 4656 C CA . LEU F 3 207 ? 60.116 -5.870 80.417 1.00 9.76 207 LEU B CA 1
ATOM 4657 C C . LEU F 3 207 ? 59.053 -6.901 80.068 1.00 9.81 207 LEU B C 1
ATOM 4658 O O . LEU F 3 207 ? 59.221 -7.669 79.114 1.00 9.77 207 LEU B O 1
ATOM 4663 N N . SER F 3 208 ? 57.959 -6.915 80.828 1.00 10.43 208 SER B N 1
ATOM 4664 C CA . SER F 3 208 ? 56.858 -7.836 80.557 1.00 11.25 208 SER B CA 1
ATOM 4665 C C . SER F 3 208 ? 56.303 -7.678 79.149 1.00 11.63 208 SER B C 1
ATOM 4666 O O . SER F 3 208 ? 55.973 -8.662 78.493 1.00 11.52 208 SER B O 1
ATOM 4669 N N . LYS F 3 209 ? 56.229 -6.442 78.675 1.00 12.11 209 LYS B N 1
ATOM 4670 C CA . LYS F 3 209 ? 55.673 -6.159 77.355 1.00 13.23 209 LYS B CA 1
ATOM 4671 C C . LYS F 3 209 ? 56.767 -6.020 76.291 1.00 12.77 209 LYS B C 1
ATOM 4672 O O . LYS F 3 209 ? 56.505 -5.589 75.165 1.00 13.14 209 LYS B O 1
ATOM 4678 N N . SER F 3 210 ? 57.991 -6.409 76.658 1.00 12.38 210 SER B N 1
ATOM 4679 C CA . SER F 3 210 ? 59.159 -6.363 75.771 1.00 12.41 210 SER B CA 1
ATOM 4680 C C . SER F 3 210 ? 59.351 -5.001 75.127 1.00 12.70 210 SER B C 1
ATOM 4681 O O . SER F 3 210 ? 59.582 -4.905 73.926 1.00 13.48 210 SER B O 1
ATOM 4684 N N . LYS F 3 211 ? 59.265 -3.952 75.939 1.00 12.19 211 LYS B N 1
ATOM 4685 C CA . LYS F 3 211 ? 59.434 -2.576 75.460 1.00 12.55 211 LYS B CA 1
ATOM 4686 C C . LYS F 3 211 ? 60.846 -2.075 75.725 1.00 12.21 211 LYS B C 1
ATOM 4687 O O . LYS F 3 211 ? 61.573 -2.650 76.539 1.00 12.78 211 LYS B O 1
ATOM 4693 N N . GLY F 3 212 ? 61.227 -1.012 75.023 1.00 11.87 212 GLY B N 1
ATOM 4694 C CA . GLY F 3 212 ? 62.473 -0.311 75.299 1.00 11.44 212 GLY B CA 1
ATOM 4695 C C . GLY F 3 212 ? 62.316 0.679 76.446 1.00 10.93 212 GLY B C 1
ATOM 4696 O O . GLY F 3 212 ? 61.208 0.918 76.941 1.00 11.60 212 GLY B O 1
ATOM 4697 N N . PRO F 3 213 ? 63.431 1.271 76.879 1.00 10.71 213 PRO B N 1
ATOM 4698 C CA . PRO F 3 213 ? 63.365 2.192 78.012 1.00 10.48 213 PRO B CA 1
ATOM 4699 C C . PRO F 3 213 ? 62.680 3.510 77.700 1.00 10.14 213 PRO B C 1
ATOM 4700 O O . PRO F 3 213 ? 62.658 3.954 76.555 1.00 11.33 213 PRO B O 1
ATOM 4704 N N . HIS F 3 214 ? 62.123 4.107 78.748 1.00 9.88 214 HIS B N 1
ATOM 4705 C CA . HIS F 3 214 ? 61.532 5.443 78.710 1.00 9.15 214 HIS B CA 1
ATOM 4706 C C . HIS F 3 214 ? 62.336 6.323 79.659 1.00 8.87 214 HIS B C 1
ATOM 4707 O O . HIS F 3 214 ? 62.230 6.189 80.884 1.00 8.86 214 HIS B O 1
ATOM 4714 N N . ASP F 3 215 ? 63.165 7.187 79.069 1.00 8.56 215 ASP B N 1
ATOM 4715 C CA . ASP F 3 215 ? 63.939 8.184 79.804 1.00 9.15 215 ASP B CA 1
ATOM 4716 C C . ASP F 3 215 ? 63.109 9.457 79.901 1.00 8.96 215 ASP B C 1
ATOM 4717 O O . ASP F 3 215 ? 62.774 10.054 78.885 1.00 9.52 215 ASP B O 1
ATOM 4722 N N . ARG F 3 216 ? 62.768 9.846 81.119 1.00 8.23 216 ARG B N 1
ATOM 4723 C CA . ARG F 3 216 ? 61.954 11.039 81.325 1.00 8.28 216 ARG B CA 1
ATOM 4724 C C . ARG F 3 216 ? 62.770 12.334 81.364 1.00 8.55 216 ARG B C 1
ATOM 4725 O O . ARG F 3 216 ? 62.222 13.412 81.600 1.00 8.65 216 ARG B O 1
ATOM 4733 N N . GLY F 3 217 ? 64.073 12.214 81.110 1.00 7.96 217 GLY B N 1
ATOM 4734 C CA . GLY F 3 217 ? 64.981 13.366 81.137 1.00 8.61 217 GLY B CA 1
ATOM 4735 C C . GLY F 3 217 ? 65.528 13.527 82.533 1.00 8.83 217 GLY B C 1
ATOM 4736 O O . GLY F 3 217 ? 64.789 13.376 83.505 1.00 9.62 217 GLY B O 1
ATOM 4737 N N . PRO F 3 218 ? 66.835 13.790 82.672 1.00 8.27 218 PRO B N 1
ATOM 4738 C CA . PRO F 3 218 ? 67.360 14.111 84.008 1.00 8.57 218 PRO B CA 1
ATOM 4739 C C . PRO F 3 218 ? 66.633 15.343 84.545 1.00 9.23 218 PRO B C 1
ATOM 4740 O O . PRO F 3 218 ? 66.564 16.345 83.835 1.00 9.66 218 PRO B O 1
ATOM 4744 N N . HIS F 3 219 ? 66.043 15.226 85.735 1.00 9.39 219 HIS B N 1
ATOM 4745 C CA . HIS F 3 219 ? 65.247 16.312 86.356 1.00 10.33 219 HIS B CA 1
ATOM 4746 C C . HIS F 3 219 ? 66.147 17.112 87.308 1.00 9.98 219 HIS B C 1
ATOM 4747 O O . HIS F 3 219 ? 66.731 16.523 88.216 1.00 9.78 219 HIS B O 1
ATOM 4754 N N . LEU F 3 220 ? 66.229 18.435 87.162 1.00 9.34 220 LEU B N 1
ATOM 4755 C CA . LEU F 3 220 ? 66.811 19.274 88.216 1.00 9.24 220 LEU B CA 1
ATOM 4756 C C . LEU F 3 2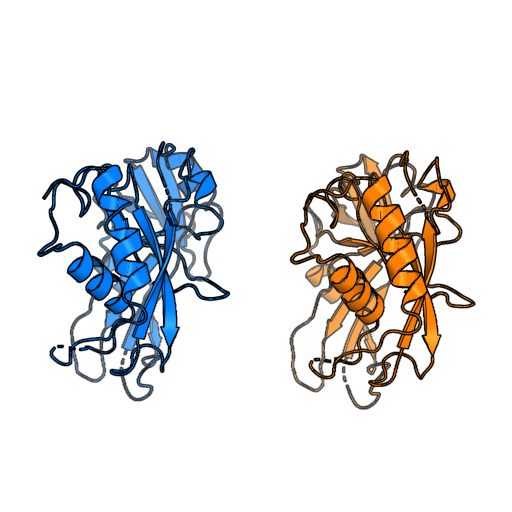20 ? 65.703 19.595 89.206 1.00 8.70 220 LEU B C 1
ATOM 4757 O O . LEU F 3 220 ? 64.660 20.086 88.791 1.00 8.72 220 LEU B O 1
ATOM 4762 N N . ARG F 3 221 ? 65.925 19.303 90.488 1.00 8.60 221 ARG B N 1
ATOM 4763 C CA . ARG F 3 221 ? 64.868 19.406 91.507 1.00 8.46 221 ARG B CA 1
ATOM 4764 C C . ARG F 3 221 ? 65.357 20.086 92.775 1.00 9.03 221 ARG B C 1
ATOM 4765 O O . ARG F 3 221 ? 66.555 20.153 93.052 1.00 8.68 221 ARG B O 1
ATOM 4773 N N . ILE F 3 222 ? 64.408 20.580 93.558 1.00 9.87 222 ILE B N 1
ATOM 4774 C CA . ILE F 3 222 ? 64.726 21.191 94.840 1.00 10.76 222 ILE B CA 1
ATOM 4775 C C . ILE F 3 222 ? 63.649 20.830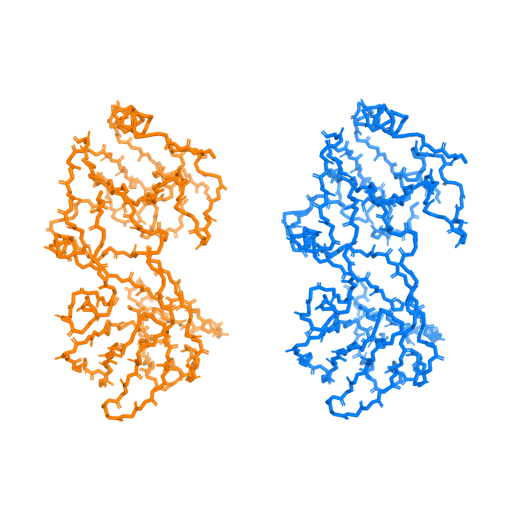 95.860 1.00 11.25 222 ILE B C 1
ATOM 4776 O O . ILE F 3 222 ? 62.467 20.845 95.528 1.00 10.93 222 ILE B O 1
ATOM 4781 N N . PRO F 3 223 ? 64.054 20.462 97.090 1.00 11.77 223 PRO B N 1
ATOM 4782 C CA . PRO F 3 223 ? 63.062 20.295 98.153 1.00 12.52 223 PRO B CA 1
ATOM 4783 C C . PRO F 3 223 ? 62.387 21.621 98.440 1.00 13.15 223 PRO B C 1
ATOM 4784 O O . PRO F 3 223 ? 63.050 22.656 98.482 1.00 12.73 223 PRO B O 1
ATOM 4788 N N . ILE F 3 224 ? 61.070 21.588 98.628 1.00 13.93 224 ILE B N 1
ATOM 4789 C CA . ILE F 3 224 ? 60.297 22.790 98.947 1.00 14.94 224 ILE B CA 1
ATOM 4790 C C . ILE F 3 224 ? 60.868 23.582 100.132 1.00 14.75 224 ILE B C 1
ATOM 4791 O O . ILE F 3 224 ? 60.955 24.809 100.086 1.00 14.65 224 ILE B O 1
ATOM 4796 N N . SER F 3 225 ? 61.287 22.857 101.161 1.00 14.89 225 SER B N 1
ATOM 4797 C CA . SER F 3 225 ? 61.856 23.460 102.370 1.00 15.56 225 SER B CA 1
ATOM 4798 C C . SER F 3 225 ? 63.125 24.278 102.109 1.00 15.28 225 SER B C 1
ATOM 4799 O O . SER F 3 225 ? 63.505 25.111 102.934 1.00 15.73 225 SER B O 1
ATOM 4802 N N . LYS F 3 226 ? 63.770 24.037 100.968 1.00 14.74 226 LYS B N 1
ATOM 4803 C CA . LYS F 3 226 ? 65.018 24.722 100.624 1.00 13.94 226 LYS B CA 1
ATOM 4804 C C . LYS F 3 226 ? 64.849 25.815 99.560 1.00 13.73 226 LYS B C 1
ATOM 4805 O O . LYS F 3 226 ? 65.824 26.322 99.018 1.00 12.89 226 LYS B O 1
ATOM 4811 N N . LEU F 3 227 ? 63.612 26.193 99.256 1.00 13.57 227 LEU B N 1
ATOM 4812 C CA . LEU F 3 227 ? 63.398 27.206 98.220 1.00 14.09 227 LEU B CA 1
ATOM 4813 C C . LEU F 3 227 ? 64.055 28.552 98.530 1.00 14.23 227 LEU B C 1
ATOM 4814 O O . LEU F 3 227 ? 64.492 29.254 97.620 1.00 13.67 227 LEU B O 1
ATOM 4819 N N . ASP F 3 228 ? 64.137 28.897 99.816 1.00 14.78 228 ASP B N 1
ATOM 4820 C CA . ASP F 3 228 ? 64.799 30.137 100.222 1.00 15.31 228 ASP B CA 1
ATOM 4821 C C . ASP F 3 228 ? 66.327 30.080 100.113 1.00 15.27 228 ASP B C 1
ATOM 4822 O O . ASP F 3 228 ? 67.001 31.087 100.303 1.00 15.15 228 ASP B O 1
ATOM 4827 N N . LYS F 3 229 ? 66.863 28.905 99.795 1.00 15.20 229 LYS B N 1
ATOM 4828 C CA . LYS F 3 229 ? 68.285 28.789 99.455 1.00 15.77 229 LYS B CA 1
ATOM 4829 C C . LYS F 3 229 ? 68.477 28.990 97.950 1.00 15.82 229 LYS B C 1
ATOM 4830 O O . LYS F 3 229 ? 69.548 29.403 97.497 1.00 16.29 229 LYS B O 1
ATOM 4836 N N . LEU F 3 230 ? 67.423 28.718 97.181 1.00 15.16 230 LEU B N 1
ATOM 4837 C CA . LEU F 3 230 ? 67.469 28.888 95.729 1.00 15.07 230 LEU B CA 1
ATOM 4838 C C . LEU F 3 230 ? 67.130 30.310 95.300 1.00 14.40 230 LEU B C 1
ATOM 4839 O O . LEU F 3 230 ? 67.758 30.862 94.389 1.00 14.10 230 LEU B O 1
ATOM 4844 N N . TYR F 3 231 ? 66.114 30.891 95.944 1.00 13.45 231 TYR B N 1
ATOM 4845 C CA . TYR F 3 231 ? 65.655 32.235 95.619 1.00 13.41 231 TYR B CA 1
ATOM 4846 C C . TYR F 3 231 ? 65.813 33.173 96.811 1.00 13.74 231 TYR B C 1
ATOM 4847 O O . TYR F 3 231 ? 65.432 32.823 97.931 1.00 14.52 231 TYR B O 1
ATOM 4856 N N . ARG F 3 232 ? 66.346 34.362 96.554 1.00 14.16 232 ARG B N 1
ATOM 4857 C CA . ARG F 3 232 ? 66.586 35.357 97.610 1.00 14.60 232 ARG B CA 1
ATOM 4858 C C . ARG F 3 232 ? 65.345 36.183 97.937 1.00 14.85 232 ARG B C 1
ATOM 4859 O O . ARG F 3 232 ? 65.302 36.868 98.965 1.00 15.12 232 ARG B O 1
ATOM 4867 N N . ASN F 3 233 ? 64.342 36.131 97.063 1.00 14.67 233 ASN B N 1
ATOM 4868 C CA . ASN F 3 233 ? 63.076 36.804 97.326 1.00 14.58 233 ASN B CA 1
ATOM 4869 C C . ASN F 3 233 ? 61.884 35.903 97.035 1.00 14.24 233 ASN B C 1
ATOM 4870 O O . ASN F 3 233 ? 61.760 35.346 95.937 1.00 13.92 233 ASN B O 1
ATOM 4875 N N . ILE F 3 234 ? 61.037 35.741 98.045 1.00 14.13 234 ILE B N 1
ATOM 4876 C CA . ILE F 3 234 ? 59.844 34.905 97.962 1.00 14.11 234 ILE B CA 1
ATOM 4877 C C . ILE F 3 234 ? 58.686 35.717 98.516 1.00 14.21 234 ILE B C 1
ATOM 4878 O O . ILE F 3 234 ? 58.717 36.150 99.680 1.00 14.25 234 ILE B O 1
ATOM 4883 N N A GLU F 3 235 ? 57.676 35.947 97.688 0.50 14.02 235 GLU B N 1
ATOM 4884 N N B GLU F 3 235 ? 57.672 35.921 97.678 0.50 13.82 235 GLU B N 1
ATOM 4885 C CA A GLU F 3 235 ? 56.514 36.695 98.142 0.50 14.34 235 GLU B CA 1
ATOM 4886 C CA B GLU F 3 235 ? 56.499 36.715 98.033 0.50 14.10 235 GLU B CA 1
ATOM 4887 C C A GLU F 3 235 ? 55.220 35.944 97.872 0.50 14.26 235 GLU B C 1
ATOM 4888 C C B GLU F 3 235 ? 55.228 35.885 97.878 0.50 14.06 235 GLU B C 1
ATOM 4889 O O A GLU F 3 235 ? 55.039 35.355 96.806 0.50 13.89 235 GLU B O 1
ATOM 4890 O O B GLU F 3 235 ? 55.060 35.196 96.875 0.50 13.81 235 GLU B O 1
ATOM 4901 N N . ARG F 3 236 ? 54.330 35.963 98.858 1.00 14.22 236 ARG B N 1
ATOM 4902 C CA . ARG F 3 236 ? 53.030 35.318 98.732 1.00 14.82 236 ARG B CA 1
ATOM 4903 C C . ARG F 3 236 ? 52.133 36.190 97.859 1.00 15.02 236 ARG B C 1
ATOM 4904 O O . ARG F 3 236 ? 51.984 37.393 98.115 1.00 15.25 236 ARG B O 1
ATOM 4912 N N . LEU F 3 237 ? 51.567 35.579 96.819 1.00 15.23 237 LEU B N 1
ATOM 4913 C CA . LEU F 3 237 ? 50.693 36.272 95.868 1.00 15.86 237 LEU B CA 1
ATOM 4914 C C . LEU F 3 237 ? 49.230 36.008 96.146 1.00 16.54 237 LEU B C 1
ATOM 4915 O O . LEU F 3 237 ? 48.369 36.846 95.852 1.00 17.53 237 LEU B O 1
ATOM 4920 N N . LEU F 3 238 ? 48.973 34.832 96.704 1.00 16.83 238 LEU B N 1
ATOM 4921 C CA . LEU F 3 238 ? 47.640 34.286 96.884 1.00 16.93 238 LEU B CA 1
ATOM 4922 C C . LEU F 3 238 ? 47.624 33.504 98.189 1.00 17.08 238 LEU B C 1
ATOM 4923 O O . LEU F 3 238 ? 46.652 33.538 98.947 1.00 17.46 238 LEU B O 1
#

Nearest PDB structures (foldseek):
  2q10-assembly2_B  TM=9.991E-01  e=6.771E-45  Brevibacillus centrosporus
  2odh-assembly1_A  TM=8.708E-01  e=1.344E-37  Brevibacillus centrosporus
  2oaa-assembly1_A  TM=7.901E-01  e=2.041E-12  Kocuria varians
  2oa9-assembly1_A  TM=4.907E-01  e=8.990E-11  Kocuria varians
  2q10-assembly2_B  TM=9.994E-01  e=6.222E-46  Brevibacillus centrosporus

Solvent-accessible surface area: 24916 Å² total

Secondary structure (DSSP, 8-state):
----HHHHHHHHHHHHHT-SEEPP----S-TTHHHHHHHHHTT--S--SSSBTTBSSEEE----SSPPPEEEEE---SEES-HHHHHHHH-EE---SS-TT--EEEEE---BTS--TTSEEEEEEETTEEEEEETTEEEEEE----GGGSSEEEEEEEEESSTTSTT-EEEEEEE--EEEPPSHHHHHTTS---EEEEE-TTTTPPPEE--PEEEE-GGGHHHHEEE-----/----HH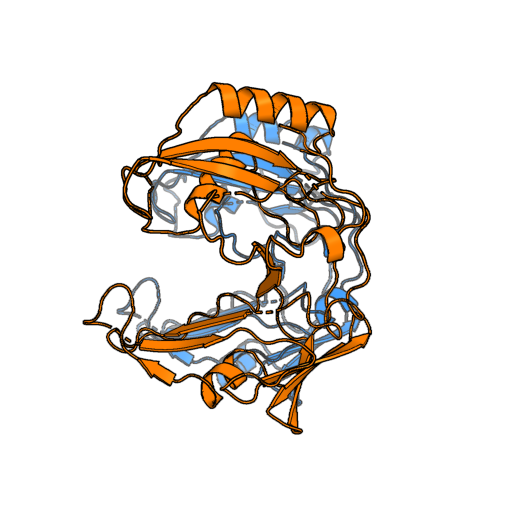HHHHHHHHHHTT-PEEPP----S-TTHHHHHHHHHTT-----SSSBTTBSSEEE----SS--PEEEEE---SEES-HHHHHHHH-EE---SS-TT--EEEEE---BTS--TTSEEEEEEETTEEEEEETTEEEEEE----GGGSSEEEEEEEEESSTTSTT-EEEEEEE--EEE--HHHHHHTT----EEEEE-TTTTPPEEE--PEEEE-GGGHHHHEEE-----

Radius of gyration: 27.4 Å; Cα contacts (8 Å, |Δi|>4): 969; chains: 2; bounding box: 50×50×71 Å

Foldseek 3Di:
DAADPVNVLVLLVVQLVVFWAADDPVADLDLCVQVVVVCVSVVQDDDDPQAASNRQAHEAEAPDDLQDKDFQDFDWFPDFAGLVRVLVPQWDDAADPVDRVWWTWDKDKEAAPDQDPSQWHWAAPFCQFIWIDRPPHTGTTHGDDCNHHQHYKYWYWYWDDDRSDNGIITRTDWIKFHAFDGCNVVRNVGQKITWTKIATVVVPGDIDTPGHTTMGRNNCRCVGGVDMGISD/DADDPVRVLVLLVVQLVVFKDADDPVADLDLCVQVVVVLVSVVQPDQDPQAASNGPAHEAEAPDPFDDWDFQHFDWFPD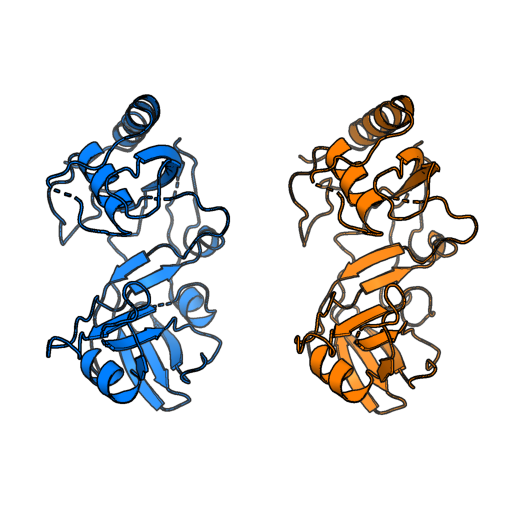FAGLVRVLVPQWDDAADPVDRVWWTWFKDKEAAPDQPPSQWYWAFPAQQFIWIDRPPHTGTGHRHDCNRHQHYKYWYWYWDDDRSDNGIITRTNWIKFHAFDGDNCCRNVGFKMTWTKIATVVVPGDIDTPGGTTTGHPVCRCVGGVDMGISD

Sequence (464 aa):
KIWSKEEVVNNKLHEIKNKGYLSSVPTDFRTDDGVVGQILERQFGVQENNITLGDLGEFELKGRNNRRKKAAKKSSNNLLTLFHKKPVAGQTVIQIFNRFGYVKPSSRNPEVKKKLFTTIKGGRLNNLGLTLNAKHASEINLYYQDEYLSTWDLNLSKKIEKLLVLVFAETIGRANSPEEQFHFTKAYLTEINDITSLINDGVLVDLCIDQDLSKSKGPHDRGPHLRIPISKLDKLYRNIERLLKIWSKEEVVNKLHEIKNKGYLSVPTDFRTDDGVVGQILERQFGVQENNITLGDLGEFELKGRNRKAKSSNLTLFHKKPVAGQTVIQIFNRFGYVKPSSRNPEVKKKLFTTIKGGRLNNLGLTLNAKHASEINLYYQDEYLSTWDLNLSKIEKLLVLVFAETIGRANSPEEQFHFTKAYLTEINDITSLLINDGVLVDLCIDQDLSKSKGPHDRGPHLRIPISKLDKLYRNIEERLL